Protein AF-A0A950UJ57-F1 (afdb_monomer_lite)

Structure (mmCIF, N/CA/C/O backbone):
data_AF-A0A950UJ57-F1
#
_entry.id   AF-A0A950UJ57-F1
#
loop_
_atom_site.group_PDB
_atom_site.id
_atom_site.type_symbol
_atom_site.label_atom_id
_atom_site.label_alt_id
_atom_site.label_comp_id
_atom_site.label_asym_id
_atom_site.label_entity_id
_atom_site.label_seq_id
_atom_site.pdbx_PDB_ins_code
_atom_site.Cartn_x
_atom_site.Cartn_y
_atom_site.Cartn_z
_atom_site.occupancy
_atom_site.B_iso_or_equiv
_atom_site.auth_seq_id
_atom_site.auth_comp_id
_atom_site.auth_asym_id
_atom_site.auth_atom_id
_atom_site.pdbx_PDB_model_num
ATOM 1 N N . MET A 1 1 ? -12.767 24.944 -2.379 1.00 66.25 1 MET A N 1
ATOM 2 C CA . MET A 1 1 ? -13.026 23.486 -2.324 1.00 66.25 1 MET A CA 1
ATOM 3 C C . MET A 1 1 ? -13.323 23.029 -3.736 1.00 66.25 1 MET A C 1
ATOM 5 O O . MET A 1 1 ? -14.105 23.704 -4.392 1.00 66.25 1 MET A O 1
ATOM 9 N N . ALA A 1 2 ? -12.697 21.948 -4.204 1.00 83.00 2 ALA A N 1
ATOM 10 C CA . ALA A 1 2 ? -12.912 21.483 -5.570 1.00 83.00 2 ALA A CA 1
ATOM 11 C C . ALA A 1 2 ? -14.338 20.927 -5.740 1.00 83.00 2 ALA A C 1
ATOM 13 O O . ALA A 1 2 ? -14.763 20.069 -4.964 1.00 83.00 2 ALA A O 1
ATOM 14 N N . GLN A 1 3 ? -15.073 21.404 -6.744 1.00 94.38 3 GLN A N 1
ATOM 15 C CA . GLN A 1 3 ? -16.446 20.978 -7.028 1.00 94.38 3 GLN A CA 1
ATOM 16 C C . GLN A 1 3 ? -16.467 20.046 -8.241 1.00 94.38 3 GLN A C 1
ATOM 18 O O . GLN A 1 3 ? -15.943 20.379 -9.298 1.00 94.38 3 GLN A O 1
ATOM 23 N N . THR A 1 4 ? -17.086 18.867 -8.124 1.00 96.81 4 THR A N 1
ATOM 24 C CA . THR A 1 4 ? -17.253 17.971 -9.284 1.00 96.81 4 THR A CA 1
ATOM 25 C C . THR A 1 4 ? -18.424 18.445 -10.146 1.00 96.81 4 THR A C 1
ATOM 27 O O . THR A 1 4 ? -19.555 18.520 -9.665 1.00 96.81 4 THR A O 1
ATOM 30 N N . ILE A 1 5 ? -18.158 18.734 -11.419 1.00 96.12 5 ILE A N 1
ATOM 31 C CA . ILE A 1 5 ? -19.147 19.171 -12.407 1.00 96.12 5 ILE A CA 1
ATOM 32 C C . ILE A 1 5 ? -19.789 17.934 -13.042 1.00 96.12 5 ILE A C 1
ATOM 34 O O . ILE A 1 5 ? -19.111 17.089 -13.633 1.00 96.12 5 ILE A O 1
ATOM 38 N N . ARG A 1 6 ? -21.111 17.795 -12.894 1.00 94.06 6 ARG A N 1
ATOM 39 C CA . ARG A 1 6 ? -21.853 16.650 -13.443 1.00 94.06 6 ARG A CA 1
ATOM 40 C C . ARG A 1 6 ? -22.041 16.801 -14.958 1.00 94.06 6 ARG A C 1
ATOM 42 O O . ARG A 1 6 ? -22.242 17.901 -15.457 1.00 94.06 6 ARG A O 1
ATOM 49 N N . ARG A 1 7 ? -22.057 15.680 -15.690 1.00 94.25 7 ARG A N 1
ATOM 50 C CA . ARG A 1 7 ? -22.242 15.654 -17.159 1.00 94.25 7 ARG A CA 1
ATOM 51 C C . ARG A 1 7 ? -23.549 16.279 -17.639 1.00 94.25 7 ARG A C 1
ATOM 53 O O . ARG A 1 7 ? -23.583 16.874 -18.706 1.00 94.25 7 ARG A O 1
ATOM 60 N N . ASN A 1 8 ? -24.609 16.155 -16.844 1.00 95.00 8 ASN A N 1
ATOM 61 C CA . ASN A 1 8 ? -25.922 16.717 -17.155 1.00 95.00 8 ASN A CA 1
ATOM 62 C C . ASN A 1 8 ? -26.029 18.224 -16.854 1.00 95.00 8 ASN A C 1
ATOM 64 O O . ASN A 1 8 ? -27.080 18.819 -17.068 1.00 95.00 8 ASN A O 1
ATOM 68 N N . TRP A 1 9 ? -24.965 18.872 -16.367 1.00 96.56 9 TRP A N 1
ATOM 69 C CA . TRP A 1 9 ? -24.933 20.322 -16.152 1.00 96.56 9 TRP A CA 1
ATOM 70 C C . TRP A 1 9 ? -24.543 21.050 -17.440 1.00 96.56 9 TRP A C 1
ATOM 72 O O . TRP A 1 9 ? -23.531 21.745 -17.495 1.00 96.56 9 TRP A O 1
ATOM 82 N N . HIS A 1 10 ? -25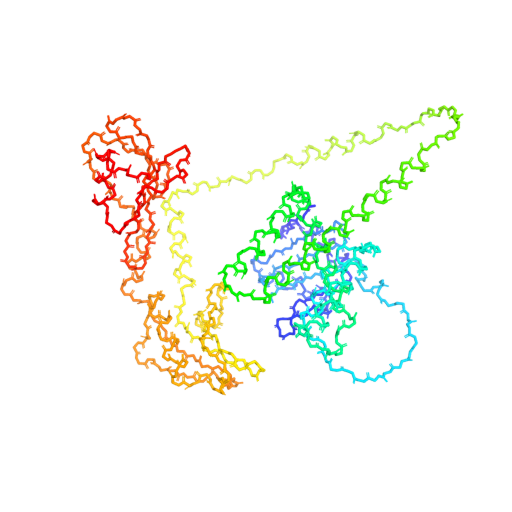.349 20.878 -18.489 1.00 95.56 10 HIS A N 1
ATOM 83 C CA . HIS A 1 10 ? -25.029 21.313 -19.852 1.00 95.56 10 HIS A CA 1
ATOM 84 C C . HIS A 1 10 ? -24.627 22.790 -19.945 1.00 95.56 10 HIS A C 1
ATOM 86 O O . HIS A 1 10 ? -23.627 23.105 -20.584 1.00 95.56 10 HIS A O 1
ATOM 92 N N . LYS A 1 11 ? -25.340 23.681 -19.240 1.00 96.69 11 LYS A N 1
ATOM 93 C CA . LYS A 1 11 ? -25.010 25.112 -19.188 1.00 96.69 11 LYS A CA 1
ATOM 94 C C . LYS A 1 11 ? -23.613 25.356 -18.607 1.00 96.69 11 LYS A C 1
ATOM 96 O O . LYS A 1 11 ? -22.804 26.034 -19.226 1.00 96.69 11 LYS A O 1
ATOM 101 N N . ARG A 1 12 ? -23.303 24.748 -17.458 1.00 96.75 12 ARG A N 1
ATOM 102 C CA . ARG A 1 12 ? -21.998 24.916 -16.803 1.00 96.75 12 ARG A CA 1
ATOM 103 C C . ARG A 1 12 ? -20.866 24.324 -17.637 1.00 96.75 12 ARG A C 1
ATOM 105 O O . ARG A 1 12 ? -19.800 24.912 -17.728 1.00 96.75 12 ARG A O 1
ATOM 112 N N . VAL A 1 13 ? -21.094 23.174 -18.265 1.00 97.44 13 VAL A N 1
ATOM 113 C CA . VAL A 1 13 ? -20.115 22.557 -19.172 1.00 97.44 13 VAL A CA 1
ATOM 114 C C . VAL A 1 13 ? -19.838 23.463 -20.375 1.00 97.44 13 VAL A C 1
ATOM 116 O O . VAL A 1 13 ? -18.679 23.608 -20.750 1.00 97.44 13 VAL A O 1
ATOM 119 N N . ALA A 1 14 ? -20.867 24.092 -20.951 1.00 97.50 14 ALA A N 1
ATOM 120 C CA . ALA A 1 14 ? -20.705 25.045 -22.048 1.00 97.50 14 ALA A CA 1
ATOM 121 C C . ALA A 1 14 ? -19.888 26.278 -21.623 1.00 97.50 14 ALA A C 1
ATOM 123 O O . ALA A 1 14 ? -18.937 26.630 -22.314 1.00 97.50 14 ALA A O 1
ATOM 124 N N . GLU A 1 15 ? -20.177 26.853 -20.450 1.00 96.75 15 GLU A N 1
ATOM 125 C CA . GLU A 1 15 ? -19.398 27.967 -19.881 1.00 96.75 15 GLU A CA 1
ATOM 126 C C . GLU A 1 15 ? -17.913 27.602 -19.713 1.00 96.75 15 GLU A C 1
ATOM 128 O O . GLU A 1 15 ? -17.036 28.393 -20.043 1.00 96.75 15 GLU A O 1
ATOM 133 N N . ILE A 1 16 ? -17.608 26.387 -19.241 1.00 97.31 16 ILE A N 1
ATOM 134 C CA . ILE A 1 16 ? -16.219 25.930 -19.080 1.00 97.31 16 ILE A CA 1
ATOM 135 C C . ILE A 1 16 ? -15.551 25.723 -20.447 1.00 97.31 16 ILE A C 1
ATOM 137 O O . ILE A 1 16 ? -14.392 26.097 -20.609 1.00 97.31 16 ILE A O 1
ATOM 141 N N . LYS A 1 17 ? -16.256 25.155 -21.437 1.00 97.75 17 LYS A N 1
ATOM 142 C CA . LYS A 1 17 ? -15.731 24.995 -22.807 1.00 97.75 17 LYS A CA 1
ATOM 143 C C . LYS A 1 17 ? -15.371 26.340 -23.439 1.00 97.75 17 LYS A C 1
ATOM 145 O O . LYS A 1 17 ? -14.371 26.424 -24.140 1.00 97.75 17 LYS A O 1
ATOM 150 N N . GLU A 1 18 ? -16.168 27.374 -23.186 1.00 97.50 18 GLU A N 1
ATOM 151 C CA . GLU A 1 18 ? -15.913 28.727 -23.684 1.00 97.50 18 GLU A CA 1
ATOM 152 C C . GLU A 1 18 ? -14.772 29.425 -22.926 1.00 97.50 18 GLU A C 1
ATOM 154 O O . GLU A 1 18 ? -13.949 30.116 -23.533 1.00 97.50 18 GLU A O 1
ATOM 159 N N . ALA A 1 19 ? -14.706 29.233 -21.606 1.00 96.75 19 ALA A N 1
ATOM 160 C CA . ALA A 1 19 ? -13.724 29.884 -20.746 1.00 96.75 19 ALA A CA 1
ATOM 161 C C . ALA A 1 19 ? -12.329 29.241 -20.808 1.00 96.75 19 ALA A C 1
ATOM 163 O O . ALA A 1 19 ? -11.335 29.942 -20.644 1.00 96.75 19 ALA A O 1
ATOM 164 N N . ALA A 1 20 ? -12.223 27.929 -21.033 1.00 96.88 20 ALA A N 1
ATOM 165 C CA . ALA A 1 20 ? -10.946 27.224 -21.061 1.00 96.88 20 ALA A CA 1
ATOM 166 C C . ALA A 1 20 ? -10.151 27.545 -22.338 1.00 96.88 20 ALA A C 1
ATOM 168 O O . ALA A 1 20 ? -10.412 26.995 -23.407 1.00 96.88 20 ALA A O 1
ATOM 169 N N . ARG A 1 21 ? -9.148 28.420 -22.216 1.00 97.44 21 ARG A N 1
ATOM 170 C CA . ARG A 1 21 ? -8.274 28.838 -23.324 1.00 97.44 21 ARG A CA 1
ATOM 171 C C . ARG A 1 21 ? -7.007 27.994 -23.446 1.00 97.44 21 ARG A C 1
ATOM 173 O O . ARG A 1 21 ? -6.486 27.853 -24.547 1.00 97.44 21 ARG A O 1
ATOM 180 N N . PHE A 1 22 ? -6.541 27.399 -22.348 1.00 97.38 22 PHE A N 1
ATOM 181 C CA . PHE A 1 22 ? -5.309 26.608 -22.311 1.00 97.38 22 PHE A CA 1
ATOM 182 C C . PHE A 1 22 ? -5.559 25.240 -21.688 1.00 97.38 22 PHE A C 1
ATOM 184 O O . PHE A 1 22 ? -6.379 25.098 -20.779 1.00 97.38 22 PHE A O 1
ATOM 191 N N . CYS A 1 23 ? -4.834 24.223 -22.150 1.00 97.62 23 CYS A N 1
ATOM 192 C CA . CYS A 1 23 ? -4.915 22.884 -21.589 1.00 97.62 23 CYS A CA 1
ATOM 193 C C . CYS A 1 23 ? -3.537 22.233 -21.498 1.00 97.62 23 CYS A C 1
ATOM 195 O O . CYS A 1 23 ? -2.722 22.329 -22.413 1.00 97.62 23 CYS A O 1
ATOM 197 N N . LYS A 1 24 ? -3.297 21.523 -20.397 1.00 97.38 24 LYS A N 1
ATOM 198 C CA . LYS A 1 24 ? -2.136 20.654 -20.215 1.00 97.38 24 LYS A CA 1
ATOM 199 C C . LYS A 1 24 ? -2.601 19.227 -19.962 1.00 97.38 24 LYS A C 1
ATOM 201 O O . LYS A 1 24 ? -3.449 19.015 -19.102 1.00 97.38 24 LYS A O 1
ATOM 206 N N . ALA A 1 25 ? -2.048 18.257 -20.678 1.00 96.81 25 ALA A N 1
ATOM 207 C CA . ALA A 1 25 ? -2.293 16.831 -20.477 1.00 96.81 25 ALA A CA 1
ATOM 208 C C . ALA A 1 25 ? -1.094 16.180 -19.791 1.00 96.81 25 ALA A C 1
ATOM 210 O O . ALA A 1 25 ? 0.044 16.502 -20.120 1.00 96.81 25 ALA A O 1
ATOM 211 N N . TYR A 1 26 ? -1.341 15.262 -18.861 1.00 93.94 26 TYR A N 1
ATOM 212 C CA . TYR A 1 26 ? -0.280 14.419 -18.326 1.00 93.94 26 TYR A CA 1
ATOM 213 C C . TYR A 1 26 ? 0.118 13.371 -19.363 1.00 93.94 26 TYR A C 1
ATOM 215 O O . TYR A 1 26 ? -0.727 12.597 -19.817 1.00 93.94 26 TYR A O 1
ATOM 223 N N . ASP A 1 27 ? 1.392 13.363 -19.736 1.00 90.25 27 ASP A N 1
ATOM 224 C CA . ASP A 1 27 ? 1.980 12.355 -20.605 1.00 90.25 27 ASP A CA 1
ATOM 225 C C . ASP A 1 27 ? 2.759 11.349 -19.754 1.00 90.25 27 ASP A C 1
ATOM 227 O O . ASP A 1 27 ? 3.795 11.662 -19.172 1.00 90.25 27 ASP A O 1
ATOM 231 N N . SER A 1 28 ? 2.253 10.119 -19.678 1.00 75.69 28 SER A N 1
ATOM 232 C CA . SER A 1 28 ? 2.867 9.052 -18.888 1.00 75.69 28 SER A CA 1
ATOM 233 C C . SER A 1 28 ? 4.223 8.592 -19.422 1.00 75.69 28 SER A C 1
ATOM 235 O O . SER A 1 28 ? 4.975 7.979 -18.671 1.00 75.69 28 SER A O 1
ATOM 237 N N . ALA A 1 29 ? 4.530 8.835 -20.701 1.00 73.19 29 ALA A N 1
ATOM 238 C CA . ALA A 1 29 ? 5.818 8.454 -21.274 1.00 73.19 29 ALA A CA 1
ATOM 239 C C . ALA A 1 29 ? 6.939 9.377 -20.782 1.00 73.19 29 ALA A C 1
ATOM 241 O O . ALA A 1 29 ? 8.044 8.919 -20.505 1.00 73.19 29 ALA A O 1
ATOM 242 N N . THR A 1 30 ? 6.634 10.667 -20.641 1.00 80.62 30 THR A N 1
ATOM 243 C CA . THR A 1 30 ? 7.593 11.690 -20.208 1.00 80.62 30 THR A CA 1
ATOM 244 C C . THR A 1 30 ? 7.467 12.031 -18.723 1.00 80.62 30 THR A C 1
ATOM 246 O O . THR A 1 30 ? 8.371 12.622 -18.147 1.00 80.62 30 THR A O 1
ATOM 249 N N . GLY A 1 31 ? 6.351 11.679 -18.079 1.00 82.94 31 GLY A N 1
ATOM 250 C CA . GLY A 1 31 ? 6.042 12.083 -16.706 1.00 82.94 31 GLY A CA 1
ATOM 251 C C . GLY A 1 31 ? 5.763 13.585 -16.559 1.00 82.94 31 GLY A C 1
ATOM 252 O O . GLY A 1 31 ? 5.686 14.094 -15.437 1.00 82.94 31 GLY A O 1
ATOM 253 N N . HIS A 1 32 ? 5.609 14.304 -17.674 1.00 88.38 32 HIS A N 1
ATOM 254 C CA . HIS A 1 32 ? 5.441 15.751 -17.716 1.00 88.38 32 HIS A CA 1
ATOM 255 C C . HIS A 1 32 ? 4.041 16.157 -18.191 1.00 88.38 32 HIS A C 1
ATOM 257 O O . HIS A 1 32 ? 3.291 15.391 -18.792 1.00 88.38 32 HIS A O 1
ATOM 263 N N . MET A 1 33 ? 3.680 17.406 -17.894 1.00 94.62 33 MET A N 1
ATOM 264 C CA . MET A 1 33 ? 2.459 18.029 -18.395 1.00 94.62 33 MET A CA 1
ATOM 265 C C . MET A 1 33 ? 2.764 18.699 -19.736 1.00 94.62 33 MET A C 1
ATOM 267 O O . MET A 1 33 ? 3.499 19.685 -19.768 1.00 94.62 33 MET A O 1
ATOM 271 N N . VAL A 1 34 ? 2.185 18.198 -20.821 1.00 94.25 34 VAL A N 1
ATOM 272 C CA . VAL A 1 34 ? 2.361 18.740 -22.174 1.00 94.25 34 VAL A CA 1
ATOM 273 C C . VAL A 1 34 ? 1.177 19.619 -22.562 1.00 94.25 34 VAL A C 1
ATOM 275 O O . VAL A 1 34 ? 0.028 19.291 -22.260 1.00 94.25 34 VAL A O 1
ATOM 278 N N . SER A 1 35 ? 1.436 20.748 -23.221 1.00 96.38 35 SER A N 1
ATOM 279 C CA . SER A 1 35 ? 0.370 21.622 -23.722 1.00 96.38 35 SER A CA 1
ATOM 280 C C . SER A 1 35 ? -0.392 20.936 -24.855 1.00 96.38 35 SER A C 1
ATOM 282 O O . SER A 1 35 ? 0.207 20.395 -25.783 1.00 96.38 35 SER A O 1
ATOM 284 N N . VAL A 1 36 ? -1.720 20.942 -24.773 1.00 97.12 36 VAL A N 1
ATOM 285 C CA . VAL A 1 36 ? -2.618 20.341 -25.767 1.00 97.12 36 VAL A CA 1
ATOM 286 C C . VAL A 1 36 ? -3.823 21.247 -26.005 1.00 97.12 36 VAL A C 1
ATOM 288 O O . VAL A 1 36 ? -4.095 22.149 -25.218 1.00 97.12 36 VAL A O 1
ATOM 291 N N . ASP A 1 37 ? -4.577 20.979 -27.067 1.00 97.25 37 ASP A N 1
ATOM 292 C CA . ASP A 1 37 ? -5.865 21.630 -27.318 1.00 97.25 37 ASP A CA 1
ATOM 293 C C . ASP A 1 37 ? -6.885 21.291 -26.199 1.00 97.25 37 ASP A C 1
ATOM 295 O O . ASP A 1 37 ? -7.096 20.100 -25.918 1.00 97.25 37 ASP A O 1
ATOM 299 N N . PRO A 1 38 ? -7.545 22.290 -25.568 1.00 98.06 38 PRO A N 1
ATOM 300 C CA . PRO A 1 38 ? -8.663 22.079 -24.645 1.00 98.06 38 PRO A CA 1
ATOM 301 C C . PRO A 1 38 ? -9.746 21.115 -25.150 1.00 98.06 38 PRO A C 1
ATOM 303 O O . PRO A 1 38 ? -10.277 20.329 -24.358 1.00 98.06 38 PRO A O 1
ATOM 306 N N . ALA A 1 39 ? -10.040 21.094 -26.455 1.00 97.62 39 ALA A N 1
ATOM 307 C CA . ALA A 1 39 ? -11.026 20.186 -27.044 1.00 97.62 39 ALA A CA 1
ATOM 308 C C . ALA A 1 39 ? -10.690 18.704 -26.791 1.00 97.62 39 ALA A C 1
ATOM 310 O O . ALA A 1 39 ? -11.588 17.870 -26.620 1.00 97.62 39 ALA A O 1
ATOM 311 N N . ARG A 1 40 ? -9.397 18.368 -26.677 1.00 97.44 40 ARG A N 1
ATOM 312 C CA . ARG A 1 40 ? -8.929 17.006 -26.389 1.00 97.44 40 ARG A CA 1
ATOM 313 C C . ARG A 1 40 ? -9.328 16.545 -24.987 1.00 97.44 40 ARG A C 1
ATOM 315 O O . ARG A 1 40 ? -9.689 15.382 -24.819 1.00 97.44 40 ARG A O 1
ATOM 322 N N . ALA A 1 41 ? -9.307 17.439 -23.997 1.00 97.56 41 ALA A N 1
ATOM 323 C CA . ALA A 1 41 ? -9.727 17.122 -22.632 1.00 97.56 41 ALA A CA 1
ATOM 324 C C . ALA A 1 41 ? -11.233 16.831 -22.561 1.00 97.56 41 ALA A C 1
ATOM 326 O O . ALA A 1 41 ? -11.645 15.864 -21.921 1.00 97.56 41 ALA A O 1
ATOM 327 N N . PHE A 1 42 ? -12.056 17.617 -23.265 1.00 97.75 42 PHE A N 1
ATOM 328 C CA . PHE A 1 42 ? -13.502 17.383 -23.325 1.00 97.75 42 PHE A CA 1
ATOM 329 C C . PHE A 1 42 ? -13.859 16.124 -24.107 1.00 97.75 42 PHE A C 1
ATOM 331 O O . PHE A 1 42 ? -14.715 15.374 -23.653 1.00 97.75 42 PHE A O 1
ATOM 338 N N . THR A 1 43 ? -13.159 15.839 -25.206 1.00 97.50 43 THR A N 1
ATOM 339 C CA . THR A 1 43 ? -13.323 14.578 -25.944 1.00 97.50 43 THR A CA 1
ATOM 340 C C . THR A 1 43 ? -12.995 13.386 -25.045 1.00 97.50 43 THR A C 1
ATOM 342 O O . THR A 1 43 ? -13.776 12.445 -24.939 1.00 97.50 43 THR A O 1
ATOM 345 N N . ALA A 1 44 ? -11.868 13.437 -24.325 1.00 96.00 44 ALA A N 1
ATOM 346 C CA . ALA A 1 44 ? -11.488 12.379 -23.393 1.00 96.00 44 ALA A CA 1
ATOM 347 C C . ALA A 1 44 ? -12.520 12.212 -22.269 1.00 96.00 44 ALA A C 1
ATOM 349 O O . ALA A 1 44 ? -12.871 11.083 -21.922 1.00 96.00 44 ALA A O 1
ATOM 350 N N . TRP A 1 45 ? -13.041 13.318 -21.736 1.00 97.69 45 TRP A N 1
ATOM 351 C CA . TRP A 1 45 ? -14.114 13.286 -20.754 1.00 97.69 45 TRP A CA 1
ATOM 352 C C . TRP A 1 45 ? -15.380 12.647 -21.330 1.00 97.69 45 TRP A C 1
ATOM 354 O O . TRP A 1 45 ? -15.896 11.705 -20.742 1.00 97.69 45 TRP A O 1
ATOM 364 N N . GLU A 1 46 ? -15.866 13.090 -22.486 1.00 96.56 46 GLU A N 1
ATOM 365 C CA . GLU A 1 46 ? -17.090 12.592 -23.125 1.00 96.56 46 GLU A CA 1
ATOM 366 C C . GLU A 1 46 ? -17.007 11.094 -23.446 1.00 96.56 46 GLU A C 1
ATOM 368 O O . GLU A 1 46 ? -17.903 10.351 -23.045 1.00 96.56 46 GLU A O 1
ATOM 373 N N . THR A 1 47 ? -15.898 10.636 -24.032 1.00 97.00 47 THR A N 1
ATOM 374 C CA . THR A 1 47 ? -15.680 9.228 -24.405 1.00 97.00 47 THR A CA 1
ATOM 375 C C . THR A 1 47 ? -15.576 8.290 -23.197 1.00 97.00 47 THR A C 1
ATOM 377 O O . THR A 1 47 ? -16.051 7.156 -23.244 1.00 97.00 47 THR A O 1
ATOM 380 N N . HIS A 1 48 ? -14.984 8.734 -22.084 1.00 95.88 48 HIS A N 1
ATOM 381 C CA . HIS A 1 48 ? -14.760 7.874 -20.919 1.00 95.88 48 HIS A CA 1
ATOM 382 C C . HIS A 1 48 ? -15.819 8.109 -19.845 1.00 95.88 48 HIS A C 1
ATOM 384 O O . HIS A 1 48 ? -15.707 9.039 -19.054 1.00 95.88 48 HIS A O 1
ATOM 390 N N . HIS A 1 49 ? -16.812 7.222 -19.742 1.00 94.56 49 HIS A N 1
ATOM 391 C CA . HIS A 1 49 ? -17.939 7.366 -18.805 1.00 94.56 49 HIS A CA 1
ATOM 392 C C . HIS A 1 49 ? -17.535 7.578 -17.329 1.00 94.56 49 HIS A C 1
ATOM 394 O O . HIS A 1 49 ? -18.250 8.258 -16.592 1.00 94.56 49 HIS A O 1
ATOM 400 N N . ARG A 1 50 ? -16.387 7.032 -16.894 1.00 93.88 50 ARG A N 1
ATOM 401 C CA . ARG A 1 50 ? -15.854 7.197 -15.525 1.00 93.88 50 ARG A CA 1
ATOM 402 C C . ARG A 1 50 ? -15.073 8.492 -15.307 1.00 93.88 50 ARG A C 1
ATOM 404 O O . ARG A 1 50 ? -14.755 8.803 -14.163 1.00 93.88 50 ARG A O 1
ATOM 411 N N . ALA A 1 51 ? -14.768 9.239 -16.366 1.00 95.56 51 ALA A N 1
ATOM 412 C CA . ALA A 1 51 ? -13.999 10.463 -16.242 1.00 95.56 51 ALA A CA 1
ATOM 413 C C . ALA A 1 51 ? -14.792 11.539 -15.487 1.00 95.56 51 ALA A C 1
ATOM 415 O O . ALA A 1 51 ? -15.994 11.734 -15.717 1.00 95.56 51 ALA A O 1
ATOM 416 N N . THR A 1 52 ? -14.100 12.266 -14.613 1.00 97.44 52 THR A N 1
ATOM 417 C CA . THR A 1 52 ? -14.669 13.333 -13.784 1.00 97.44 52 THR A CA 1
ATOM 418 C C . THR A 1 52 ? -14.089 14.683 -14.175 1.00 97.44 52 THR A C 1
ATOM 420 O O . THR A 1 52 ? -12.871 14.817 -14.264 1.00 97.44 52 THR A O 1
ATOM 423 N N . LEU A 1 53 ? -14.954 15.684 -14.341 1.00 97.94 53 LEU A N 1
ATOM 424 C CA . LEU A 1 53 ? -14.572 17.086 -14.489 1.00 97.94 53 LEU A CA 1
ATOM 425 C C . LEU A 1 53 ? -14.713 17.767 -13.124 1.00 97.94 53 LEU A C 1
ATOM 427 O O . LEU A 1 53 ? -15.778 17.708 -12.506 1.00 97.94 53 LEU A O 1
ATOM 431 N N . ARG A 1 54 ? -13.643 18.385 -12.633 1.00 97.38 54 ARG A N 1
ATOM 432 C CA . ARG A 1 54 ? -13.601 19.096 -11.353 1.00 97.38 54 ARG A CA 1
ATOM 433 C C . ARG A 1 54 ? -13.229 20.549 -11.581 1.00 97.38 54 ARG A C 1
ATOM 435 O O . ARG A 1 54 ? -12.307 20.842 -12.326 1.00 97.38 54 ARG A O 1
ATOM 442 N N . GLU A 1 55 ? -13.934 21.448 -10.923 1.00 97.06 55 GLU A N 1
ATOM 443 C CA . GLU A 1 55 ? -13.560 22.849 -10.808 1.00 97.06 55 GLU A CA 1
ATOM 444 C C . GLU A 1 55 ? -12.667 23.007 -9.581 1.00 97.06 55 GLU A C 1
ATOM 446 O O . GLU A 1 55 ? -13.112 22.752 -8.462 1.00 97.06 55 GLU A O 1
ATOM 451 N N . GLU A 1 56 ? -11.399 23.354 -9.798 1.00 94.38 56 GLU A N 1
ATOM 452 C CA . GLU A 1 56 ? -10.412 23.513 -8.725 1.00 94.38 56 GLU A CA 1
ATOM 453 C C . GLU A 1 56 ? -10.336 24.959 -8.240 1.00 94.38 56 GLU A C 1
ATOM 455 O O . GLU A 1 56 ? -10.332 25.193 -7.030 1.00 94.38 56 GLU A O 1
ATOM 460 N N . ASP A 1 57 ? -10.325 25.906 -9.181 1.00 93.19 57 ASP A N 1
ATOM 461 C CA . ASP A 1 57 ? -10.412 27.344 -8.929 1.00 93.19 57 ASP A CA 1
ATOM 462 C C . ASP A 1 57 ? -11.587 27.911 -9.742 1.00 93.19 57 ASP A C 1
ATOM 464 O O . ASP A 1 57 ? -11.557 27.814 -10.978 1.00 93.19 57 ASP A O 1
ATOM 468 N N . PRO A 1 58 ? -12.638 28.445 -9.087 1.00 92.19 58 PRO A N 1
ATOM 469 C CA . PRO A 1 58 ? -13.835 28.925 -9.760 1.00 92.19 58 PRO A CA 1
ATOM 470 C C . PRO A 1 58 ? -13.532 29.837 -10.949 1.00 92.19 58 PRO A C 1
ATOM 472 O O . PRO A 1 58 ? -12.875 30.866 -10.809 1.00 92.19 58 PRO A O 1
ATOM 475 N N . ALA A 1 59 ? -14.046 29.457 -12.121 1.00 90.12 59 ALA A N 1
ATOM 476 C CA . ALA A 1 59 ? -13.880 30.174 -13.388 1.00 90.12 59 ALA A CA 1
ATOM 477 C C . ALA A 1 59 ? -12.436 30.302 -13.926 1.00 90.12 59 ALA A C 1
ATOM 479 O O . ALA A 1 59 ? -12.238 30.940 -14.959 1.00 90.12 59 ALA A O 1
ATOM 480 N N . ARG A 1 60 ? -11.434 29.702 -13.269 1.00 94.00 60 ARG A N 1
ATOM 481 C CA . ARG A 1 60 ? -10.013 29.864 -13.624 1.00 94.00 60 ARG A CA 1
ATOM 482 C C . ARG A 1 60 ? -9.304 28.561 -13.947 1.00 94.00 60 ARG A C 1
ATOM 484 O O . ARG A 1 60 ? -8.472 28.543 -14.855 1.00 94.00 60 ARG A O 1
ATOM 491 N N . LYS A 1 61 ? -9.605 27.486 -13.210 1.00 96.94 61 LYS A N 1
ATOM 492 C CA . LYS A 1 61 ? -8.907 26.203 -13.333 1.00 96.94 61 LYS A CA 1
ATOM 493 C C . LYS A 1 61 ? -9.849 25.020 -13.157 1.00 96.94 61 LYS A C 1
ATOM 495 O O . LYS A 1 61 ? -10.529 24.889 -12.135 1.00 96.94 61 LYS A O 1
ATOM 500 N N . TRP A 1 62 ? -9.787 24.094 -14.108 1.00 98.19 62 TRP A N 1
ATOM 501 C CA . TRP A 1 62 ? -10.534 22.839 -14.075 1.00 98.19 62 TRP A CA 1
ATOM 502 C C . TRP A 1 62 ? -9.616 21.645 -14.328 1.00 98.19 62 TRP A C 1
ATOM 504 O O . TRP A 1 62 ? -8.589 21.764 -14.989 1.00 98.19 62 TRP A O 1
ATOM 514 N N . ALA A 1 63 ? -9.991 20.483 -13.808 1.00 97.62 63 ALA A N 1
ATOM 515 C CA . ALA A 1 63 ? -9.273 19.230 -13.974 1.00 97.62 63 ALA A CA 1
ATOM 516 C C . ALA A 1 63 ? -10.201 18.165 -14.565 1.00 97.62 63 ALA A C 1
ATOM 518 O O . ALA A 1 63 ? -11.272 17.890 -14.019 1.00 97.62 63 ALA A O 1
ATOM 519 N N . VAL A 1 64 ? -9.791 17.541 -15.666 1.00 97.94 64 VAL A N 1
ATOM 520 C CA . VAL A 1 64 ? -10.443 16.348 -16.215 1.00 97.94 64 VAL A CA 1
ATOM 521 C C . VAL A 1 64 ? -9.606 15.142 -15.823 1.00 97.94 64 VAL A C 1
ATOM 523 O O . VAL A 1 64 ? -8.515 14.950 -16.347 1.00 97.94 64 VAL A O 1
ATOM 526 N N . HIS A 1 65 ? -10.121 14.303 -14.931 1.00 96.75 65 HIS A N 1
ATOM 527 C CA . HIS A 1 65 ? -9.487 13.037 -14.568 1.00 96.75 65 HIS A CA 1
ATOM 528 C C . HIS A 1 65 ? -10.162 11.893 -15.309 1.00 96.75 65 HIS A C 1
ATOM 530 O O . HIS A 1 65 ? -11.344 11.639 -15.078 1.00 96.75 65 HIS A O 1
ATOM 536 N N . VAL A 1 66 ? -9.417 11.196 -16.166 1.00 94.19 66 VAL A N 1
ATOM 537 C CA . VAL A 1 66 ? -9.875 9.964 -16.820 1.00 94.19 66 VAL A CA 1
ATOM 538 C C . VAL A 1 66 ? -9.468 8.757 -15.970 1.00 94.19 66 VAL A C 1
ATOM 540 O O . VAL A 1 66 ? -10.323 7.950 -15.609 1.00 94.19 66 VAL A O 1
ATOM 543 N N . HIS A 1 67 ? -8.191 8.686 -15.578 1.00 88.19 67 HIS A N 1
ATOM 544 C CA . HIS A 1 67 ? -7.639 7.783 -14.556 1.00 88.19 67 HIS A CA 1
ATOM 545 C C . HIS A 1 67 ? -6.293 8.330 -14.027 1.00 88.19 67 HIS A C 1
ATOM 547 O O . HIS A 1 67 ? -5.883 9.431 -14.393 1.00 88.19 67 HIS A O 1
ATOM 553 N N . SER A 1 68 ? -5.593 7.581 -13.165 1.00 79.94 68 SER A N 1
ATOM 554 C CA . SER A 1 68 ? -4.385 8.023 -12.436 1.00 79.94 68 SER A CA 1
ATOM 555 C C . SER A 1 68 ? -3.259 8.562 -13.328 1.00 79.94 68 SER A C 1
ATOM 557 O O . SER A 1 68 ? -2.568 9.497 -12.945 1.00 79.94 68 SER A O 1
ATOM 559 N N . ASN A 1 69 ? -3.123 8.007 -14.535 1.00 85.38 69 ASN A N 1
ATOM 560 C CA . ASN A 1 69 ? -2.065 8.331 -15.499 1.00 85.38 69 ASN A CA 1
ATOM 561 C C . ASN A 1 69 ? -2.604 9.055 -16.739 1.00 85.38 69 ASN A C 1
ATOM 563 O O . ASN A 1 69 ? -1.908 9.158 -17.743 1.00 85.38 69 ASN A O 1
ATOM 567 N N . HIS A 1 70 ? -3.856 9.514 -16.702 1.00 91.94 70 HIS A N 1
ATOM 568 C CA . HIS A 1 70 ? -4.475 10.215 -17.821 1.00 91.94 70 HIS A CA 1
ATOM 569 C C . HIS A 1 70 ? -5.429 11.271 -17.285 1.00 91.94 70 HIS A C 1
ATOM 571 O O . HIS A 1 70 ? -6.587 11.011 -16.940 1.00 91.94 70 HIS A O 1
ATOM 577 N N . PHE A 1 71 ? -4.907 12.484 -17.168 1.00 95.81 71 PHE A N 1
ATOM 578 C CA . PHE A 1 71 ? -5.659 13.634 -16.700 1.00 95.81 71 PHE A CA 1
ATOM 579 C C . PHE A 1 71 ? -5.210 14.903 -17.421 1.00 95.81 71 PHE A C 1
ATOM 581 O O . PHE A 1 71 ? -4.121 14.974 -17.993 1.00 95.81 71 PHE A O 1
ATOM 588 N N . TYR A 1 72 ? -6.085 15.899 -17.394 1.00 98.12 72 TYR A N 1
ATOM 589 C CA . TYR A 1 72 ? -5.904 17.186 -18.041 1.00 98.12 72 TYR A CA 1
ATOM 590 C C . TYR A 1 72 ? -6.177 18.302 -17.041 1.00 98.12 72 TYR A C 1
ATOM 592 O O . TYR A 1 72 ? -7.088 18.183 -16.222 1.00 98.12 72 TYR A O 1
ATOM 600 N N . TYR A 1 73 ? -5.448 19.405 -17.162 1.00 97.75 73 TYR A N 1
ATOM 601 C CA . TYR A 1 73 ? -5.778 20.670 -16.518 1.00 97.75 73 TYR A CA 1
ATOM 602 C C . TYR A 1 73 ? -6.136 21.706 -17.575 1.00 97.75 73 TYR A C 1
ATOM 604 O O . TYR A 1 73 ? -5.367 21.932 -18.506 1.00 97.75 73 TYR A O 1
ATOM 612 N N . LEU A 1 74 ? -7.294 22.329 -17.405 1.00 98.12 74 LEU A N 1
ATOM 613 C CA . LEU A 1 74 ? -7.833 23.402 -18.228 1.00 98.12 74 LEU A CA 1
ATOM 614 C C . LEU A 1 74 ? -7.674 24.724 -17.473 1.00 98.12 74 LEU A C 1
ATOM 616 O O . LEU A 1 74 ? -7.951 24.778 -16.272 1.00 98.12 74 LEU A O 1
ATOM 620 N N . TYR A 1 75 ? -7.274 25.780 -18.175 1.00 97.31 75 TYR A N 1
ATOM 621 C CA . TYR A 1 75 ? -7.049 27.106 -17.604 1.00 97.31 75 TYR A CA 1
ATOM 622 C C . TYR A 1 75 ? -7.729 28.189 -18.442 1.00 97.31 75 TYR A C 1
ATOM 624 O O . TYR A 1 75 ? -7.752 28.110 -19.674 1.00 97.31 75 TYR A O 1
ATOM 632 N N . ALA A 1 76 ? -8.267 29.206 -17.767 1.00 96.56 76 ALA A N 1
ATOM 633 C CA . ALA A 1 76 ? -8.810 30.395 -18.423 1.00 96.56 76 ALA A CA 1
ATOM 634 C C . ALA A 1 76 ? -7.706 31.339 -18.935 1.00 96.56 76 ALA A C 1
ATOM 636 O O . ALA A 1 76 ? -7.845 31.945 -19.994 1.00 96.56 76 ALA A O 1
ATOM 637 N N . GLU A 1 77 ? -6.591 31.409 -18.209 1.00 94.19 77 GLU A N 1
ATOM 638 C CA . GLU A 1 77 ? -5.418 32.238 -18.507 1.00 94.19 77 GLU A CA 1
ATOM 639 C C . GLU A 1 77 ? -4.179 31.351 -18.683 1.00 94.19 77 GLU A C 1
ATOM 641 O O . GLU A 1 77 ? -4.156 30.216 -18.200 1.00 94.19 77 GLU A O 1
ATOM 646 N N . ASP A 1 78 ? -3.155 31.846 -19.383 1.00 91.81 78 ASP A N 1
ATOM 647 C CA . ASP A 1 78 ? -1.933 31.077 -19.627 1.00 91.81 78 ASP A CA 1
ATOM 648 C C . ASP A 1 78 ? -1.194 30.826 -18.297 1.00 91.81 78 ASP A C 1
ATOM 650 O O . ASP A 1 78 ? -0.710 31.777 -17.670 1.00 91.81 78 ASP A O 1
ATOM 654 N N . PRO A 1 79 ? -1.067 29.563 -17.845 1.00 85.69 79 PRO A N 1
ATOM 655 C CA . PRO A 1 79 ? -0.407 29.246 -16.582 1.00 85.69 79 PRO A CA 1
ATOM 656 C C . PRO A 1 79 ? 1.106 29.528 -16.586 1.00 85.69 79 PRO A C 1
ATOM 658 O O . PRO A 1 79 ? 1.738 29.440 -15.528 1.00 85.69 79 PRO A O 1
ATOM 661 N N . ASP A 1 80 ? 1.707 29.825 -17.741 1.00 85.38 80 ASP A N 1
ATOM 662 C CA . ASP A 1 80 ? 3.134 30.115 -17.883 1.00 85.38 80 ASP A CA 1
ATOM 663 C C . ASP A 1 80 ? 3.437 31.594 -18.187 1.00 85.38 80 ASP A C 1
ATOM 665 O O . ASP A 1 80 ? 4.609 31.976 -18.178 1.00 85.38 80 ASP A O 1
ATOM 669 N N . ALA A 1 81 ? 2.422 32.456 -18.331 1.00 80.31 81 ALA A N 1
ATOM 670 C CA . ALA A 1 81 ? 2.606 33.886 -18.617 1.00 80.31 81 ALA A CA 1
ATOM 671 C C . ALA A 1 81 ? 3.445 34.641 -17.561 1.00 80.31 81 ALA A C 1
ATOM 673 O O . ALA A 1 81 ? 4.035 35.672 -17.865 1.00 80.31 81 ALA A O 1
ATOM 674 N N . GLY A 1 82 ? 3.558 34.116 -16.334 1.00 62.56 82 GLY A N 1
ATOM 675 C CA . GLY A 1 82 ? 4.408 34.676 -15.273 1.00 62.56 82 GLY A CA 1
ATOM 676 C C . GLY A 1 82 ? 5.831 34.104 -15.186 1.00 62.56 82 GLY A C 1
ATOM 677 O O . GLY A 1 82 ? 6.579 34.504 -14.298 1.00 62.56 82 GLY A O 1
ATOM 678 N N . LYS A 1 83 ? 6.209 33.139 -16.040 1.00 63.06 83 LYS A N 1
ATOM 679 C CA . LYS A 1 83 ? 7.518 32.451 -15.975 1.00 63.06 83 LYS A CA 1
ATOM 680 C C . LYS A 1 83 ? 8.538 32.946 -16.997 1.00 63.06 83 LYS A C 1
ATOM 682 O O . LYS A 1 83 ? 9.718 32.651 -16.842 1.00 63.06 83 LYS A O 1
ATOM 687 N N . ASN A 1 84 ? 8.107 33.709 -17.998 1.00 45.72 84 ASN A N 1
ATOM 688 C CA . ASN A 1 84 ? 8.971 34.200 -19.068 1.00 45.72 84 ASN A CA 1
ATOM 689 C C . ASN A 1 84 ? 9.198 35.713 -18.945 1.00 45.72 84 ASN A C 1
ATOM 691 O O . ASN A 1 84 ? 8.673 36.497 -19.730 1.00 45.72 84 ASN A O 1
ATOM 695 N N . THR A 1 85 ? 10.022 36.122 -17.980 1.00 35.69 85 THR A N 1
ATOM 696 C CA . THR A 1 85 ? 10.776 37.381 -18.097 1.00 35.69 85 THR A CA 1
ATOM 697 C C . THR A 1 85 ? 12.052 37.061 -18.884 1.00 35.69 85 THR A C 1
ATOM 699 O O . THR A 1 85 ? 12.762 36.133 -18.490 1.00 35.69 85 THR A O 1
ATOM 702 N N . PRO A 1 86 ? 12.365 37.743 -20.000 1.00 46.09 86 PRO A N 1
ATOM 703 C CA . PRO A 1 86 ? 13.467 37.327 -20.858 1.00 46.09 86 PRO A CA 1
ATOM 704 C C . PRO A 1 86 ? 14.813 37.699 -20.225 1.00 46.09 86 PRO A C 1
ATOM 706 O O . PRO A 1 86 ? 15.151 38.875 -20.114 1.00 46.09 86 PRO A O 1
ATOM 709 N N . ALA A 1 87 ? 15.594 36.689 -19.839 1.00 40.53 87 ALA A N 1
ATOM 710 C CA . ALA A 1 87 ? 17.032 36.825 -19.661 1.00 40.53 87 ALA A CA 1
ATOM 711 C C . ALA A 1 87 ? 17.723 36.433 -20.974 1.00 40.53 87 ALA A C 1
ATOM 713 O O . ALA A 1 87 ? 17.571 35.325 -21.488 1.00 40.53 87 ALA A O 1
ATOM 714 N N . THR A 1 88 ? 18.436 37.402 -21.526 1.00 37.41 88 THR A N 1
ATOM 715 C CA . THR A 1 88 ? 19.232 37.356 -22.748 1.00 37.41 88 THR A CA 1
ATOM 716 C C . THR A 1 88 ? 20.339 36.291 -22.679 1.00 37.41 88 THR A C 1
ATOM 718 O O . THR A 1 88 ? 21.142 36.305 -21.757 1.00 37.41 88 THR A O 1
ATOM 721 N N . VAL A 1 89 ? 20.361 35.415 -23.693 1.00 43.53 89 VAL A N 1
ATOM 722 C CA . VAL A 1 89 ? 21.498 34.711 -24.334 1.00 43.53 89 VAL A CA 1
ATOM 723 C C . VAL A 1 89 ? 22.645 34.191 -23.444 1.00 43.53 89 VAL A C 1
ATOM 725 O O . VAL A 1 89 ? 23.519 34.954 -23.053 1.00 43.53 89 VAL A O 1
ATOM 728 N N . ALA A 1 90 ? 22.739 32.862 -23.303 1.00 37.19 90 ALA A N 1
ATOM 729 C CA . ALA A 1 90 ? 23.846 32.038 -23.827 1.00 37.19 90 ALA A CA 1
ATOM 730 C C . ALA A 1 90 ? 23.578 30.547 -23.538 1.00 37.19 90 ALA A C 1
ATOM 732 O O . ALA A 1 90 ? 23.373 30.150 -22.393 1.00 37.19 90 ALA A O 1
ATOM 733 N N . GLN A 1 91 ? 23.558 29.735 -24.598 1.00 42.28 91 GLN A N 1
ATOM 734 C CA . GLN A 1 91 ? 23.598 28.277 -24.524 1.00 42.28 91 GLN A CA 1
ATOM 735 C C . GLN A 1 91 ? 24.998 27.826 -24.097 1.00 42.28 91 GLN A C 1
ATOM 737 O O . GLN A 1 91 ? 25.973 28.253 -24.705 1.00 42.28 91 GLN A O 1
ATOM 742 N N . ASP A 1 92 ? 25.068 26.898 -23.145 1.00 30.09 92 ASP A N 1
ATOM 743 C CA . ASP A 1 92 ? 25.949 25.740 -23.273 1.00 30.09 92 ASP A CA 1
ATOM 744 C C . ASP A 1 92 ? 25.328 24.546 -22.536 1.00 30.09 92 ASP A C 1
ATOM 746 O O . ASP A 1 92 ? 24.779 24.661 -21.439 1.00 30.09 92 ASP A O 1
ATOM 750 N N . THR A 1 93 ? 25.317 23.407 -23.219 1.00 44.72 93 THR A N 1
ATOM 751 C CA . THR A 1 93 ? 24.610 22.172 -22.866 1.00 44.72 93 THR A CA 1
ATOM 752 C C . THR A 1 93 ? 25.172 21.520 -21.599 1.00 44.72 93 THR A C 1
ATOM 754 O O . THR A 1 93 ? 26.299 21.030 -21.607 1.00 44.72 93 THR A O 1
ATOM 757 N N . ALA A 1 94 ? 24.359 21.445 -20.540 1.00 33.31 94 ALA A N 1
ATOM 758 C CA . ALA A 1 94 ? 24.613 20.651 -19.335 1.00 33.31 94 ALA A CA 1
ATOM 759 C C . ALA A 1 94 ? 23.596 19.494 -19.238 1.00 33.31 94 ALA A C 1
ATOM 761 O O . ALA A 1 94 ? 22.457 19.656 -19.685 1.00 33.31 94 ALA A O 1
ATOM 762 N N . PRO A 1 95 ? 23.986 18.323 -18.698 1.00 41.53 95 PRO A N 1
ATOM 763 C CA . PRO A 1 95 ? 23.158 17.125 -18.723 1.00 41.53 95 PRO A CA 1
ATOM 764 C C . PRO A 1 95 ? 21.929 17.293 -17.828 1.00 41.53 95 PRO A C 1
ATOM 766 O O . PRO A 1 95 ? 21.981 17.955 -16.792 1.00 41.53 95 PRO A O 1
ATOM 769 N N . GLU A 1 96 ? 20.827 16.680 -18.258 1.00 43.22 96 GLU A N 1
ATOM 770 C CA . GLU A 1 96 ? 19.519 16.715 -17.610 1.00 43.22 96 GLU A CA 1
ATOM 771 C C . GLU A 1 96 ? 19.634 16.435 -16.106 1.00 43.22 96 GLU A C 1
ATOM 773 O O . GLU A 1 96 ? 20.029 15.352 -15.665 1.00 43.22 96 GLU A O 1
ATOM 778 N N . SER A 1 97 ? 19.306 17.445 -15.300 1.00 44.09 97 SER A N 1
ATOM 779 C CA . SER A 1 97 ? 19.266 17.321 -13.853 1.00 44.09 97 SER A CA 1
ATOM 780 C C . SER A 1 97 ? 18.182 16.314 -13.462 1.00 44.09 97 SER A C 1
ATOM 782 O O . SER A 1 97 ? 17.006 16.456 -13.795 1.00 44.09 97 SER A O 1
ATOM 784 N N . SER A 1 98 ? 18.617 15.268 -12.755 1.00 56.75 98 SER A N 1
ATOM 785 C CA . SER A 1 98 ? 17.798 14.203 -12.167 1.00 56.75 98 SER A CA 1
ATOM 786 C C . SER A 1 98 ? 16.461 14.729 -11.631 1.00 56.75 98 SER A C 1
ATOM 788 O O . SER A 1 98 ? 16.434 15.698 -10.869 1.00 56.75 98 SER A O 1
ATOM 790 N N . GLY A 1 99 ? 15.349 14.065 -11.973 1.00 61.25 99 GLY A N 1
ATOM 791 C CA . GLY A 1 99 ? 13.990 14.456 -11.569 1.00 61.25 99 GLY A CA 1
ATOM 792 C C . GLY A 1 99 ? 13.793 14.653 -10.057 1.00 61.25 99 GLY A C 1
ATOM 793 O O . GLY A 1 99 ? 12.896 15.390 -9.652 1.00 61.25 99 GLY A O 1
ATOM 794 N N . VAL A 1 100 ? 14.677 14.086 -9.229 1.00 54.28 100 VAL A N 1
ATOM 795 C CA . VAL A 1 100 ? 14.731 14.314 -7.776 1.00 54.28 100 VAL A CA 1
ATOM 796 C C . VAL A 1 100 ? 15.086 15.766 -7.439 1.00 54.28 100 VAL A C 1
ATOM 798 O O . VAL A 1 100 ? 14.504 16.342 -6.524 1.00 54.28 100 VAL A O 1
ATOM 801 N N . LEU A 1 101 ? 16.000 16.388 -8.189 1.00 67.19 101 LEU A N 1
ATOM 802 C CA . LEU A 1 101 ? 16.393 17.784 -7.989 1.00 67.19 101 LEU A CA 1
ATOM 803 C C . LEU A 1 101 ? 15.253 18.725 -8.400 1.00 67.19 101 LEU A C 1
ATOM 805 O O . LEU A 1 101 ? 14.909 19.639 -7.659 1.00 67.19 101 LEU A O 1
ATOM 809 N N . ALA A 1 102 ? 14.583 18.430 -9.518 1.00 72.69 102 ALA A N 1
ATOM 810 C CA . ALA A 1 102 ? 13.411 19.179 -9.970 1.00 72.69 102 ALA A CA 1
ATOM 811 C C . ALA A 1 102 ? 12.213 19.040 -9.007 1.00 72.69 102 ALA A C 1
ATOM 813 O O . ALA A 1 102 ? 11.418 19.966 -8.832 1.00 72.69 102 ALA A O 1
ATOM 814 N N . GLU A 1 103 ? 12.041 17.883 -8.365 1.00 70.12 103 GLU A N 1
ATOM 815 C CA . GLU A 1 103 ? 11.053 17.699 -7.300 1.00 70.12 103 GLU A CA 1
ATOM 816 C C . GLU A 1 103 ? 11.433 18.454 -6.022 1.00 70.12 103 GLU A C 1
ATOM 818 O O . GLU A 1 103 ? 10.599 19.189 -5.489 1.00 70.12 103 GLU A O 1
ATOM 823 N N . ALA A 1 104 ? 12.693 18.375 -5.591 1.00 67.94 104 ALA A N 1
ATOM 824 C CA . ALA A 1 104 ? 13.205 19.137 -4.457 1.00 67.94 104 ALA A CA 1
ATOM 825 C C . ALA A 1 104 ? 13.046 20.651 -4.670 1.00 67.94 104 ALA A C 1
ATOM 827 O O . ALA A 1 104 ? 12.562 21.354 -3.784 1.00 67.94 104 ALA A O 1
ATOM 828 N N . GLU A 1 105 ? 13.356 21.164 -5.860 1.00 77.25 105 GLU A N 1
ATOM 829 C CA . GLU A 1 105 ? 13.158 22.569 -6.220 1.00 77.25 105 GLU A CA 1
ATOM 830 C C . GLU A 1 105 ? 11.681 22.971 -6.211 1.00 77.25 105 GLU A C 1
ATOM 832 O O . GLU A 1 105 ? 11.338 24.053 -5.729 1.00 77.25 105 GLU A O 1
ATOM 837 N N . ARG A 1 106 ? 10.781 22.101 -6.692 1.00 78.19 106 ARG A N 1
ATOM 838 C CA . ARG A 1 106 ? 9.329 22.339 -6.623 1.00 78.19 106 ARG A CA 1
ATOM 839 C C . ARG A 1 106 ? 8.839 22.405 -5.180 1.00 78.19 106 ARG A C 1
ATOM 841 O O . ARG A 1 106 ? 8.108 23.337 -4.844 1.00 78.19 106 ARG A O 1
ATOM 848 N N . MET A 1 107 ? 9.267 21.475 -4.325 1.00 71.25 107 MET A N 1
ATOM 849 C CA . MET A 1 107 ? 8.948 21.495 -2.893 1.00 71.25 107 MET A CA 1
ATOM 850 C C . MET A 1 107 ? 9.488 22.760 -2.218 1.00 71.25 107 MET A C 1
ATOM 852 O O . MET A 1 107 ? 8.775 23.408 -1.454 1.00 71.25 107 MET A O 1
ATOM 856 N N . THR A 1 108 ? 10.715 23.159 -2.558 1.00 76.81 108 THR A N 1
ATOM 857 C CA . THR A 1 108 ? 11.370 24.357 -2.016 1.00 76.81 108 THR A CA 1
ATOM 858 C C . THR A 1 108 ? 10.641 25.634 -2.438 1.00 76.81 108 THR A C 1
ATOM 860 O O . THR A 1 108 ? 10.407 26.522 -1.621 1.00 76.81 108 THR A O 1
ATOM 863 N N . ARG A 1 109 ? 10.195 25.709 -3.698 1.00 80.88 109 ARG A N 1
ATOM 864 C CA . ARG A 1 109 ? 9.420 26.841 -4.227 1.00 80.88 109 ARG A CA 1
ATOM 865 C C . ARG A 1 109 ? 8.041 26.948 -3.578 1.00 80.88 109 ARG A C 1
ATOM 867 O O . ARG A 1 109 ? 7.597 28.053 -3.285 1.00 80.88 109 ARG A O 1
ATOM 874 N N . ALA A 1 110 ? 7.386 25.814 -3.330 1.00 73.12 110 ALA A N 1
ATOM 875 C CA . ALA A 1 110 ? 6.090 25.767 -2.654 1.00 73.12 110 ALA A CA 1
ATOM 876 C C . ALA A 1 110 ? 6.188 26.136 -1.168 1.00 73.12 110 ALA A C 1
ATOM 878 O O . ALA A 1 110 ? 5.225 26.645 -0.600 1.00 73.12 110 ALA A O 1
ATOM 879 N N . ALA A 1 111 ? 7.347 25.912 -0.541 1.00 72.44 111 ALA A N 1
ATOM 880 C CA . ALA A 1 111 ? 7.550 26.268 0.851 1.00 72.44 111 ALA A CA 1
ATOM 881 C C . ALA A 1 111 ? 7.434 27.785 1.062 1.00 72.44 111 ALA A C 1
ATOM 883 O O . ALA A 1 111 ? 6.906 28.197 2.090 1.00 72.44 111 ALA A O 1
ATOM 884 N N . GLY A 1 112 ? 7.916 28.606 0.123 1.00 83.38 112 GLY A N 1
ATOM 885 C CA . GLY A 1 112 ? 8.143 30.041 0.325 1.00 83.38 112 GLY A CA 1
ATOM 886 C C . GLY A 1 112 ? 9.548 30.335 0.875 1.00 83.38 112 GLY A C 1
ATOM 887 O O . GLY A 1 112 ? 10.279 29.399 1.214 1.00 83.38 112 GLY A O 1
ATOM 888 N N . PRO A 1 113 ? 9.948 31.618 0.974 1.00 88.38 113 PRO A N 1
ATOM 889 C CA . PRO A 1 113 ? 11.319 32.006 1.301 1.00 88.38 113 PRO A CA 1
ATOM 890 C C . PRO A 1 113 ? 11.787 31.410 2.634 1.00 88.38 113 PRO A C 1
ATOM 892 O O . PRO A 1 113 ? 11.015 31.281 3.590 1.00 88.38 113 PRO A O 1
ATOM 895 N N . VAL A 1 114 ? 13.057 31.015 2.675 1.00 90.75 114 VAL A N 1
ATOM 896 C CA . VAL A 1 114 ? 13.731 30.495 3.868 1.00 90.75 114 VAL A CA 1
ATOM 897 C C . VAL A 1 114 ? 14.477 31.648 4.539 1.00 90.75 114 VAL A C 1
ATOM 899 O O . VAL A 1 114 ? 15.070 32.477 3.850 1.00 90.75 114 VAL A O 1
ATOM 902 N N . GLY A 1 115 ? 14.417 31.725 5.869 1.00 91.12 115 GLY A N 1
ATOM 903 C CA . GLY A 1 115 ? 15.082 32.784 6.622 1.00 91.12 115 GLY A CA 1
ATOM 904 C C . GLY A 1 115 ? 16.611 32.707 6.550 1.00 91.12 115 GLY A C 1
ATOM 905 O O . GLY A 1 115 ? 17.205 31.697 6.140 1.00 91.12 115 GLY A O 1
ATOM 906 N N . GLN A 1 116 ? 17.259 33.814 6.911 1.00 92.25 116 GLN A N 1
ATOM 907 C CA . GLN A 1 116 ? 18.711 33.941 6.829 1.00 92.25 116 GLN A CA 1
ATOM 908 C C . GLN A 1 116 ? 19.399 32.968 7.793 1.00 92.25 116 GLN A C 1
ATOM 910 O O . GLN A 1 116 ? 20.292 32.231 7.368 1.00 92.25 116 GLN A O 1
ATOM 915 N N . GLN A 1 117 ? 18.936 32.889 9.044 1.00 91.00 117 GLN A N 1
ATOM 916 C CA . GLN A 1 117 ? 19.535 32.027 10.062 1.00 91.00 117 GLN A CA 1
ATOM 917 C C . GLN A 1 117 ? 19.391 30.549 9.694 1.00 91.00 117 GLN A C 1
ATOM 919 O O . GLN A 1 117 ? 20.316 29.755 9.879 1.00 91.00 117 GLN A O 1
ATOM 924 N N . THR A 1 118 ? 18.252 30.175 9.110 1.00 92.06 118 THR A N 1
ATOM 925 C CA . THR A 1 118 ? 18.010 28.831 8.578 1.00 92.06 118 THR A CA 1
ATOM 926 C C . THR A 1 118 ? 19.010 28.476 7.470 1.00 92.06 118 THR A C 1
ATOM 928 O O . THR A 1 118 ? 19.587 27.386 7.474 1.00 92.06 118 THR A O 1
ATOM 931 N N . THR A 1 119 ? 19.269 29.406 6.546 1.00 91.75 119 THR A N 1
ATOM 932 C CA . THR A 1 119 ? 20.213 29.209 5.431 1.00 91.75 119 THR A CA 1
ATOM 933 C C . THR A 1 119 ? 21.658 29.092 5.917 1.00 91.75 119 THR A C 1
ATOM 935 O O . THR A 1 119 ? 22.403 28.216 5.472 1.00 91.75 119 THR A O 1
ATOM 938 N N . GLU A 1 120 ? 22.064 29.951 6.852 1.00 92.62 120 GLU A N 1
ATOM 939 C CA . GLU A 1 120 ? 23.396 29.917 7.461 1.00 92.62 120 GLU A CA 1
ATOM 940 C C . GLU A 1 120 ? 23.612 28.633 8.265 1.00 92.62 120 GLU A C 1
ATOM 942 O O . GLU A 1 120 ? 24.660 27.995 8.146 1.00 92.62 120 GLU A O 1
ATOM 947 N N . THR A 1 121 ? 22.592 28.187 9.001 1.00 92.81 121 THR A N 1
ATOM 948 C CA . THR A 1 121 ? 22.651 26.932 9.757 1.00 92.81 121 THR A CA 1
ATOM 949 C C . THR A 1 121 ? 22.800 25.730 8.829 1.00 92.81 121 THR A C 1
ATOM 951 O O . THR A 1 121 ? 23.645 24.869 9.079 1.00 92.81 121 THR A O 1
ATOM 954 N N . ALA A 1 122 ? 22.048 25.689 7.723 1.00 91.94 122 ALA A N 1
ATOM 955 C CA . ALA A 1 122 ? 22.210 24.648 6.713 1.00 91.94 122 ALA A CA 1
ATOM 956 C C . ALA A 1 122 ? 23.645 24.639 6.161 1.00 91.94 122 ALA A C 1
ATOM 958 O O . ALA A 1 122 ? 24.308 23.603 6.190 1.00 91.94 122 ALA A O 1
ATOM 959 N N . ARG A 1 123 ? 24.179 25.796 5.746 1.00 93.31 123 ARG A N 1
ATOM 960 C CA . ARG A 1 123 ? 25.568 25.903 5.261 1.00 93.31 123 ARG A CA 1
ATOM 961 C C . ARG A 1 123 ? 26.588 25.425 6.294 1.00 93.31 123 ARG A C 1
ATOM 963 O O . ARG A 1 123 ? 27.497 24.682 5.936 1.00 93.31 123 ARG A O 1
ATOM 970 N N . ALA A 1 124 ? 26.429 25.797 7.564 1.00 93.62 124 ALA A N 1
ATOM 971 C CA . ALA A 1 124 ? 27.335 25.385 8.633 1.00 93.62 124 ALA A CA 1
ATOM 972 C C . ALA A 1 124 ? 27.319 23.863 8.858 1.00 93.62 124 ALA A C 1
ATOM 974 O O . ALA A 1 124 ? 28.374 23.247 9.013 1.00 93.62 124 ALA A O 1
ATOM 975 N N . VAL A 1 125 ? 26.136 23.239 8.844 1.00 93.00 125 VAL A N 1
ATOM 976 C CA . VAL A 1 125 ? 25.989 21.782 8.997 1.00 93.00 125 VAL A CA 1
ATOM 977 C C . VAL A 1 125 ? 26.644 21.039 7.835 1.00 93.00 125 VAL A C 1
ATOM 979 O O . VAL A 1 125 ? 27.457 20.144 8.068 1.00 93.00 125 VAL A O 1
ATOM 982 N N . PHE A 1 126 ? 26.351 21.441 6.597 1.00 91.25 126 PHE A N 1
ATOM 983 C CA . PHE A 1 126 ? 26.957 20.832 5.413 1.00 91.25 126 PHE A CA 1
ATOM 984 C C . PHE A 1 126 ? 28.470 21.067 5.356 1.00 91.25 126 PHE A C 1
ATOM 986 O O . PHE A 1 126 ? 29.210 20.151 5.008 1.00 91.25 126 PHE A O 1
ATOM 993 N N . GLY A 1 127 ? 28.952 22.237 5.784 1.00 90.56 127 GLY A N 1
ATOM 994 C CA . GLY A 1 127 ? 30.382 22.516 5.922 1.00 90.56 127 GLY A CA 1
ATOM 995 C C . GLY A 1 127 ? 31.081 21.555 6.890 1.00 90.56 127 GLY A C 1
ATOM 996 O O . GLY A 1 127 ? 32.139 21.019 6.563 1.00 90.56 127 GLY A O 1
ATOM 997 N N . ARG A 1 128 ? 30.466 21.257 8.046 1.00 92.62 128 ARG A N 1
ATOM 998 C CA . ARG A 1 128 ? 30.982 20.242 8.985 1.00 92.62 128 ARG A CA 1
ATOM 999 C C . ARG A 1 128 ? 30.964 18.837 8.382 1.00 92.62 128 ARG A C 1
ATOM 1001 O O . ARG A 1 128 ? 31.937 18.103 8.526 1.00 92.62 128 ARG A O 1
ATOM 1008 N N . GLN A 1 129 ? 29.889 18.471 7.683 1.00 90.81 129 GLN A N 1
ATOM 1009 C CA . GLN A 1 129 ? 29.763 17.157 7.043 1.00 90.81 129 GLN A CA 1
ATOM 1010 C C . GLN A 1 129 ? 30.803 16.962 5.933 1.00 90.81 129 GLN A C 1
ATOM 1012 O O . GLN A 1 129 ? 31.422 15.900 5.863 1.00 90.81 129 GLN A O 1
ATOM 1017 N N . LEU A 1 130 ? 31.071 18.002 5.142 1.00 90.19 130 LEU A N 1
ATOM 1018 C CA . LEU A 1 130 ? 32.133 18.018 4.137 1.00 90.19 130 LEU A CA 1
ATOM 1019 C C . LEU A 1 130 ? 33.520 17.872 4.784 1.00 90.19 130 LEU A C 1
ATOM 1021 O O . LEU A 1 130 ? 34.312 17.039 4.355 1.00 90.19 130 LEU A O 1
ATOM 1025 N N . ALA A 1 131 ? 33.797 18.630 5.853 1.00 90.06 131 ALA A N 1
ATOM 1026 C CA . ALA A 1 131 ? 35.074 18.571 6.570 1.00 90.06 131 ALA A CA 1
ATOM 1027 C C . ALA A 1 131 ? 35.327 17.205 7.234 1.00 90.06 131 ALA A C 1
ATOM 1029 O O . ALA A 1 131 ? 36.462 16.744 7.291 1.00 90.06 131 ALA A O 1
ATOM 1030 N N . SER A 1 132 ? 34.268 16.540 7.705 1.00 87.25 132 SER A N 1
ATOM 1031 C CA . SER A 1 132 ? 34.341 15.193 8.291 1.00 87.25 132 SER A CA 1
ATOM 1032 C C . SER A 1 132 ? 34.428 14.058 7.260 1.00 87.25 132 SER A C 1
ATOM 1034 O O . SER A 1 132 ? 34.572 12.900 7.641 1.00 87.25 132 SER A O 1
ATOM 1036 N N . GLY A 1 133 ? 34.310 14.362 5.962 1.00 88.25 133 GLY A N 1
ATOM 1037 C CA . GLY A 1 133 ? 34.313 13.366 4.887 1.00 88.25 133 GLY A CA 1
ATOM 1038 C C . GLY A 1 133 ? 33.017 12.558 4.754 1.00 88.25 133 GLY A C 1
ATOM 1039 O O . GLY A 1 133 ? 32.966 11.622 3.958 1.00 88.25 133 GLY A O 1
ATOM 1040 N N . VAL A 1 134 ? 31.962 12.917 5.496 1.00 85.25 134 VAL A N 1
ATOM 1041 C CA . VAL A 1 134 ? 30.639 12.274 5.406 1.00 85.25 134 VAL A CA 1
ATOM 1042 C C . VAL A 1 134 ? 29.969 12.581 4.065 1.00 85.25 134 VAL A C 1
ATOM 1044 O O . VAL A 1 134 ? 29.300 11.721 3.496 1.00 85.25 134 VAL A O 1
ATOM 1047 N N . ILE A 1 135 ? 30.184 13.787 3.533 1.00 84.06 135 ILE A N 1
ATOM 1048 C CA . ILE A 1 135 ? 29.768 14.181 2.184 1.00 84.06 135 ILE A CA 1
ATOM 1049 C C . ILE A 1 135 ? 31.022 14.377 1.336 1.00 84.06 135 ILE A C 1
ATOM 1051 O O . ILE A 1 135 ? 31.968 15.041 1.760 1.00 84.06 135 ILE A O 1
ATOM 1055 N N . LYS A 1 136 ? 31.034 13.805 0.128 1.00 86.12 136 LYS A N 1
ATOM 1056 C CA . LYS A 1 136 ? 32.092 14.051 -0.859 1.00 86.12 136 LYS A CA 1
ATOM 1057 C C . LYS A 1 136 ? 31.782 15.331 -1.626 1.00 86.12 136 LYS A C 1
ATOM 1059 O O . LYS A 1 136 ? 30.633 15.566 -1.982 1.00 86.12 136 LYS A O 1
ATOM 1064 N N . ARG A 1 137 ? 32.813 16.133 -1.900 1.00 86.12 137 ARG A N 1
ATOM 1065 C CA . ARG A 1 137 ? 32.674 17.341 -2.716 1.00 86.12 137 ARG A CA 1
ATOM 1066 C C . ARG A 1 137 ? 32.341 16.958 -4.157 1.00 86.12 137 ARG A C 1
ATOM 1068 O O . ARG A 1 137 ? 33.071 16.188 -4.775 1.00 86.12 137 ARG A O 1
ATOM 1075 N N . ASP A 1 138 ? 31.268 17.527 -4.675 1.00 84.56 138 ASP A N 1
ATOM 1076 C CA . ASP A 1 138 ? 30.792 17.395 -6.046 1.00 84.56 138 ASP A CA 1
ATOM 1077 C C . ASP A 1 138 ? 30.288 18.752 -6.575 1.00 84.56 138 ASP A C 1
ATOM 1079 O O . ASP A 1 138 ? 30.358 19.777 -5.892 1.00 84.56 138 ASP A O 1
ATOM 1083 N N . HIS A 1 139 ? 29.778 18.763 -7.806 1.00 76.12 139 HIS A N 1
ATOM 1084 C CA . HIS A 1 139 ? 29.245 19.967 -8.448 1.00 76.12 139 HIS A CA 1
ATOM 1085 C C . HIS A 1 139 ? 27.929 20.471 -7.822 1.00 76.12 139 HIS A C 1
ATOM 1087 O O . HIS A 1 139 ? 27.519 21.592 -8.105 1.00 76.12 139 HIS A O 1
ATOM 1093 N N . LEU A 1 140 ? 27.271 19.681 -6.964 1.00 77.69 140 LEU A N 1
ATOM 1094 C CA . LEU A 1 140 ? 26.020 20.045 -6.289 1.00 77.69 140 LEU A CA 1
ATOM 1095 C C . LEU A 1 140 ? 26.244 20.554 -4.864 1.00 77.69 140 LEU A C 1
ATOM 1097 O O . LEU A 1 140 ? 25.329 21.112 -4.259 1.00 77.69 140 LEU A O 1
ATOM 1101 N N . THR A 1 141 ? 27.454 20.408 -4.327 1.00 79.94 141 THR A N 1
ATOM 1102 C CA . THR A 1 141 ? 27.785 20.696 -2.925 1.00 79.94 141 THR A CA 1
ATOM 1103 C C . THR A 1 141 ? 27.425 22.125 -2.500 1.00 79.94 141 THR A C 1
ATOM 1105 O O . THR A 1 141 ? 27.099 22.353 -1.336 1.00 79.94 141 THR A O 1
ATOM 1108 N N . GLU A 1 142 ? 27.414 23.086 -3.427 1.00 80.75 142 GLU A N 1
ATOM 1109 C CA . GLU A 1 142 ? 27.017 24.473 -3.147 1.00 80.75 142 GLU A CA 1
ATOM 1110 C C . GLU A 1 142 ? 25.492 24.687 -3.122 1.00 80.75 142 GLU A C 1
ATOM 1112 O O . GLU A 1 142 ? 25.003 25.526 -2.362 1.00 80.75 142 GLU A O 1
ATOM 1117 N N . ALA A 1 143 ? 24.729 23.902 -3.890 1.00 84.06 143 ALA A N 1
ATOM 1118 C CA . ALA A 1 143 ? 23.266 23.987 -3.975 1.00 84.06 143 ALA A CA 1
ATOM 1119 C C . ALA A 1 143 ? 22.554 23.166 -2.884 1.00 84.06 143 ALA A C 1
ATOM 1121 O O . ALA A 1 143 ? 21.456 23.511 -2.435 1.00 84.06 143 ALA A O 1
ATOM 1122 N N . VAL A 1 144 ? 23.191 22.089 -2.419 1.00 87.00 144 VAL A N 1
ATOM 1123 C CA . VAL A 1 144 ? 22.625 21.147 -1.444 1.00 87.00 144 VAL A CA 1
ATOM 1124 C C . VAL A 1 144 ? 22.172 21.815 -0.129 1.00 87.00 144 VAL A C 1
ATOM 1126 O O . VAL A 1 144 ? 21.065 21.503 0.316 1.00 87.00 144 VAL A O 1
ATOM 1129 N N . PRO A 1 145 ? 22.914 22.759 0.491 1.00 90.25 145 PRO A N 1
ATOM 1130 C CA . PRO A 1 145 ? 22.459 23.410 1.721 1.00 90.25 145 PRO A CA 1
ATOM 1131 C C . PRO A 1 145 ? 21.145 24.181 1.551 1.00 90.25 145 PRO A C 1
ATOM 1133 O O . PRO A 1 145 ? 20.287 24.135 2.431 1.00 90.25 145 PRO A O 1
ATOM 1136 N N . GLN A 1 146 ? 20.961 24.863 0.415 1.00 88.50 146 GLN A N 1
ATOM 1137 C CA . GLN A 1 146 ? 19.733 25.611 0.127 1.00 88.50 146 GLN A CA 1
ATOM 1138 C C . GLN A 1 146 ? 18.551 24.675 -0.124 1.00 88.50 146 GLN A C 1
ATOM 1140 O O . GLN A 1 146 ? 17.468 24.906 0.414 1.00 88.50 146 GLN A O 1
ATOM 1145 N N . LEU A 1 147 ? 18.764 23.592 -0.876 1.00 88.19 147 LEU A N 1
ATOM 1146 C CA . LEU A 1 147 ? 17.738 22.571 -1.103 1.00 88.19 147 LEU A CA 1
ATOM 1147 C C . LEU A 1 147 ? 17.319 21.895 0.207 1.00 88.19 147 LEU A C 1
ATOM 1149 O O . LEU A 1 147 ? 16.127 21.762 0.480 1.00 88.19 147 LEU A O 1
ATOM 1153 N N . ALA A 1 148 ? 18.278 21.527 1.059 1.00 89.62 148 ALA A N 1
ATOM 1154 C CA . ALA A 1 148 ? 17.992 20.941 2.364 1.00 89.62 148 ALA A CA 1
ATOM 1155 C C . ALA A 1 148 ? 17.193 21.902 3.256 1.00 89.62 148 ALA A C 1
ATOM 1157 O O . ALA A 1 148 ? 16.198 21.496 3.858 1.00 89.62 148 ALA A O 1
ATOM 1158 N N . ALA A 1 149 ? 17.575 23.182 3.294 1.00 92.38 149 ALA A N 1
ATOM 1159 C CA . ALA A 1 149 ? 16.837 24.205 4.028 1.00 92.38 149 ALA A CA 1
ATOM 1160 C C . ALA A 1 149 ? 15.395 24.349 3.514 1.00 92.38 149 ALA A C 1
ATOM 1162 O O . ALA A 1 149 ? 14.452 24.398 4.304 1.00 92.38 149 ALA A O 1
ATOM 1163 N N . GLY A 1 150 ? 15.219 24.320 2.192 1.00 91.94 150 GLY A N 1
ATOM 1164 C CA . GLY A 1 150 ? 13.924 24.318 1.519 1.00 91.94 150 GLY A CA 1
ATOM 1165 C C . GLY A 1 150 ? 13.019 23.150 1.896 1.00 91.94 150 GLY A C 1
ATOM 1166 O O . GLY A 1 150 ? 11.863 23.347 2.278 1.00 91.94 150 GLY A O 1
ATOM 1167 N N . ILE A 1 151 ? 13.551 21.931 1.822 1.00 91.62 151 ILE A N 1
ATOM 1168 C CA . ILE A 1 151 ? 12.819 20.694 2.125 1.00 91.62 151 ILE A CA 1
ATOM 1169 C C . ILE A 1 151 ? 12.398 20.651 3.598 1.00 91.62 151 ILE A C 1
ATOM 1171 O O . ILE A 1 151 ? 11.248 20.317 3.908 1.00 91.62 151 ILE A O 1
ATOM 1175 N N . VAL A 1 152 ? 13.301 21.006 4.516 1.00 94.25 152 VAL A N 1
ATOM 1176 C CA . VAL A 1 152 ? 12.984 21.038 5.950 1.00 94.25 152 VAL A CA 1
ATOM 1177 C C . VAL A 1 152 ? 11.928 22.104 6.228 1.00 94.25 152 VAL A C 1
ATOM 1179 O O . VAL A 1 152 ? 10.932 21.799 6.882 1.00 94.25 152 VAL A O 1
ATOM 1182 N N . ALA A 1 153 ? 12.063 23.306 5.660 1.00 92.88 153 ALA A N 1
ATOM 1183 C CA . ALA A 1 153 ? 11.070 24.364 5.819 1.00 92.88 153 ALA A CA 1
ATOM 1184 C C . ALA A 1 153 ? 9.683 23.951 5.298 1.00 92.88 153 ALA A C 1
ATOM 1186 O O . ALA A 1 153 ? 8.681 24.175 5.980 1.00 92.88 153 ALA A O 1
ATOM 1187 N N . ALA A 1 154 ? 9.612 23.289 4.136 1.00 91.38 154 ALA A N 1
ATOM 1188 C CA . ALA A 1 154 ? 8.366 22.737 3.599 1.00 91.38 154 ALA A CA 1
ATOM 1189 C C . ALA A 1 154 ? 7.736 21.719 4.563 1.00 91.38 154 ALA A C 1
ATOM 1191 O O . ALA A 1 154 ? 6.540 21.776 4.852 1.00 91.38 154 ALA A O 1
ATOM 1192 N N . THR A 1 155 ? 8.559 20.814 5.097 1.00 93.19 155 THR A N 1
ATOM 1193 C CA . THR A 1 155 ? 8.124 19.758 6.019 1.00 93.19 155 THR A CA 1
ATOM 1194 C C . THR A 1 155 ? 7.586 20.340 7.327 1.00 93.19 155 THR A C 1
ATOM 1196 O O . THR A 1 155 ? 6.514 19.943 7.783 1.00 93.19 155 THR A O 1
ATOM 1199 N N . VAL A 1 156 ? 8.298 21.301 7.920 1.00 94.69 156 VAL A N 1
ATOM 1200 C CA . VAL A 1 156 ? 7.905 21.973 9.169 1.00 94.69 156 VAL A CA 1
ATOM 1201 C C . VAL A 1 156 ? 6.605 22.753 8.971 1.00 94.69 156 VAL A C 1
ATOM 1203 O O . VAL A 1 156 ? 5.671 22.593 9.754 1.00 94.69 156 VAL A O 1
ATOM 1206 N N . ARG A 1 157 ? 6.490 23.525 7.881 1.00 92.56 157 ARG A N 1
ATOM 1207 C CA . ARG A 1 157 ? 5.262 24.266 7.534 1.00 92.56 157 ARG A CA 1
ATOM 1208 C C . ARG A 1 157 ? 4.067 23.335 7.361 1.00 92.56 157 ARG A C 1
ATOM 1210 O O . ARG A 1 157 ? 3.004 23.604 7.916 1.00 92.56 157 ARG A O 1
ATOM 1217 N N . HIS A 1 158 ? 4.244 22.226 6.642 1.00 92.25 158 HIS A N 1
ATOM 1218 C CA . HIS A 1 158 ? 3.194 21.224 6.479 1.00 92.25 158 HIS A CA 1
ATOM 1219 C C . HIS A 1 158 ? 2.750 20.647 7.832 1.00 92.25 158 HIS A C 1
ATOM 1221 O O . HIS A 1 158 ? 1.557 20.595 8.114 1.00 92.25 158 HIS A O 1
ATOM 1227 N N . LYS A 1 159 ? 3.696 20.284 8.708 1.00 93.38 159 LYS A N 1
ATOM 1228 C CA . LYS A 1 159 ? 3.381 19.746 10.040 1.00 93.38 159 LYS A CA 1
ATOM 1229 C C . LYS A 1 159 ? 2.645 20.746 10.926 1.00 93.38 159 LYS A C 1
ATOM 1231 O O . LYS A 1 159 ? 1.630 20.388 11.524 1.00 93.38 159 LYS A O 1
ATOM 1236 N N . ARG A 1 160 ? 3.076 22.007 10.942 1.00 95.56 160 ARG A N 1
ATOM 1237 C CA . ARG A 1 160 ? 2.364 23.081 11.650 1.00 95.56 160 ARG A CA 1
ATOM 1238 C C . ARG A 1 160 ? 0.949 23.283 11.114 1.00 95.56 160 ARG A C 1
ATOM 1240 O O . ARG A 1 160 ? 0.018 23.410 11.899 1.00 95.56 160 ARG A O 1
ATOM 1247 N N . ALA A 1 161 ? 0.759 23.227 9.793 1.00 91.94 161 ALA A N 1
ATOM 1248 C CA . ALA A 1 161 ? -0.571 23.300 9.181 1.00 91.94 161 ALA A CA 1
ATOM 1249 C C . ALA A 1 161 ? -1.487 22.132 9.599 1.00 91.94 161 ALA A C 1
ATOM 1251 O O . ALA A 1 161 ? -2.706 22.278 9.606 1.00 91.94 161 ALA A O 1
ATOM 1252 N N . THR A 1 162 ? -0.910 20.991 9.988 1.00 93.31 162 THR A N 1
ATOM 1253 C CA . THR A 1 162 ? -1.635 19.845 10.563 1.00 93.31 162 THR A CA 1
ATOM 1254 C C . THR A 1 162 ? -1.773 19.888 12.092 1.00 93.31 162 THR A C 1
ATOM 1256 O O . THR A 1 162 ? -2.213 18.907 12.682 1.00 93.31 162 THR A O 1
ATOM 1259 N N . GLY A 1 163 ? -1.409 21.000 12.740 1.00 96.12 163 GLY A N 1
ATOM 1260 C CA . GLY A 1 163 ? -1.589 21.214 14.180 1.00 96.12 163 GLY A CA 1
ATOM 1261 C C . GLY A 1 163 ? -0.426 20.772 15.071 1.00 96.12 163 GLY A C 1
ATOM 1262 O O . GLY A 1 163 ? -0.580 20.781 16.286 1.00 96.12 163 GLY A O 1
ATOM 1263 N N . TRP A 1 164 ? 0.724 20.399 14.502 1.00 97.25 164 TRP A N 1
ATOM 1264 C CA . TRP A 1 164 ? 1.901 20.027 15.293 1.00 97.25 164 TRP A CA 1
ATOM 1265 C C . TRP A 1 164 ? 2.605 21.270 15.842 1.00 97.25 164 TRP A C 1
ATOM 1267 O O . TRP A 1 164 ? 2.847 22.229 15.104 1.00 97.25 164 TRP A O 1
ATOM 1277 N N . SER A 1 165 ? 2.989 21.218 17.113 1.00 97.31 165 SER A N 1
ATOM 1278 C CA . SER A 1 165 ? 3.856 22.208 17.755 1.00 97.31 165 SER A CA 1
ATOM 1279 C C . SER A 1 165 ? 5.328 22.021 17.367 1.00 97.31 165 SER A C 1
ATOM 1281 O O . SER A 1 165 ? 5.759 20.935 16.973 1.00 97.31 165 SER A O 1
ATOM 1283 N N . ASP A 1 166 ? 6.134 23.073 17.525 1.00 96.25 166 ASP A N 1
ATOM 1284 C CA . ASP A 1 166 ? 7.580 23.016 17.259 1.00 96.25 166 ASP A CA 1
ATOM 1285 C C . ASP A 1 166 ? 8.305 22.000 18.149 1.00 96.25 166 ASP A C 1
ATOM 1287 O O . ASP A 1 166 ? 9.267 21.361 17.721 1.00 96.25 166 ASP A O 1
ATOM 1291 N N . GLU A 1 167 ? 7.805 21.795 19.368 1.00 97.06 167 GLU A N 1
ATOM 1292 C CA . GLU A 1 167 ? 8.333 20.800 20.298 1.00 97.06 167 GLU A CA 1
ATOM 1293 C C . GLU A 1 167 ? 8.073 19.370 19.803 1.00 97.06 167 GLU A C 1
ATOM 1295 O O . GLU A 1 167 ? 8.976 18.535 19.785 1.00 97.06 167 GLU A O 1
ATOM 1300 N N . GLU A 1 168 ? 6.866 19.088 19.306 1.00 96.25 168 GLU A N 1
ATOM 1301 C CA . GLU A 1 168 ? 6.529 17.781 18.728 1.00 96.25 168 GLU A CA 1
ATOM 1302 C C . GLU A 1 168 ? 7.306 17.504 17.436 1.00 96.25 168 GLU A C 1
ATOM 1304 O O . GLU A 1 168 ? 7.741 16.372 17.195 1.00 96.25 168 GLU A O 1
ATOM 1309 N N . ILE A 1 169 ? 7.514 18.530 16.605 1.00 96.31 169 ILE A N 1
ATOM 1310 C CA . ILE A 1 169 ? 8.335 18.434 15.392 1.00 96.31 169 ILE A CA 1
ATOM 1311 C C . ILE A 1 169 ? 9.795 18.139 15.765 1.00 96.31 169 ILE A C 1
ATOM 1313 O O . ILE A 1 169 ? 10.404 17.239 15.178 1.00 96.31 169 ILE A O 1
ATOM 1317 N N . ARG A 1 170 ? 10.342 18.824 16.779 1.00 97.56 170 ARG A N 1
ATOM 1318 C CA . ARG A 1 170 ? 11.684 18.551 17.312 1.00 97.56 170 ARG A CA 1
ATOM 1319 C C . ARG A 1 170 ? 11.801 17.114 17.819 1.00 97.56 170 ARG A C 1
ATOM 1321 O O . ARG A 1 170 ? 12.687 16.389 17.366 1.00 97.56 170 ARG A O 1
ATOM 1328 N N . HIS A 1 171 ? 10.880 16.668 18.672 1.00 97.00 171 HIS A N 1
ATOM 1329 C CA . HIS A 1 171 ? 10.872 15.302 19.199 1.00 97.00 171 HIS A CA 1
ATOM 1330 C C . HIS A 1 171 ? 10.748 14.232 18.111 1.00 97.00 171 HIS A C 1
ATOM 1332 O O . HIS A 1 171 ? 11.323 13.146 18.231 1.00 97.00 171 HIS A O 1
ATOM 1338 N N . LEU A 1 172 ? 10.017 14.507 17.028 1.00 96.69 172 LEU A N 1
ATOM 1339 C CA . LEU A 1 172 ? 9.964 13.610 15.878 1.00 96.69 172 LEU A CA 1
ATOM 1340 C C . LEU A 1 172 ? 11.347 13.448 15.234 1.00 96.69 172 LEU A C 1
ATOM 1342 O O . LEU A 1 172 ? 11.767 12.317 14.983 1.00 96.69 172 LEU A O 1
ATOM 1346 N N . PHE A 1 173 ? 12.057 14.549 14.980 1.00 97.19 173 PHE A N 1
ATOM 1347 C CA . PHE A 1 173 ? 13.393 14.495 14.385 1.00 97.19 173 PHE A CA 1
ATOM 1348 C C . PHE A 1 173 ? 14.423 13.857 15.333 1.00 97.19 173 PHE A C 1
ATOM 1350 O O . PHE A 1 173 ? 15.248 13.057 14.890 1.00 97.19 173 PHE A O 1
ATOM 1357 N N . GLU A 1 174 ? 14.330 14.100 16.644 1.00 97.62 174 GLU A N 1
ATOM 1358 C CA . GLU A 1 174 ? 15.153 13.421 17.658 1.00 97.62 174 GLU A CA 1
ATOM 1359 C C . GLU A 1 174 ? 14.929 11.907 17.659 1.00 97.62 174 GLU A C 1
ATOM 1361 O O . GLU A 1 174 ? 15.889 11.133 17.663 1.00 97.62 174 GLU A O 1
ATOM 1366 N N . ARG A 1 175 ? 13.666 11.472 17.589 1.00 97.00 175 ARG A N 1
ATOM 1367 C CA . ARG A 1 175 ? 13.301 10.054 17.512 1.00 97.00 175 ARG A CA 1
ATOM 1368 C C . ARG A 1 175 ? 13.837 9.404 16.242 1.00 97.00 175 ARG A C 1
ATOM 1370 O O . ARG A 1 175 ? 14.373 8.302 16.308 1.00 97.00 175 ARG A O 1
ATOM 1377 N N . GLN A 1 176 ? 13.734 10.084 15.099 1.00 95.25 176 GLN A N 1
ATOM 1378 C CA . GLN A 1 176 ? 14.293 9.602 13.832 1.00 95.25 176 GLN A CA 1
ATOM 1379 C C . GLN A 1 176 ? 15.818 9.468 13.897 1.00 95.25 176 GLN A C 1
ATOM 1381 O O . GLN A 1 176 ? 16.358 8.466 13.422 1.00 95.25 176 GLN A O 1
ATOM 1386 N N . ARG A 1 177 ? 16.509 10.426 14.530 1.00 97.50 177 ARG A N 1
ATOM 1387 C CA . ARG A 1 177 ? 17.955 10.351 14.771 1.00 97.50 177 ARG A CA 1
ATOM 1388 C C . ARG A 1 177 ? 18.310 9.150 15.647 1.00 97.50 177 ARG A C 1
ATOM 1390 O O . ARG A 1 177 ? 19.164 8.359 15.257 1.00 97.50 177 ARG A O 1
ATOM 1397 N N . ALA A 1 178 ? 17.629 8.978 16.781 1.00 94.50 178 ALA A N 1
ATOM 1398 C CA . ALA A 1 178 ? 17.871 7.867 17.703 1.00 94.50 178 ALA A CA 1
ATOM 1399 C C . ALA A 1 178 ? 17.618 6.500 17.043 1.00 94.50 178 ALA A C 1
ATOM 1401 O O . ALA A 1 178 ? 18.429 5.587 17.179 1.00 94.50 178 ALA A O 1
ATOM 1402 N N . GLN A 1 179 ? 16.540 6.368 16.261 1.00 91.00 179 GLN A N 1
ATOM 1403 C CA . GLN A 1 179 ? 16.245 5.153 15.493 1.00 91.00 179 GLN A CA 1
ATOM 1404 C C . GLN A 1 179 ? 17.323 4.854 14.445 1.00 91.00 179 GLN A C 1
ATOM 1406 O O . GLN A 1 179 ? 17.731 3.704 14.294 1.00 91.00 179 GLN A O 1
ATOM 1411 N N . ALA A 1 180 ? 17.804 5.873 13.728 1.00 92.06 180 ALA A N 1
ATOM 1412 C CA . ALA A 1 180 ? 18.871 5.701 12.747 1.00 92.06 180 ALA A CA 1
ATOM 1413 C C . ALA A 1 180 ? 20.201 5.292 13.400 1.00 92.06 180 ALA A C 1
ATOM 1415 O O . ALA A 1 180 ? 20.889 4.419 12.872 1.00 92.06 180 ALA A O 1
ATOM 1416 N N . GLN A 1 181 ? 20.528 5.866 14.563 1.00 95.75 181 GLN A N 1
ATOM 1417 C CA . GLN A 1 181 ? 21.705 5.496 15.356 1.00 95.75 181 GLN A CA 1
ATOM 1418 C C . GLN A 1 181 ? 21.613 4.058 15.874 1.00 95.75 181 GLN A C 1
ATOM 1420 O O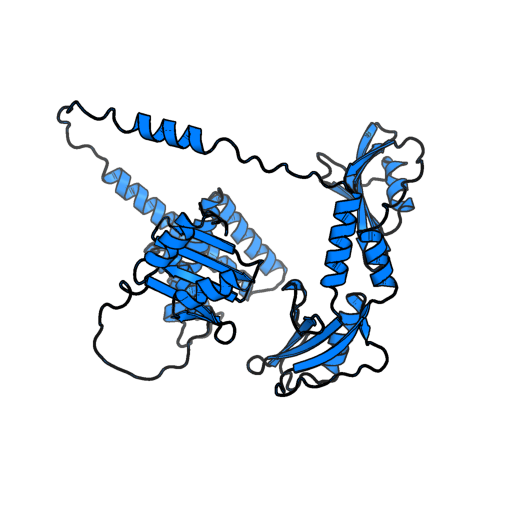 . GLN A 1 181 ? 22.556 3.292 15.695 1.00 95.75 181 GLN A O 1
ATOM 1425 N N . ALA A 1 182 ? 20.469 3.664 16.441 1.00 88.88 182 ALA A N 1
ATOM 1426 C CA . ALA A 1 182 ? 20.238 2.297 16.910 1.00 88.88 182 ALA A CA 1
ATOM 1427 C C . ALA A 1 182 ? 20.340 1.262 15.774 1.00 88.88 182 ALA A C 1
ATOM 1429 O O . ALA A 1 182 ? 20.793 0.144 15.992 1.00 88.88 182 ALA A O 1
ATOM 1430 N N . ALA A 1 183 ? 19.965 1.648 14.551 1.00 89.19 183 ALA A N 1
ATOM 1431 C CA . ALA A 1 183 ? 20.088 0.816 13.357 1.00 89.19 183 ALA A CA 1
ATOM 1432 C C . ALA A 1 183 ? 21.494 0.825 12.719 1.00 89.19 183 ALA A C 1
ATOM 1434 O O . ALA A 1 183 ? 21.675 0.224 11.662 1.00 89.19 183 ALA A O 1
ATOM 1435 N N . GLY A 1 184 ? 22.471 1.547 13.284 1.00 91.56 184 GLY A N 1
ATOM 1436 C CA . GLY A 1 184 ? 23.807 1.704 12.692 1.00 91.56 184 GLY A CA 1
ATOM 1437 C C . GLY A 1 184 ? 23.818 2.453 11.352 1.00 91.56 184 GLY A C 1
ATOM 1438 O O . GLY A 1 184 ? 24.802 2.402 10.616 1.00 91.56 184 GLY A O 1
ATOM 1439 N N . ASN A 1 185 ? 22.733 3.153 11.002 1.00 93.06 185 ASN A N 1
ATOM 1440 C CA . ASN A 1 185 ? 22.604 3.860 9.732 1.00 93.06 185 ASN A CA 1
ATOM 1441 C C . ASN A 1 185 ? 23.101 5.305 9.872 1.00 93.06 185 ASN A C 1
ATOM 1443 O O . ASN A 1 185 ? 22.322 6.234 10.107 1.00 93.06 185 ASN A O 1
ATOM 1447 N N . LEU A 1 186 ? 24.414 5.481 9.707 1.00 89.62 186 LEU A N 1
ATOM 1448 C CA . LEU A 1 186 ? 25.088 6.774 9.851 1.00 89.62 186 LEU A CA 1
ATOM 1449 C C . LEU A 1 186 ? 24.510 7.845 8.914 1.00 89.62 186 LEU A C 1
ATOM 1451 O O . LEU A 1 186 ? 24.232 8.950 9.365 1.00 89.62 186 LEU A O 1
ATOM 1455 N N . GLY A 1 187 ? 24.228 7.509 7.650 1.00 86.50 187 GLY A N 1
ATOM 1456 C CA . GLY A 1 187 ? 23.672 8.466 6.685 1.00 86.50 187 GLY A CA 1
ATOM 1457 C C . GLY A 1 187 ? 22.308 9.022 7.109 1.00 86.50 187 GLY A C 1
ATOM 1458 O O . GLY A 1 187 ? 22.075 10.229 7.049 1.00 86.50 187 GLY A O 1
ATOM 1459 N N . ARG A 1 188 ? 21.412 8.163 7.616 1.00 89.12 188 ARG A N 1
ATOM 1460 C CA . ARG A 1 188 ? 20.109 8.605 8.143 1.00 89.12 188 ARG A CA 1
ATOM 1461 C C . ARG A 1 188 ? 20.239 9.392 9.444 1.00 89.12 188 ARG A C 1
ATOM 1463 O O . ARG A 1 188 ? 19.471 10.330 9.646 1.00 89.12 188 ARG A O 1
ATOM 1470 N N . ALA A 1 189 ? 21.188 9.035 10.308 1.00 91.81 189 ALA A N 1
ATOM 1471 C CA . ALA A 1 189 ? 21.439 9.769 11.545 1.00 91.81 189 ALA A CA 1
ATOM 1472 C C . ALA A 1 189 ? 21.933 11.194 11.248 1.00 91.81 189 ALA A C 1
ATOM 1474 O O . ALA A 1 189 ? 21.397 12.154 11.800 1.00 91.81 189 ALA A O 1
ATOM 1475 N N . THR A 1 190 ? 22.870 11.332 10.307 1.00 90.94 190 THR A N 1
ATOM 1476 C CA . THR A 1 190 ? 23.372 12.619 9.815 1.00 90.94 190 THR A CA 1
ATOM 1477 C C . THR A 1 190 ? 22.266 13.452 9.162 1.00 90.94 190 THR A C 1
ATOM 1479 O O . THR A 1 190 ? 22.152 14.642 9.441 1.00 90.94 190 THR A O 1
ATOM 1482 N N . ALA A 1 191 ? 21.399 12.844 8.345 1.00 90.81 191 ALA A N 1
ATOM 1483 C CA . ALA A 1 191 ? 20.262 13.551 7.757 1.00 90.81 191 ALA A CA 1
ATOM 1484 C C . ALA A 1 191 ? 19.294 14.083 8.832 1.00 90.81 191 ALA A C 1
ATOM 1486 O O . ALA A 1 191 ? 18.898 15.245 8.780 1.00 90.81 191 ALA A O 1
ATOM 1487 N N . ALA A 1 192 ? 18.953 13.275 9.841 1.00 93.25 192 ALA A N 1
ATOM 1488 C CA . ALA A 1 192 ? 18.089 13.711 10.941 1.00 93.25 192 ALA A CA 1
ATOM 1489 C C . ALA A 1 192 ? 18.729 14.832 11.785 1.00 93.25 192 ALA A C 1
ATOM 1491 O O . ALA A 1 192 ? 18.038 15.747 12.231 1.00 93.25 192 ALA A O 1
ATOM 1492 N N . GLU A 1 193 ? 20.052 14.810 11.963 1.00 95.31 193 GLU A N 1
ATOM 1493 C CA . GLU A 1 193 ? 20.795 15.901 12.600 1.00 95.31 193 GLU A CA 1
ATOM 1494 C C . GLU A 1 193 ? 20.718 17.205 11.789 1.00 95.31 193 GLU A C 1
ATOM 1496 O O . GLU A 1 193 ? 20.481 18.271 12.362 1.00 95.31 193 GLU A O 1
ATOM 1501 N N . THR A 1 194 ? 20.823 17.127 10.458 1.00 93.81 194 THR A N 1
ATOM 1502 C CA . THR A 1 194 ? 20.605 18.277 9.570 1.00 93.81 194 THR A CA 1
ATOM 1503 C C . THR A 1 194 ? 19.199 18.855 9.737 1.00 93.81 194 THR A C 1
ATOM 1505 O O . THR A 1 194 ? 19.049 20.071 9.838 1.00 93.81 194 THR A O 1
ATOM 1508 N N . PHE A 1 195 ? 18.171 18.006 9.836 1.00 95.56 195 PHE A N 1
ATOM 1509 C CA . PHE A 1 195 ? 16.788 18.449 10.054 1.00 95.56 195 PHE A CA 1
ATOM 1510 C C . PHE A 1 195 ? 16.626 19.172 11.398 1.00 95.56 195 PHE A C 1
ATOM 1512 O O . PHE A 1 195 ? 16.005 20.233 11.444 1.00 95.56 195 PHE A O 1
ATOM 1519 N N . LEU A 1 196 ? 17.228 18.649 12.472 1.00 97.19 196 LEU A N 1
ATOM 1520 C CA . LEU A 1 196 ? 17.214 19.283 13.796 1.00 97.19 196 LEU A CA 1
ATOM 1521 C C . LEU A 1 196 ? 17.883 20.659 13.790 1.00 97.19 196 LEU A C 1
ATOM 1523 O O . LEU A 1 196 ? 17.324 21.619 14.319 1.00 97.19 196 LEU A O 1
ATOM 1527 N N . ALA A 1 197 ? 19.063 20.764 13.180 1.00 96.19 197 ALA A N 1
ATOM 1528 C CA . ALA A 1 197 ? 19.803 22.017 13.120 1.00 96.19 197 ALA A CA 1
ATOM 1529 C C . ALA A 1 197 ? 19.056 23.076 12.294 1.00 96.19 197 ALA A C 1
ATOM 1531 O O . ALA A 1 197 ? 18.882 24.203 12.749 1.00 96.19 197 ALA A O 1
ATOM 1532 N N . ILE A 1 198 ? 18.554 22.711 11.111 1.00 96.00 198 ILE A N 1
ATOM 1533 C CA . ILE A 1 198 ? 17.799 23.633 10.253 1.00 96.00 198 ILE A CA 1
ATOM 1534 C C . ILE A 1 198 ? 16.499 24.076 10.940 1.00 96.00 198 ILE A C 1
ATOM 1536 O O . ILE A 1 198 ? 16.186 25.264 10.924 1.00 96.00 198 ILE A O 1
ATOM 1540 N N . HIS A 1 199 ? 15.786 23.167 11.614 1.00 96.88 199 HIS A N 1
ATOM 1541 C CA . HIS A 1 199 ? 14.607 23.513 12.412 1.00 96.88 199 HIS A CA 1
ATOM 1542 C C . HIS A 1 199 ? 14.935 24.519 13.529 1.00 96.88 199 HIS A C 1
ATOM 1544 O O . HIS A 1 199 ? 14.204 25.489 13.712 1.00 96.88 199 HIS A O 1
ATOM 1550 N N . ALA A 1 200 ? 16.062 24.356 14.231 1.00 96.56 200 ALA A N 1
ATOM 1551 C CA . ALA A 1 200 ? 16.512 25.338 15.221 1.00 96.56 200 ALA A CA 1
ATOM 1552 C C . ALA A 1 200 ? 16.803 26.716 14.590 1.00 96.56 200 ALA A C 1
ATOM 1554 O O . ALA A 1 200 ? 16.456 27.743 15.173 1.00 96.56 200 ALA A O 1
ATOM 1555 N N . GLY A 1 201 ? 17.373 26.743 13.379 1.00 94.75 201 GLY A N 1
ATOM 1556 C CA . GLY A 1 201 ? 17.553 27.970 12.596 1.00 94.75 201 GLY A CA 1
ATOM 1557 C C . GLY A 1 201 ? 16.228 28.668 12.267 1.00 94.75 201 GLY A C 1
ATOM 1558 O O . GLY A 1 201 ? 16.126 29.882 12.429 1.00 94.75 201 GLY A O 1
ATOM 1559 N N . MET A 1 202 ? 15.190 27.905 11.908 1.00 96.38 202 MET A N 1
ATOM 1560 C CA . MET A 1 202 ? 13.848 28.449 11.647 1.00 96.38 202 MET A CA 1
ATOM 1561 C C . MET A 1 202 ? 13.229 29.083 12.895 1.00 96.38 202 MET A C 1
ATOM 1563 O O . MET A 1 202 ? 12.669 30.175 12.822 1.00 96.38 202 MET A O 1
ATOM 1567 N N . MET A 1 203 ? 13.378 28.437 14.054 1.00 96.25 203 MET A N 1
ATOM 1568 C CA . MET A 1 203 ? 12.898 28.986 15.326 1.00 96.25 203 MET A CA 1
ATOM 1569 C C . MET A 1 203 ? 13.599 30.303 15.682 1.00 96.25 203 MET A C 1
ATOM 1571 O O . MET A 1 203 ? 12.964 31.226 16.193 1.00 96.25 203 MET A O 1
ATOM 1575 N N . ALA A 1 204 ? 14.896 30.418 15.385 1.00 95.38 204 ALA A N 1
ATOM 1576 C CA . ALA A 1 204 ? 15.657 31.646 15.594 1.00 95.38 204 ALA A CA 1
ATOM 1577 C C . ALA A 1 204 ? 15.246 32.774 14.626 1.00 95.38 204 ALA A C 1
ATOM 1579 O O . ALA A 1 204 ? 15.133 33.928 15.051 1.00 95.38 204 ALA A O 1
ATOM 1580 N N . ASP A 1 205 ? 14.969 32.454 13.357 1.00 94.88 205 ASP A N 1
ATOM 1581 C CA . ASP A 1 205 ? 14.412 33.408 12.387 1.00 94.88 205 ASP A CA 1
ATOM 1582 C C . ASP A 1 205 ? 13.050 33.949 12.863 1.00 94.88 205 ASP A C 1
ATOM 1584 O O . ASP A 1 205 ? 12.802 35.155 12.825 1.00 94.88 205 ASP A O 1
ATOM 1588 N N . GLU A 1 206 ? 12.180 33.081 13.385 1.00 93.31 206 GLU A N 1
ATOM 1589 C CA . GLU A 1 206 ? 10.861 33.471 13.897 1.00 93.31 206 GLU A CA 1
ATOM 1590 C C . GLU A 1 206 ? 10.932 34.301 15.174 1.00 93.31 206 GLU A C 1
ATOM 1592 O O . GLU A 1 206 ? 10.220 35.299 15.300 1.00 93.31 206 GLU A O 1
ATOM 1597 N N . ALA A 1 207 ? 11.811 33.933 16.106 1.00 93.69 207 ALA A N 1
ATOM 1598 C CA . ALA A 1 207 ? 12.063 34.729 17.301 1.00 93.69 207 ALA A CA 1
ATOM 1599 C C . ALA A 1 207 ? 12.571 36.133 16.931 1.00 93.69 207 ALA A C 1
ATOM 1601 O O . ALA A 1 207 ? 12.105 37.129 17.485 1.00 93.69 207 ALA A O 1
ATOM 1602 N N . SER A 1 208 ? 13.460 36.219 15.937 1.00 92.88 208 SER A N 1
ATOM 1603 C CA . SER A 1 208 ? 13.990 37.487 15.428 1.00 92.88 208 SER A CA 1
ATOM 1604 C C . SER A 1 208 ? 12.911 38.329 14.741 1.00 92.88 208 SER A C 1
ATOM 1606 O O . SER A 1 208 ? 12.877 39.547 14.920 1.00 92.88 208 SER A O 1
ATOM 1608 N N . ALA A 1 209 ? 12.009 37.705 13.977 1.00 91.19 209 ALA A N 1
ATOM 1609 C CA . ALA A 1 209 ? 10.878 38.388 13.352 1.00 91.19 209 ALA A CA 1
ATOM 1610 C C . ALA A 1 209 ? 9.911 38.956 14.403 1.00 91.19 209 ALA A C 1
ATOM 1612 O O . ALA A 1 209 ? 9.569 40.136 14.337 1.00 91.19 209 ALA A O 1
ATOM 1613 N N . ARG A 1 210 ? 9.559 38.162 15.424 1.00 91.56 210 ARG A N 1
ATOM 1614 C CA . ARG A 1 210 ? 8.711 38.614 16.541 1.00 91.56 210 ARG A CA 1
ATOM 1615 C C . ARG A 1 210 ? 9.352 39.754 17.331 1.00 91.56 210 ARG A C 1
ATOM 1617 O O . ARG A 1 210 ? 8.661 40.694 17.702 1.00 91.56 210 ARG A O 1
ATOM 1624 N N . ALA A 1 211 ? 10.666 39.705 17.558 1.00 90.00 211 ALA A N 1
ATOM 1625 C CA . ALA A 1 211 ? 11.387 40.783 18.233 1.00 90.00 211 ALA A CA 1
ATOM 1626 C C . ALA A 1 211 ? 11.359 42.095 17.425 1.00 90.00 211 ALA A C 1
ATOM 1628 O O . ALA A 1 211 ? 11.158 43.165 17.997 1.00 90.00 211 ALA A O 1
ATOM 1629 N N . LYS A 1 212 ? 11.505 42.020 16.094 1.00 89.56 212 LYS A N 1
ATOM 1630 C CA . LYS A 1 212 ? 11.389 43.188 15.202 1.00 89.56 212 LYS A CA 1
ATOM 1631 C C . LYS A 1 212 ? 9.972 43.763 15.182 1.00 89.56 212 LYS A C 1
ATOM 1633 O O . LYS A 1 212 ? 9.816 44.977 15.214 1.00 89.56 212 LYS A O 1
ATOM 1638 N N . GLU A 1 213 ? 8.953 42.909 15.152 1.00 86.50 213 GLU A N 1
ATOM 1639 C CA . GLU A 1 213 ? 7.547 43.327 15.177 1.00 86.50 213 GLU A CA 1
ATOM 1640 C C . GLU A 1 213 ? 7.163 43.971 16.518 1.00 86.50 213 GLU A C 1
ATOM 1642 O O . GLU A 1 213 ? 6.493 45.004 16.542 1.00 86.50 213 GLU A O 1
ATOM 1647 N N . ALA A 1 214 ? 7.668 43.430 17.632 1.00 84.38 214 ALA A N 1
ATOM 1648 C CA . ALA A 1 214 ? 7.506 44.024 18.956 1.00 84.38 214 ALA A CA 1
ATOM 1649 C C . ALA A 1 214 ? 8.177 45.406 19.059 1.00 84.38 214 ALA A C 1
ATOM 1651 O O . ALA A 1 214 ? 7.589 46.322 19.626 1.00 84.38 214 ALA A O 1
ATOM 1652 N N . ALA A 1 215 ? 9.361 45.583 18.461 1.00 79.81 215 ALA A N 1
ATOM 1653 C CA . ALA A 1 215 ? 10.049 46.876 18.406 1.00 79.81 215 ALA A CA 1
ATOM 1654 C C . ALA A 1 215 ? 9.358 47.897 17.478 1.00 79.81 215 ALA A C 1
ATOM 1656 O O . ALA A 1 215 ? 9.459 49.097 17.703 1.00 79.81 215 ALA A O 1
ATOM 1657 N N . ALA A 1 216 ? 8.647 47.437 16.443 1.00 79.06 216 ALA A N 1
ATOM 1658 C CA . ALA A 1 216 ? 7.903 48.295 15.517 1.00 79.06 216 ALA A CA 1
ATOM 1659 C C . ALA A 1 216 ? 6.501 48.689 16.026 1.00 79.06 216 ALA A C 1
ATOM 1661 O O . ALA A 1 216 ? 5.891 49.604 15.478 1.00 79.06 216 ALA A O 1
ATOM 1662 N N . SER A 1 217 ? 5.989 48.011 17.057 1.00 70.69 217 SER A N 1
ATOM 1663 C CA . SER A 1 217 ? 4.645 48.230 17.616 1.00 70.69 217 SER A CA 1
ATOM 1664 C C . SER A 1 217 ? 4.607 49.257 18.759 1.00 70.69 217 SER A C 1
ATOM 1666 O O . SER A 1 217 ? 3.615 49.339 19.483 1.00 70.69 217 SER A O 1
ATOM 1668 N N . GLU A 1 218 ? 5.661 50.058 18.931 1.00 51.06 218 GLU A N 1
ATOM 1669 C CA . GLU A 1 218 ? 5.640 51.214 19.831 1.00 51.06 218 GLU A CA 1
ATOM 1670 C C . GLU A 1 218 ? 4.776 52.333 19.19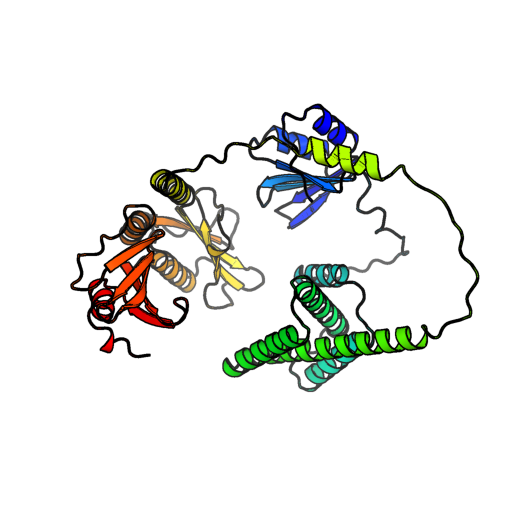4 1.00 51.06 218 GLU A C 1
ATOM 1672 O O . GLU A 1 218 ? 5.042 52.747 18.063 1.00 51.06 218 GLU A O 1
ATOM 1677 N N . PRO A 1 219 ? 3.679 52.781 19.836 1.00 55.34 219 PRO A N 1
ATOM 1678 C CA . PRO A 1 219 ? 2.594 53.463 19.130 1.00 55.34 219 PRO A CA 1
ATOM 1679 C C . PRO A 1 219 ? 2.887 54.948 18.849 1.00 55.34 219 PRO A C 1
ATOM 1681 O O . PRO A 1 219 ? 3.147 55.702 19.790 1.00 55.34 219 PRO A O 1
ATOM 1684 N N . PRO A 1 220 ? 2.721 55.443 17.606 1.00 49.88 220 PRO A N 1
ATOM 1685 C CA . PRO A 1 220 ? 2.453 56.855 17.377 1.00 49.88 220 PRO A CA 1
ATOM 1686 C C . PRO A 1 220 ? 0.982 57.187 17.689 1.00 49.88 220 PRO A C 1
ATOM 1688 O O . PRO A 1 220 ? 0.072 56.378 17.510 1.00 49.88 220 PRO A O 1
ATOM 1691 N N . ALA A 1 221 ? 0.775 58.407 18.184 1.00 44.34 221 ALA A N 1
ATOM 1692 C CA . ALA A 1 221 ? -0.485 58.931 18.695 1.00 44.34 221 ALA A CA 1
ATOM 1693 C C . ALA A 1 221 ? -1.676 58.855 17.712 1.00 44.34 221 ALA A C 1
ATOM 1695 O O . ALA A 1 221 ? -1.554 59.075 16.508 1.00 44.34 221 ALA A O 1
ATOM 1696 N N . ILE A 1 222 ? -2.847 58.599 18.300 1.00 46.88 222 ILE A N 1
ATOM 1697 C CA . ILE A 1 222 ? -4.187 58.494 17.704 1.00 46.88 222 ILE A CA 1
ATOM 1698 C C . ILE A 1 222 ? -4.566 59.754 16.899 1.00 46.88 222 ILE A C 1
ATOM 1700 O O . ILE A 1 222 ? -4.386 60.868 17.396 1.00 46.88 222 ILE A O 1
ATOM 1704 N N . PRO A 1 223 ? -5.262 59.594 15.753 1.00 40.91 223 PRO A N 1
ATOM 1705 C CA . PRO A 1 223 ? -6.442 60.428 15.530 1.00 40.91 223 PRO A CA 1
ATOM 1706 C C . PRO A 1 223 ? -7.729 59.649 15.182 1.00 40.91 223 PRO A C 1
ATOM 1708 O O . PRO A 1 223 ? -7.724 58.504 14.744 1.00 40.91 223 PRO A O 1
ATOM 1711 N N . ALA A 1 224 ? -8.821 60.366 15.450 1.00 40.94 224 ALA A N 1
ATOM 1712 C CA . ALA A 1 224 ? -10.257 60.082 15.537 1.00 40.94 224 ALA A CA 1
ATOM 1713 C C . ALA A 1 224 ? -10.957 59.170 14.487 1.00 40.94 224 ALA A C 1
ATOM 1715 O O . ALA A 1 224 ? -10.476 59.000 13.366 1.00 40.94 224 ALA A O 1
ATOM 1716 N N . PRO A 1 225 ? -12.160 58.640 14.827 1.00 45.84 225 PRO A N 1
ATOM 1717 C CA . PRO A 1 225 ? -12.862 57.610 14.062 1.00 45.84 225 PRO A CA 1
ATOM 1718 C C . PRO A 1 225 ? -13.685 58.181 12.897 1.00 45.84 225 PRO A C 1
ATOM 1720 O O . PRO A 1 225 ? -14.301 59.242 13.011 1.00 45.84 225 PRO A O 1
ATOM 1723 N N . ARG A 1 226 ? -13.776 57.427 11.793 1.00 33.88 226 ARG A N 1
ATOM 1724 C CA . ARG A 1 226 ? -14.776 57.646 10.737 1.00 33.88 226 ARG A CA 1
ATOM 1725 C C . ARG A 1 226 ? -15.832 56.542 10.752 1.00 33.88 226 ARG A C 1
ATOM 1727 O O . ARG A 1 226 ? -15.523 55.360 10.654 1.00 33.88 226 ARG A O 1
ATOM 1734 N N . LEU A 1 227 ? -17.075 56.993 10.883 1.00 42.84 227 LEU A N 1
ATOM 1735 C CA . LEU A 1 227 ? -18.325 56.254 10.748 1.00 42.84 227 LEU A CA 1
ATOM 1736 C C . LEU A 1 227 ? -18.693 56.015 9.270 1.00 42.84 227 LEU A C 1
ATOM 1738 O O . LEU A 1 227 ? -18.392 56.848 8.419 1.00 42.84 227 LEU A O 1
ATOM 1742 N N . ALA A 1 228 ? -19.486 54.953 9.078 1.00 44.91 228 ALA A N 1
ATOM 1743 C CA . ALA A 1 228 ? -20.407 54.643 7.973 1.00 44.91 228 ALA A CA 1
ATOM 1744 C C . ALA A 1 228 ? -19.858 53.939 6.711 1.00 44.91 228 ALA A C 1
ATOM 1746 O O . ALA A 1 228 ? -19.227 54.559 5.864 1.00 44.91 228 ALA A O 1
ATOM 1747 N N . ALA A 1 229 ? -20.225 52.657 6.547 1.00 41.62 229 ALA A N 1
ATOM 1748 C CA . ALA A 1 229 ? -21.208 52.152 5.563 1.00 41.62 229 ALA A CA 1
ATOM 1749 C C . ALA A 1 229 ? -20.923 50.677 5.192 1.00 41.62 229 ALA A C 1
ATOM 1751 O O . ALA A 1 229 ? -19.798 50.363 4.839 1.00 41.62 229 ALA A O 1
ATOM 1752 N N . GLU A 1 230 ? -21.935 49.794 5.266 1.00 43.22 230 GLU A N 1
ATOM 1753 C CA . GLU A 1 230 ? -22.306 48.810 4.214 1.00 43.22 230 GLU A CA 1
ATOM 1754 C C . GLU A 1 230 ? -23.295 47.731 4.735 1.00 43.22 230 GLU A C 1
ATOM 1756 O O . GLU A 1 230 ? -22.886 46.744 5.344 1.00 43.22 230 GLU A O 1
ATOM 1761 N N . PRO A 1 231 ? -24.611 47.856 4.460 1.00 50.50 231 PRO A N 1
ATOM 1762 C CA . PRO A 1 231 ? -25.605 46.805 4.724 1.00 50.50 231 PRO A CA 1
ATOM 1763 C C . PRO A 1 231 ? -25.801 45.788 3.572 1.00 50.50 231 PRO A C 1
ATOM 1765 O O . PRO A 1 231 ? -26.723 44.979 3.627 1.00 50.50 231 PRO A O 1
ATOM 1768 N N . ALA A 1 232 ? -24.956 45.773 2.533 1.00 52.22 232 ALA A N 1
ATOM 1769 C CA . ALA A 1 232 ? -25.186 44.961 1.325 1.00 52.22 232 ALA A CA 1
ATOM 1770 C C . ALA A 1 232 ? -24.642 43.513 1.382 1.00 52.22 232 ALA A C 1
ATOM 1772 O O . ALA A 1 232 ? -25.052 42.665 0.591 1.00 52.22 232 ALA A O 1
ATOM 1773 N N . GLN A 1 233 ? -23.742 43.189 2.317 1.00 51.62 233 GLN A N 1
ATOM 1774 C CA . GLN A 1 233 ? -23.043 41.889 2.330 1.00 51.62 233 GLN A CA 1
ATOM 1775 C C . GLN A 1 233 ? -23.784 40.774 3.098 1.00 51.62 233 GLN A C 1
ATOM 1777 O O . GLN A 1 233 ? -23.436 39.595 2.985 1.00 51.62 233 GLN A O 1
ATOM 1782 N N . LEU A 1 234 ? -24.823 41.115 3.867 1.00 54.91 234 LEU A N 1
ATOM 1783 C CA . LEU A 1 234 ? -25.596 40.146 4.658 1.00 54.91 234 LEU A CA 1
ATOM 1784 C C . LEU A 1 234 ? -26.624 39.372 3.816 1.00 54.91 234 LEU A C 1
ATOM 1786 O O . LEU A 1 234 ? -26.812 38.175 4.040 1.00 54.91 234 LEU A O 1
ATOM 1790 N N . THR A 1 235 ? -27.209 39.996 2.793 1.00 55.59 235 THR A N 1
ATOM 1791 C CA . THR A 1 235 ? -28.249 39.382 1.947 1.00 55.59 235 THR A CA 1
ATOM 1792 C C . THR A 1 235 ? -27.676 38.287 1.040 1.00 55.59 235 THR A C 1
ATOM 1794 O O . THR A 1 235 ? -28.232 37.196 0.934 1.00 55.59 235 THR A O 1
ATOM 1797 N N . GLN A 1 236 ? -26.478 38.502 0.488 1.00 56.03 236 GLN A N 1
ATOM 1798 C CA . GLN A 1 236 ? -25.818 37.539 -0.404 1.00 56.03 236 GLN A CA 1
ATOM 1799 C C . GLN A 1 236 ? -25.295 36.287 0.334 1.00 56.03 236 GLN A C 1
ATOM 1801 O O . GLN A 1 236 ? -25.161 35.209 -0.254 1.00 56.03 236 GLN A O 1
ATOM 1806 N N . ARG A 1 237 ? -25.028 36.397 1.646 1.00 56.75 237 ARG A N 1
ATOM 1807 C CA . ARG A 1 237 ? -24.696 35.247 2.509 1.00 56.75 237 ARG A CA 1
ATOM 1808 C C . ARG A 1 237 ? -25.923 34.397 2.848 1.00 56.75 237 ARG A C 1
ATOM 1810 O O . ARG A 1 237 ? -25.782 33.180 2.957 1.00 56.75 237 ARG A O 1
ATOM 1817 N N . GLN A 1 238 ? -27.107 34.998 2.971 1.00 56.69 238 GLN A N 1
ATOM 1818 C CA . GLN A 1 238 ? -28.349 34.272 3.267 1.00 56.69 238 GLN A CA 1
ATOM 1819 C C . GLN A 1 238 ? -28.903 33.507 2.049 1.00 56.69 238 GLN A C 1
ATOM 1821 O O . GLN A 1 238 ? -29.407 32.394 2.213 1.00 56.69 238 GLN A O 1
ATOM 1826 N N . GLU A 1 239 ? -28.717 34.014 0.827 1.00 56.12 239 GLU A N 1
ATOM 1827 C CA . GLU A 1 239 ? -29.130 33.320 -0.410 1.00 56.12 239 GLU A CA 1
ATOM 1828 C C . GLU A 1 239 ? -28.233 32.113 -0.752 1.00 56.12 239 GLU A C 1
ATOM 1830 O O . GLU A 1 239 ? -28.708 31.069 -1.204 1.00 56.12 239 GLU A O 1
ATOM 1835 N N . ARG A 1 240 ? -26.926 32.181 -0.452 1.00 56.16 240 ARG A N 1
ATOM 1836 C CA . ARG A 1 240 ? -26.021 31.022 -0.610 1.00 56.16 240 ARG A CA 1
ATOM 1837 C C . ARG A 1 240 ? -26.305 29.896 0.385 1.00 56.16 240 ARG A C 1
ATOM 1839 O O . ARG A 1 240 ? -26.066 28.734 0.062 1.00 56.16 240 ARG A O 1
ATOM 1846 N N . ALA A 1 241 ? -26.830 30.219 1.567 1.00 54.62 241 ALA A N 1
ATOM 1847 C CA . ALA A 1 241 ? -27.192 29.226 2.576 1.00 54.62 241 ALA A CA 1
ATOM 1848 C C . ALA A 1 241 ? -28.469 28.443 2.213 1.00 54.62 241 ALA A C 1
ATOM 1850 O O . ALA A 1 241 ? -28.627 27.299 2.632 1.00 54.62 241 ALA A O 1
ATOM 1851 N N . THR A 1 242 ? -29.363 29.020 1.404 1.00 55.34 242 THR A N 1
ATOM 1852 C CA . THR A 1 242 ? -30.635 28.388 1.011 1.00 55.34 242 THR A CA 1
ATOM 1853 C C . THR A 1 242 ? -30.514 27.484 -0.220 1.00 55.34 242 THR A C 1
ATOM 1855 O O . THR A 1 242 ? -31.235 26.496 -0.301 1.00 55.34 242 THR A O 1
ATOM 1858 N N . HIS A 1 243 ? -29.558 27.717 -1.129 1.00 53.88 243 HIS A N 1
ATOM 1859 C CA . HIS A 1 243 ? -29.318 26.844 -2.296 1.00 53.88 243 HIS A CA 1
ATOM 1860 C C . HIS A 1 243 ? -28.389 25.640 -2.053 1.00 53.88 243 HIS A C 1
ATOM 1862 O O . HIS A 1 243 ? -28.273 24.776 -2.919 1.00 53.88 243 HIS A O 1
ATOM 1868 N N . GLN A 1 244 ? -27.745 25.534 -0.885 1.00 51.16 244 GLN A N 1
ATOM 1869 C CA . GLN A 1 244 ? -27.005 24.321 -0.490 1.00 51.16 244 GLN A CA 1
ATOM 1870 C C . GLN A 1 244 ? -27.878 23.269 0.209 1.00 51.16 244 GLN A C 1
ATOM 1872 O O . GLN A 1 244 ? -27.394 22.182 0.533 1.00 51.16 244 GLN A O 1
ATOM 1877 N N . ARG A 1 245 ? -29.166 23.558 0.424 1.00 49.91 245 ARG A N 1
ATOM 1878 C CA . ARG A 1 245 ? -30.120 22.575 0.931 1.00 49.91 245 ARG A CA 1
ATOM 1879 C C . ARG A 1 245 ? -30.643 21.724 -0.233 1.00 49.91 245 ARG A C 1
ATOM 1881 O O . ARG A 1 245 ? -31.319 22.222 -1.120 1.00 49.91 245 ARG A O 1
ATOM 1888 N N . GLU A 1 246 ? -30.318 20.434 -0.157 1.00 52.09 246 GLU A N 1
ATOM 1889 C CA . GLU A 1 246 ? -31.061 19.303 -0.737 1.00 52.09 246 GLU A CA 1
ATOM 1890 C C . GLU A 1 246 ? -30.849 18.940 -2.219 1.00 52.09 246 GLU A C 1
ATOM 1892 O O . GLU A 1 246 ? -31.737 19.017 -3.054 1.00 52.09 246 GLU A O 1
ATOM 1897 N N . GLU A 1 247 ? -29.722 18.277 -2.486 1.00 49.59 247 GLU A N 1
ATOM 1898 C CA . GLU A 1 247 ? -29.795 16.941 -3.100 1.00 49.59 247 GLU A CA 1
ATOM 1899 C C . GLU A 1 247 ? -29.081 15.954 -2.170 1.00 49.59 247 GLU A C 1
ATOM 1901 O O . GLU A 1 247 ? -27.929 15.563 -2.385 1.00 49.59 247 GLU A O 1
ATOM 1906 N N . VAL A 1 248 ? -29.756 15.565 -1.086 1.00 52.34 248 VAL A N 1
ATOM 1907 C CA . VAL A 1 248 ? -29.324 14.425 -0.274 1.00 52.34 248 VAL A CA 1
ATOM 1908 C C . VAL A 1 248 ? -29.546 13.187 -1.133 1.00 52.34 248 VAL A C 1
ATOM 1910 O O . VAL A 1 248 ? -30.625 12.599 -1.137 1.00 52.34 248 VAL A O 1
ATOM 1913 N N . ARG A 1 249 ? -28.536 12.802 -1.924 1.00 53.62 249 ARG A N 1
ATOM 1914 C CA . ARG A 1 249 ? -28.541 11.478 -2.547 1.00 53.62 249 ARG A CA 1
ATOM 1915 C C . ARG A 1 249 ? -28.703 10.471 -1.411 1.00 53.62 249 ARG A C 1
ATOM 1917 O O . ARG A 1 249 ? -27.897 10.523 -0.478 1.00 53.62 249 ARG A O 1
ATOM 1924 N N . PRO A 1 250 ? -29.711 9.587 -1.456 1.00 51.47 250 PRO A N 1
ATOM 1925 C CA . PRO A 1 250 ? -29.863 8.578 -0.429 1.00 51.47 250 PRO A CA 1
ATOM 1926 C C . PRO A 1 250 ? -28.563 7.780 -0.388 1.00 51.47 250 PRO A C 1
ATOM 1928 O O . PRO A 1 250 ? -28.147 7.183 -1.383 1.00 51.47 250 PRO A O 1
ATOM 1931 N N . VAL A 1 251 ? -27.874 7.838 0.752 1.00 63.59 251 VAL A N 1
ATOM 1932 C CA . VAL A 1 251 ? -26.738 6.964 1.020 1.00 63.59 251 VAL A CA 1
ATOM 1933 C C . VAL A 1 251 ? -27.334 5.570 1.105 1.00 63.59 251 VAL A C 1
ATOM 1935 O O . VAL A 1 251 ? -27.887 5.193 2.137 1.00 63.59 251 VAL A O 1
ATOM 1938 N N . VAL A 1 252 ? -27.296 4.837 -0.009 1.00 77.62 252 VAL A N 1
ATOM 1939 C CA . VAL A 1 252 ? -27.685 3.429 -0.049 1.00 77.62 252 VAL A CA 1
ATOM 1940 C C . VAL A 1 252 ? -26.775 2.712 0.943 1.00 77.62 252 VAL A C 1
ATOM 1942 O O . VAL A 1 252 ? -25.579 2.541 0.700 1.00 77.62 252 VAL A O 1
ATOM 1945 N N . ARG A 1 253 ? -27.322 2.372 2.112 1.00 83.38 253 ARG A N 1
ATOM 1946 C CA . ARG A 1 253 ? -26.614 1.597 3.127 1.00 83.38 253 ARG A CA 1
ATOM 1947 C C . ARG A 1 253 ? -26.586 0.157 2.642 1.00 83.38 253 ARG A C 1
ATOM 1949 O O . ARG A 1 253 ? -27.545 -0.576 2.846 1.00 83.38 253 ARG A O 1
ATOM 1956 N N . LEU A 1 254 ? -25.503 -0.209 1.965 1.00 87.75 254 LEU A N 1
ATOM 1957 C CA . LEU A 1 254 ? -25.247 -1.596 1.599 1.00 87.75 254 LEU A CA 1
ATOM 1958 C C . LEU A 1 254 ? -25.162 -2.444 2.869 1.00 87.75 254 LEU A C 1
ATOM 1960 O O . LEU A 1 254 ? -24.513 -2.058 3.850 1.00 87.75 254 LEU A O 1
ATOM 1964 N N . THR A 1 255 ? -25.792 -3.609 2.828 1.00 91.62 255 THR A N 1
ATOM 1965 C CA . THR A 1 255 ? -25.632 -4.646 3.844 1.00 91.62 255 THR A CA 1
ATOM 1966 C C . THR A 1 255 ? -24.173 -5.109 3.904 1.00 91.62 255 THR A C 1
ATOM 1968 O O . THR A 1 255 ? -23.362 -4.858 3.009 1.00 91.62 255 THR A O 1
ATOM 1971 N N . GLU A 1 256 ? -23.786 -5.775 4.989 1.00 88.62 256 GLU A N 1
ATOM 1972 C CA . GLU A 1 256 ? -22.445 -6.354 5.095 1.00 88.62 256 GLU A CA 1
ATOM 1973 C C . GLU A 1 256 ? -22.164 -7.380 3.992 1.00 88.62 256 GLU A C 1
ATOM 1975 O O . GLU A 1 256 ? -21.113 -7.298 3.361 1.00 88.62 256 GLU A O 1
ATOM 1980 N N . ALA A 1 257 ? -23.123 -8.261 3.699 1.00 90.44 257 ALA A N 1
ATOM 1981 C CA . ALA A 1 257 ? -23.002 -9.251 2.633 1.00 90.44 257 ALA A CA 1
ATOM 1982 C C . ALA A 1 257 ? -22.749 -8.594 1.264 1.00 90.44 257 ALA A C 1
ATOM 1984 O O . ALA A 1 257 ? -21.827 -8.986 0.556 1.00 90.44 25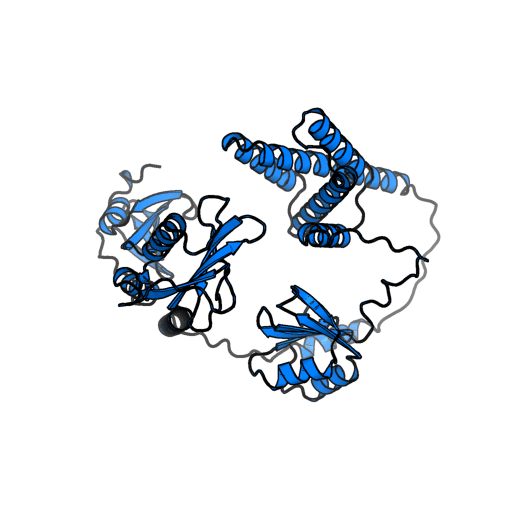7 ALA A O 1
ATOM 1985 N N . GLU A 1 258 ? -23.484 -7.531 0.920 1.00 92.88 258 GLU A N 1
ATOM 1986 C CA . GLU A 1 258 ? -23.273 -6.795 -0.336 1.00 92.88 258 GLU A CA 1
ATOM 1987 C C . GLU A 1 258 ? -21.915 -6.084 -0.382 1.00 92.88 258 GLU A C 1
ATOM 1989 O O . GLU A 1 258 ? -21.273 -6.029 -1.433 1.00 92.88 258 GLU A O 1
ATOM 1994 N N . ARG A 1 259 ? -21.450 -5.530 0.749 1.00 90.94 259 ARG A N 1
ATOM 1995 C CA . ARG A 1 259 ? -20.116 -4.914 0.831 1.00 90.94 259 ARG A CA 1
ATOM 1996 C C . ARG A 1 259 ? -19.013 -5.947 0.619 1.00 90.94 259 ARG A C 1
ATOM 1998 O O . ARG A 1 259 ? -18.056 -5.652 -0.095 1.00 90.94 259 ARG A O 1
ATOM 2005 N N . LEU A 1 260 ? -19.151 -7.128 1.219 1.00 92.81 260 LEU A N 1
ATOM 2006 C CA . LEU A 1 260 ? -18.199 -8.225 1.073 1.00 92.81 260 LEU A CA 1
ATOM 2007 C C . LEU A 1 260 ? -18.196 -8.778 -0.352 1.00 92.81 260 LEU A C 1
ATOM 2009 O O . LEU A 1 260 ? -17.124 -8.913 -0.931 1.00 92.81 260 LEU A O 1
ATOM 2013 N N . GLU A 1 261 ? -19.365 -8.988 -0.955 1.00 93.38 261 GLU A N 1
ATOM 2014 C CA . GLU A 1 261 ? -19.469 -9.489 -2.328 1.00 93.38 261 GLU A CA 1
ATOM 2015 C C . GLU A 1 261 ? -18.898 -8.493 -3.343 1.00 93.38 261 GLU A C 1
ATOM 2017 O O . GLU A 1 261 ? -18.132 -8.856 -4.236 1.00 93.38 261 GLU A O 1
ATOM 2022 N N . ARG A 1 262 ? -19.167 -7.195 -3.161 1.00 92.81 262 ARG A N 1
ATOM 2023 C CA . ARG A 1 262 ? -18.551 -6.151 -3.988 1.00 92.81 262 ARG A CA 1
ATOM 2024 C C . ARG A 1 262 ? -17.031 -6.119 -3.827 1.00 92.81 262 ARG A C 1
ATOM 2026 O O . ARG A 1 262 ? -16.324 -5.902 -4.810 1.00 92.81 262 ARG A O 1
ATOM 2033 N N . ALA A 1 263 ? -16.527 -6.305 -2.608 1.00 92.00 263 ALA A N 1
ATOM 2034 C CA . ALA A 1 263 ? -15.094 -6.362 -2.351 1.00 92.00 263 ALA A CA 1
ATOM 2035 C C . ALA A 1 263 ? -14.454 -7.628 -2.946 1.00 92.00 263 ALA A C 1
ATOM 2037 O O . ALA A 1 263 ? -13.363 -7.528 -3.500 1.00 92.00 263 ALA A O 1
ATOM 2038 N N . ARG A 1 264 ? -15.150 -8.772 -2.919 1.00 94.19 264 ARG A N 1
ATOM 2039 C CA . ARG A 1 264 ? -14.744 -10.023 -3.575 1.00 94.19 264 ARG A CA 1
ATOM 2040 C C . ARG A 1 264 ? -14.671 -9.867 -5.092 1.00 94.19 264 ARG A C 1
ATOM 2042 O O . ARG A 1 264 ? -13.656 -10.207 -5.684 1.00 94.19 264 ARG A O 1
ATOM 2049 N N . CYS A 1 265 ? -15.698 -9.285 -5.713 1.00 93.69 265 CYS A N 1
ATOM 2050 C CA . CYS A 1 265 ? -15.678 -8.939 -7.138 1.00 93.69 265 CYS A CA 1
ATOM 2051 C C . CYS A 1 265 ? -14.507 -8.004 -7.476 1.00 93.69 265 CYS A C 1
ATOM 2053 O O . CYS A 1 265 ? -13.860 -8.161 -8.508 1.00 93.69 265 CYS A O 1
ATOM 2055 N N . GLY A 1 266 ? -14.234 -7.034 -6.597 1.00 91.06 266 GLY A N 1
ATOM 2056 C CA . GLY A 1 266 ? -13.088 -6.139 -6.719 1.00 91.06 266 GLY A CA 1
ATOM 2057 C C . GLY A 1 266 ? -11.758 -6.886 -6.661 1.00 91.06 266 GLY A C 1
ATOM 2058 O O . GLY A 1 266 ? -10.921 -6.676 -7.529 1.00 91.06 266 GLY A O 1
ATOM 2059 N N . GLU A 1 267 ? -11.587 -7.787 -5.688 1.00 93.25 267 GLU A N 1
ATOM 2060 C CA . GLU A 1 267 ? -10.398 -8.635 -5.577 1.00 93.25 267 GLU A CA 1
ATOM 2061 C C . GLU A 1 267 ? -10.209 -9.474 -6.840 1.00 93.25 267 GLU A C 1
ATOM 2063 O O . GLU A 1 267 ? -9.156 -9.362 -7.456 1.00 93.25 267 GLU A O 1
ATOM 2068 N N . LEU A 1 268 ? -11.240 -10.197 -7.288 1.00 92.00 268 LEU A N 1
ATOM 2069 C CA . LEU A 1 268 ? -11.206 -11.014 -8.505 1.00 92.00 268 LEU A CA 1
ATOM 2070 C C . LEU A 1 268 ? -10.791 -10.210 -9.744 1.00 92.00 268 LEU A C 1
ATOM 2072 O O . LEU A 1 268 ? -9.940 -10.659 -10.503 1.00 92.00 268 LEU A O 1
ATOM 2076 N N . ALA A 1 269 ? -11.357 -9.014 -9.929 1.00 89.75 269 ALA A N 1
ATOM 2077 C CA . ALA A 1 269 ? -11.034 -8.139 -11.059 1.00 89.75 269 ALA A CA 1
ATOM 2078 C C . ALA A 1 269 ? -9.645 -7.482 -10.953 1.00 89.75 269 ALA A C 1
ATOM 2080 O O . ALA A 1 269 ? -9.124 -6.978 -11.945 1.00 89.75 269 ALA A O 1
ATOM 2081 N N . SER A 1 270 ? -9.072 -7.437 -9.749 1.00 89.38 270 SER A N 1
ATOM 2082 C CA . SER A 1 270 ? -7.754 -6.850 -9.469 1.00 89.38 270 SER A CA 1
ATOM 2083 C C . SER A 1 270 ? -6.641 -7.873 -9.288 1.00 89.38 270 SER A C 1
ATOM 2085 O O . SER A 1 270 ? -5.487 -7.497 -9.069 1.00 89.38 270 SER A O 1
ATOM 2087 N N . ARG A 1 271 ? -6.983 -9.163 -9.330 1.00 93.06 271 ARG A N 1
ATOM 2088 C CA . ARG A 1 271 ? -6.057 -10.240 -9.020 1.00 93.06 271 ARG A CA 1
ATOM 2089 C C . ARG A 1 271 ? -4.944 -10.277 -10.070 1.00 93.06 271 ARG A C 1
ATOM 2091 O O . ARG A 1 271 ? -5.247 -10.352 -11.259 1.00 93.06 271 ARG A O 1
ATOM 2098 N N . PRO A 1 272 ? -3.668 -10.280 -9.651 1.00 95.38 272 PRO A N 1
ATOM 2099 C CA . PRO A 1 272 ? -2.568 -10.445 -10.584 1.00 95.38 272 PRO A CA 1
ATOM 2100 C C . PRO A 1 272 ? -2.634 -11.785 -11.313 1.00 95.38 272 PRO A C 1
ATOM 2102 O O . PRO A 1 272 ? -2.858 -12.826 -10.691 1.00 95.38 272 PRO A O 1
ATOM 2105 N N . SER A 1 273 ? -2.380 -11.747 -12.614 1.00 96.44 273 SER A N 1
ATOM 2106 C CA . SER A 1 273 ? -2.234 -12.919 -13.486 1.00 96.44 273 SER A CA 1
ATOM 2107 C C . SER A 1 273 ? -0.823 -13.029 -14.066 1.00 96.44 273 SER A C 1
ATOM 2109 O O . SER A 1 273 ? -0.441 -14.074 -14.588 1.00 96.44 273 SER A O 1
ATOM 2111 N N . MET A 1 274 ? -0.021 -11.969 -13.941 1.00 96.81 274 MET A N 1
ATOM 2112 C CA . MET A 1 274 ? 1.331 -11.883 -14.476 1.00 96.81 274 MET A CA 1
ATOM 2113 C C . MET A 1 274 ? 2.289 -11.291 -13.443 1.00 96.81 274 MET A C 1
ATOM 2115 O O . MET A 1 274 ? 1.909 -10.507 -12.566 1.00 96.81 274 MET A O 1
ATOM 2119 N N . VAL A 1 275 ? 3.563 -11.648 -13.576 1.00 97.44 275 VAL A N 1
ATOM 2120 C CA . VAL A 1 275 ? 4.663 -11.048 -12.821 1.00 97.44 275 VAL A CA 1
ATOM 2121 C C . VAL A 1 275 ? 5.748 -10.610 -13.781 1.00 97.44 275 VAL A C 1
ATOM 2123 O O . VAL A 1 275 ? 6.123 -11.369 -14.667 1.00 97.44 275 VAL A O 1
ATOM 2126 N N . GLU A 1 276 ? 6.255 -9.395 -13.596 1.00 97.00 276 GLU A N 1
ATOM 2127 C CA . GLU A 1 276 ? 7.344 -8.808 -14.371 1.00 97.00 276 GLU A CA 1
ATOM 2128 C C . GLU A 1 276 ? 8.547 -8.536 -13.458 1.00 97.00 276 GLU A C 1
ATOM 2130 O O . GLU A 1 276 ? 8.414 -7.890 -12.418 1.00 97.00 276 GLU A O 1
ATOM 2135 N N . VAL A 1 277 ? 9.727 -9.005 -13.854 1.00 97.31 277 VAL A N 1
ATOM 2136 C CA . VAL A 1 277 ? 11.019 -8.589 -13.305 1.00 97.31 277 VAL A CA 1
ATOM 2137 C C . VAL A 1 277 ? 11.554 -7.475 -14.192 1.00 97.31 277 VAL A C 1
ATOM 2139 O O . VAL A 1 277 ? 11.691 -7.652 -15.399 1.00 97.31 277 VAL A O 1
ATOM 2142 N N . TYR A 1 278 ? 11.874 -6.336 -13.588 1.00 96.19 278 TYR A N 1
ATOM 2143 C CA . TYR A 1 278 ? 12.514 -5.197 -14.237 1.00 96.19 278 TYR A CA 1
ATOM 2144 C C . TYR A 1 278 ? 13.898 -4.976 -13.640 1.00 96.19 278 TYR A C 1
ATOM 2146 O O . TYR A 1 278 ? 14.037 -4.922 -12.417 1.00 96.19 278 TYR A O 1
ATOM 2154 N N . VAL A 1 279 ? 14.897 -4.790 -14.498 1.00 97.00 279 VAL A N 1
ATOM 2155 C CA . VAL A 1 279 ? 16.251 -4.387 -14.114 1.00 97.00 279 VAL A CA 1
ATOM 2156 C C . VAL A 1 279 ? 16.506 -2.976 -14.617 1.00 97.00 279 VAL A C 1
ATOM 2158 O O . VAL A 1 279 ? 16.454 -2.709 -15.812 1.00 97.00 279 VAL A O 1
ATOM 2161 N N . SER A 1 280 ? 16.806 -2.058 -13.702 1.00 94.38 280 SER A N 1
ATOM 2162 C CA . SER A 1 280 ? 17.137 -0.682 -14.053 1.00 94.38 280 SER A CA 1
ATOM 2163 C C . SER A 1 280 ? 18.413 -0.637 -14.897 1.00 94.38 280 SER A C 1
ATOM 2165 O O . SER A 1 280 ? 19.461 -1.048 -14.399 1.00 94.38 280 SER A O 1
ATOM 2167 N N . PRO A 1 281 ? 18.382 -0.080 -16.121 1.00 89.38 281 PRO A N 1
ATOM 2168 C CA . PRO A 1 281 ? 19.573 0.007 -16.963 1.00 89.38 281 PRO A CA 1
ATOM 2169 C C . PRO A 1 281 ? 20.611 0.999 -16.419 1.00 89.38 281 PRO A C 1
ATOM 2171 O O . PRO A 1 281 ? 21.769 0.941 -16.810 1.00 89.38 281 PRO A O 1
ATOM 2174 N N . ILE A 1 282 ? 20.200 1.909 -15.529 1.00 90.50 282 ILE A N 1
ATOM 2175 C CA . ILE A 1 282 ? 21.069 2.939 -14.941 1.00 90.50 282 ILE A CA 1
ATOM 2176 C C . ILE A 1 282 ? 21.629 2.464 -13.601 1.00 90.50 282 ILE A C 1
ATOM 2178 O O . ILE A 1 282 ? 22.817 2.591 -13.326 1.00 90.50 282 ILE A O 1
ATOM 2182 N N . MET A 1 283 ? 20.754 1.941 -12.740 1.00 91.12 283 MET A N 1
ATOM 2183 C CA . MET A 1 283 ? 21.117 1.600 -11.362 1.00 91.12 283 MET A CA 1
ATOM 2184 C C . MET A 1 283 ? 21.532 0.137 -11.208 1.00 91.12 283 MET A C 1
ATOM 2186 O O . MET A 1 283 ? 22.040 -0.237 -10.153 1.00 91.12 283 MET A O 1
ATOM 2190 N N . HIS A 1 284 ? 21.266 -0.700 -12.216 1.00 90.75 284 HIS A N 1
ATOM 2191 C CA . HIS A 1 284 ? 21.456 -2.151 -12.169 1.00 90.75 284 HIS A CA 1
ATOM 2192 C C . HIS A 1 284 ? 20.801 -2.808 -10.943 1.00 90.75 284 HIS A C 1
ATOM 2194 O O . HIS A 1 284 ? 21.276 -3.816 -10.417 1.00 90.75 284 HIS A O 1
ATOM 2200 N N . THR A 1 285 ? 19.719 -2.201 -10.454 1.00 94.62 285 THR A N 1
ATOM 2201 C CA . THR A 1 285 ? 18.855 -2.717 -9.392 1.00 94.62 285 THR A CA 1
ATOM 2202 C C . THR A 1 285 ? 17.647 -3.390 -10.016 1.00 94.62 285 THR A C 1
ATOM 2204 O O . THR A 1 285 ? 17.173 -2.964 -11.069 1.00 94.62 285 THR A O 1
ATOM 2207 N N . ALA A 1 286 ? 17.131 -4.425 -9.360 1.00 96.06 286 ALA A N 1
ATOM 2208 C CA . ALA A 1 286 ? 16.007 -5.192 -9.869 1.00 96.06 286 ALA A CA 1
ATOM 2209 C C . ALA A 1 286 ? 14.757 -5.017 -8.998 1.00 96.06 286 ALA A C 1
ATOM 2211 O O . ALA A 1 286 ? 14.844 -4.783 -7.789 1.00 96.06 286 ALA A O 1
ATOM 2212 N N . ALA A 1 287 ? 13.584 -5.135 -9.609 1.00 96.50 287 ALA A N 1
ATOM 2213 C CA . ALA A 1 287 ? 12.305 -5.138 -8.916 1.00 96.50 287 ALA A CA 1
ATOM 2214 C C . ALA A 1 287 ? 11.326 -6.109 -9.577 1.00 96.50 287 ALA A C 1
ATOM 2216 O O . ALA A 1 287 ? 11.319 -6.268 -10.794 1.00 96.50 287 ALA A O 1
ATOM 2217 N N . VAL A 1 288 ? 10.468 -6.713 -8.761 1.00 96.50 288 VAL A N 1
ATOM 2218 C CA . VAL A 1 288 ? 9.322 -7.517 -9.183 1.00 96.50 288 VAL A CA 1
ATOM 2219 C C . VAL A 1 288 ? 8.071 -6.665 -9.139 1.00 96.50 288 VAL A C 1
ATOM 2221 O O . VAL A 1 288 ? 7.855 -5.919 -8.182 1.00 96.50 288 VAL A O 1
ATOM 2224 N N . ARG A 1 289 ? 7.226 -6.817 -10.148 1.00 95.69 289 ARG A N 1
ATOM 2225 C CA . ARG A 1 289 ? 5.928 -6.173 -10.272 1.00 95.69 289 ARG A CA 1
ATOM 2226 C C . ARG A 1 289 ? 4.861 -7.223 -10.546 1.00 95.69 289 ARG A C 1
ATOM 2228 O O . ARG A 1 289 ? 5.008 -8.008 -11.473 1.00 95.69 289 ARG A O 1
ATOM 2235 N N . PHE A 1 290 ? 3.773 -7.195 -9.788 1.00 95.56 290 PHE A N 1
ATOM 2236 C CA . PHE A 1 290 ? 2.577 -7.986 -10.085 1.00 95.56 290 PHE A CA 1
ATOM 2237 C C . PHE A 1 290 ? 1.639 -7.162 -10.977 1.00 95.56 290 PHE A C 1
ATOM 2239 O O . PHE A 1 290 ? 1.391 -5.987 -10.690 1.00 95.56 290 PHE A O 1
ATOM 2246 N N . THR A 1 291 ? 1.153 -7.750 -12.068 1.00 93.94 291 THR A N 1
ATOM 2247 C CA . THR A 1 291 ? 0.282 -7.074 -13.040 1.00 93.94 291 THR A CA 1
ATOM 2248 C C . THR A 1 291 ? -0.908 -7.940 -13.442 1.00 93.94 291 THR A C 1
ATOM 2250 O O . THR A 1 291 ? -0.911 -9.156 -13.234 1.00 93.94 291 THR A O 1
ATOM 2253 N N . ASP A 1 292 ? -1.917 -7.303 -14.031 1.00 90.44 292 ASP A N 1
ATOM 2254 C CA . ASP A 1 292 ? -2.959 -7.994 -14.797 1.00 90.44 292 ASP A CA 1
ATOM 2255 C C . ASP A 1 292 ? -2.436 -8.476 -16.169 1.00 90.44 292 ASP A C 1
ATOM 2257 O O . ASP A 1 292 ? -1.245 -8.338 -16.488 1.00 90.44 292 ASP A O 1
ATOM 2261 N N . GLU A 1 293 ? -3.325 -9.071 -16.971 1.00 83.88 293 GLU A N 1
ATOM 2262 C CA . GLU A 1 293 ? -3.007 -9.595 -18.307 1.00 83.88 293 GLU A CA 1
ATOM 2263 C C . GLU A 1 293 ? -2.585 -8.474 -19.266 1.00 83.88 293 GLU A C 1
ATOM 2265 O O . GLU A 1 293 ? -1.734 -8.673 -20.136 1.00 83.88 293 GLU A O 1
ATOM 2270 N N . GLU A 1 294 ? -3.116 -7.265 -19.071 1.00 83.44 294 GLU A N 1
ATOM 2271 C CA . GLU A 1 294 ? -2.759 -6.068 -19.826 1.00 83.44 294 GLU A CA 1
ATOM 2272 C C . GLU A 1 294 ? -1.442 -5.417 -19.364 1.00 83.44 294 GLU A C 1
ATOM 2274 O O . GLU A 1 294 ? -1.031 -4.391 -19.920 1.00 83.44 294 GLU A O 1
ATOM 2279 N N . GLY A 1 295 ? -0.758 -5.986 -18.365 1.00 82.81 295 GLY A N 1
ATOM 2280 C CA . GLY A 1 295 ? 0.509 -5.474 -17.841 1.00 82.81 295 GLY A CA 1
ATOM 2281 C C . GLY A 1 295 ? 0.358 -4.229 -16.961 1.00 82.81 295 GLY A C 1
ATOM 2282 O O . GLY A 1 295 ? 1.331 -3.500 -16.735 1.00 82.81 295 GLY A O 1
ATOM 2283 N N . ARG A 1 296 ? -0.848 -3.946 -16.462 1.00 84.81 296 ARG A N 1
ATOM 2284 C CA . ARG A 1 296 ? -1.111 -2.819 -15.566 1.00 84.81 296 ARG A CA 1
ATOM 2285 C C . ARG A 1 296 ? -0.879 -3.238 -14.122 1.00 84.81 296 ARG A C 1
ATOM 2287 O O . ARG A 1 296 ? -1.320 -4.288 -13.663 1.00 84.81 296 ARG A O 1
ATOM 2294 N N . THR A 1 297 ? -0.200 -2.370 -13.382 1.00 82.56 297 THR A N 1
ATOM 2295 C CA . THR A 1 297 ? -0.099 -2.474 -11.926 1.00 82.56 297 THR A CA 1
ATOM 2296 C C . THR A 1 297 ? -1.320 -1.810 -11.307 1.00 82.56 297 THR A C 1
ATOM 2298 O O . THR A 1 297 ? -1.604 -0.653 -11.624 1.00 82.56 297 THR A O 1
ATOM 2301 N N . GLN A 1 298 ? -2.029 -2.503 -10.418 1.00 73.31 298 GLN A N 1
ATOM 2302 C CA . GLN A 1 298 ? -3.193 -1.912 -9.754 1.00 73.31 298 GLN A CA 1
ATOM 2303 C C . GLN A 1 298 ? -2.811 -1.060 -8.536 1.00 73.31 298 GLN A C 1
ATOM 2305 O O . GLN A 1 298 ? -3.470 -0.052 -8.278 1.00 73.31 298 GLN A O 1
ATOM 2310 N N . VAL A 1 299 ? -1.746 -1.420 -7.805 1.00 75.44 299 VAL A N 1
ATOM 2311 C CA . VAL A 1 299 ? -1.309 -0.702 -6.595 1.00 75.44 299 VAL A CA 1
ATOM 2312 C C . VAL A 1 299 ? 0.220 -0.643 -6.501 1.00 75.44 299 VAL A C 1
ATOM 2314 O O . VAL A 1 299 ? 0.895 -1.633 -6.754 1.00 75.44 299 VAL A O 1
ATOM 2317 N N . ASP A 1 300 ? 0.794 0.472 -6.039 1.00 70.56 300 ASP A N 1
ATOM 2318 C CA . ASP A 1 300 ? 2.254 0.617 -5.858 1.00 70.56 300 ASP A CA 1
ATOM 2319 C C . ASP A 1 300 ? 2.869 -0.438 -4.916 1.00 70.56 300 ASP A C 1
ATOM 2321 O O . ASP A 1 300 ? 4.035 -0.805 -5.053 1.00 70.56 300 ASP A O 1
ATOM 2325 N N . SER A 1 301 ? 2.079 -0.997 -3.988 1.00 74.56 301 SER A N 1
ATOM 2326 C CA . SER A 1 301 ? 2.489 -2.111 -3.116 1.00 74.56 301 SER A CA 1
ATOM 2327 C C . SER A 1 301 ? 2.813 -3.411 -3.862 1.00 74.56 301 SER A C 1
ATOM 2329 O O . SER A 1 301 ? 3.307 -4.369 -3.254 1.00 74.56 301 SER A O 1
ATOM 2331 N N . ASP A 1 302 ? 2.503 -3.464 -5.154 1.00 82.75 302 ASP A N 1
ATOM 2332 C CA . ASP A 1 302 ? 2.759 -4.594 -6.040 1.00 82.75 302 ASP A CA 1
ATOM 2333 C C . ASP A 1 302 ? 4.145 -4.529 -6.673 1.00 82.75 302 ASP A C 1
ATOM 2335 O O . ASP A 1 302 ? 4.525 -5.463 -7.372 1.00 82.75 302 ASP A O 1
ATOM 2339 N N . VAL A 1 303 ? 4.917 -3.475 -6.386 1.00 89.31 303 VAL A N 1
ATOM 2340 C CA . VAL A 1 303 ? 6.331 -3.372 -6.739 1.00 89.31 303 VAL A CA 1
ATOM 2341 C C . VAL A 1 303 ? 7.194 -3.691 -5.516 1.00 89.31 303 VAL A C 1
ATOM 2343 O O . VAL A 1 303 ? 7.033 -3.112 -4.436 1.00 89.31 303 VAL A O 1
ATOM 2346 N N . ARG A 1 304 ? 8.124 -4.634 -5.667 1.00 92.19 304 ARG A N 1
ATOM 2347 C CA . ARG A 1 304 ? 9.061 -5.060 -4.621 1.00 92.19 304 ARG A CA 1
ATOM 2348 C C . ARG A 1 304 ? 10.475 -5.090 -5.171 1.00 92.19 304 ARG A C 1
ATOM 2350 O O . ARG A 1 304 ? 10.722 -5.750 -6.171 1.00 92.19 304 ARG A O 1
ATOM 2357 N N . SER A 1 305 ? 11.401 -4.408 -4.508 1.00 93.19 305 SER A N 1
ATOM 2358 C CA . SER A 1 305 ? 12.819 -4.503 -4.854 1.00 93.19 305 SER A CA 1
ATOM 2359 C C . SER A 1 305 ? 13.332 -5.920 -4.617 1.00 93.19 305 SER A C 1
ATOM 2361 O O . SER A 1 305 ? 13.014 -6.535 -3.596 1.00 93.19 305 SER A O 1
ATOM 2363 N N . LEU A 1 306 ? 14.137 -6.409 -5.551 1.00 93.31 306 LEU A N 1
ATOM 2364 C CA . LEU A 1 306 ? 14.908 -7.634 -5.399 1.00 93.31 306 LEU A CA 1
ATOM 2365 C C . LEU A 1 306 ? 16.273 -7.313 -4.772 1.00 93.31 306 LEU A C 1
ATOM 2367 O O . LEU A 1 306 ? 16.763 -6.187 -4.910 1.00 93.31 306 LEU A O 1
ATOM 2371 N N . PRO A 1 307 ? 16.875 -8.267 -4.044 1.00 89.69 307 PRO A N 1
ATOM 2372 C CA . PRO A 1 307 ? 18.186 -8.071 -3.445 1.00 89.69 307 PRO A CA 1
ATOM 2373 C C . PRO A 1 307 ? 19.285 -7.909 -4.508 1.00 89.69 307 PRO A C 1
ATOM 2375 O O . PRO A 1 307 ? 19.172 -8.368 -5.645 1.00 89.69 307 PRO A O 1
ATOM 2378 N N . GLY A 1 308 ? 20.383 -7.271 -4.104 1.00 85.44 308 GLY A N 1
ATOM 2379 C CA . GLY A 1 308 ? 21.574 -7.101 -4.936 1.00 85.44 308 GLY A CA 1
ATOM 2380 C C . GLY A 1 308 ? 21.548 -5.890 -5.873 1.00 85.44 308 GLY A C 1
ATOM 2381 O O . GLY A 1 308 ? 20.573 -5.146 -5.982 1.00 85.44 308 GLY A O 1
ATOM 2382 N N . THR A 1 309 ? 22.690 -5.684 -6.521 1.00 86.44 309 THR A N 1
ATOM 2383 C CA . THR A 1 309 ? 22.994 -4.593 -7.458 1.00 86.44 309 THR A CA 1
ATOM 2384 C C . THR A 1 309 ? 23.950 -5.130 -8.518 1.00 86.44 309 THR A C 1
ATOM 2386 O O . THR A 1 309 ? 24.677 -6.079 -8.236 1.00 86.44 309 THR A O 1
ATOM 2389 N N . GLY A 1 310 ? 24.030 -4.491 -9.685 1.00 88.19 310 GLY A N 1
ATOM 2390 C CA . GLY A 1 310 ? 24.921 -4.941 -10.766 1.00 88.19 310 GLY A CA 1
ATOM 2391 C C . GLY A 1 310 ? 24.283 -5.991 -11.675 1.00 88.19 310 GLY A C 1
ATOM 2392 O O . GLY A 1 310 ? 24.972 -6.664 -12.435 1.00 88.19 310 GLY A O 1
ATOM 2393 N N . HIS A 1 311 ? 22.960 -6.114 -11.606 1.00 90.44 311 HIS A N 1
ATOM 2394 C CA . HIS A 1 311 ? 22.186 -6.990 -12.466 1.00 90.44 311 HIS A CA 1
ATOM 2395 C C . HIS A 1 311 ? 22.283 -6.516 -13.919 1.00 90.44 311 HIS A C 1
ATOM 2397 O O . HIS A 1 311 ? 21.950 -5.372 -14.239 1.00 90.44 311 HIS A O 1
ATOM 2403 N N . ALA A 1 312 ? 22.768 -7.395 -14.796 1.00 88.38 312 ALA A N 1
ATOM 2404 C CA . ALA A 1 312 ? 22.928 -7.111 -16.223 1.00 88.38 312 ALA A CA 1
ATOM 2405 C C . ALA A 1 312 ? 21.703 -7.525 -17.053 1.00 88.38 312 ALA A C 1
ATOM 2407 O O . ALA A 1 312 ? 21.499 -7.013 -18.149 1.00 88.38 312 ALA A O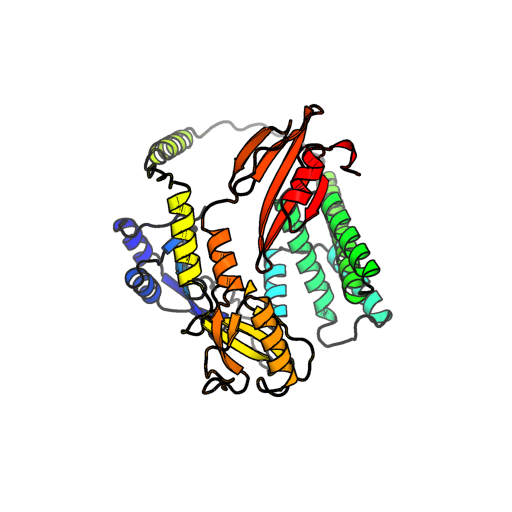 1
ATOM 2408 N N . SER A 1 313 ? 20.897 -8.459 -16.542 1.00 93.94 313 SER A N 1
ATOM 2409 C CA . SER A 1 313 ? 19.761 -9.038 -17.255 1.00 93.94 313 SER A CA 1
ATOM 2410 C C . SER A 1 313 ? 18.633 -9.386 -16.284 1.00 93.94 313 SER A C 1
ATOM 2412 O O . SER A 1 313 ? 18.918 -9.909 -15.207 1.00 93.94 313 SER A O 1
ATOM 2414 N N . PRO A 1 314 ? 17.359 -9.163 -16.654 1.00 94.19 314 PRO A N 1
ATOM 2415 C CA . PRO A 1 314 ? 16.209 -9.630 -15.876 1.00 94.19 314 PRO A CA 1
ATOM 2416 C C . PRO A 1 314 ? 16.070 -11.160 -15.872 1.00 94.19 314 PRO A C 1
ATOM 2418 O O . PRO A 1 314 ? 15.316 -11.688 -15.065 1.00 94.19 314 PRO A O 1
ATOM 2421 N N . MET A 1 315 ? 16.787 -11.861 -16.758 1.00 95.88 315 MET A N 1
ATOM 2422 C CA . MET A 1 315 ? 16.803 -13.325 -16.869 1.00 95.88 315 MET A CA 1
ATOM 2423 C C . MET A 1 315 ? 17.917 -13.976 -16.033 1.00 95.88 315 MET A C 1
ATOM 2425 O O . MET A 1 315 ? 18.228 -15.142 -16.249 1.00 95.88 315 MET A O 1
ATOM 2429 N N . ALA A 1 316 ? 18.572 -13.235 -15.135 1.00 92.62 316 ALA A N 1
ATOM 2430 C CA . ALA A 1 316 ? 19.596 -13.804 -14.263 1.00 92.62 316 ALA A CA 1
ATOM 2431 C C . ALA A 1 316 ? 18.973 -14.798 -13.264 1.00 92.62 316 ALA A C 1
ATOM 2433 O O . ALA A 1 316 ? 17.959 -14.491 -12.636 1.00 92.62 316 ALA A O 1
ATOM 2434 N N . ASP A 1 317 ? 19.574 -15.982 -13.115 1.00 90.38 317 ASP A N 1
ATOM 2435 C CA . ASP A 1 317 ? 19.002 -17.083 -12.325 1.00 90.38 317 ASP A CA 1
ATOM 2436 C C . ASP A 1 317 ? 18.724 -16.696 -10.865 1.00 90.38 317 ASP A C 1
ATOM 2438 O O . ASP A 1 317 ? 17.692 -17.070 -10.306 1.00 90.38 317 ASP A O 1
ATOM 2442 N N . ASP A 1 318 ? 19.608 -15.911 -10.246 1.00 92.00 318 ASP A N 1
ATOM 2443 C CA . ASP A 1 318 ? 19.458 -15.424 -8.873 1.00 92.00 318 ASP A CA 1
ATOM 2444 C C . ASP A 1 318 ? 18.249 -14.486 -8.721 1.00 92.00 318 ASP A C 1
ATOM 2446 O O . ASP A 1 318 ? 17.485 -14.604 -7.757 1.00 92.00 318 ASP A O 1
ATOM 2450 N N . LEU A 1 319 ? 18.018 -13.608 -9.703 1.00 94.25 319 LEU A N 1
ATOM 2451 C CA . LEU A 1 319 ? 16.836 -12.751 -9.758 1.00 94.25 319 LEU A CA 1
ATOM 2452 C C . LEU A 1 319 ? 15.553 -13.549 -9.950 1.00 94.25 319 LEU A C 1
ATOM 2454 O O . LEU A 1 319 ? 14.567 -13.281 -9.261 1.00 94.25 319 LEU A O 1
ATOM 2458 N N . LEU A 1 320 ? 15.551 -14.518 -10.868 1.00 94.88 320 LEU A N 1
ATOM 2459 C CA . LEU A 1 320 ? 14.373 -15.342 -11.133 1.00 94.88 320 LEU A CA 1
ATOM 2460 C C . LEU A 1 320 ? 14.022 -16.217 -9.921 1.00 94.88 320 LEU A C 1
ATOM 2462 O O . LEU A 1 320 ? 12.841 -16.345 -9.589 1.00 94.88 320 LEU A O 1
ATOM 2466 N N . CYS A 1 321 ? 15.025 -16.736 -9.201 1.00 94.19 321 CYS A N 1
ATOM 2467 C CA . CYS A 1 321 ? 14.830 -17.439 -7.929 1.00 94.19 321 CYS A CA 1
ATOM 2468 C C . CYS A 1 321 ? 14.219 -16.519 -6.863 1.00 94.19 321 CYS A C 1
ATOM 2470 O O . CYS A 1 321 ? 13.185 -16.851 -6.281 1.00 94.19 321 CYS A O 1
ATOM 2472 N N . ALA A 1 322 ? 14.800 -15.333 -6.649 1.00 95.00 322 ALA A N 1
ATOM 2473 C CA . ALA A 1 322 ? 14.292 -14.369 -5.672 1.00 95.00 322 ALA A CA 1
ATOM 2474 C C . ALA A 1 322 ? 12.873 -13.876 -6.022 1.00 95.00 322 ALA A C 1
ATOM 2476 O O . ALA A 1 322 ? 12.032 -13.676 -5.141 1.00 95.00 322 ALA A O 1
ATOM 2477 N N . ALA A 1 323 ? 12.571 -13.719 -7.314 1.00 96.50 323 ALA A N 1
ATOM 2478 C CA . ALA A 1 323 ? 11.225 -13.425 -7.784 1.00 96.50 323 ALA A CA 1
ATOM 2479 C C . ALA A 1 323 ? 10.263 -14.585 -7.491 1.00 96.50 323 ALA A C 1
ATOM 2481 O O . ALA A 1 323 ? 9.174 -14.341 -6.972 1.00 96.50 323 ALA A O 1
ATOM 2482 N N . GLY A 1 324 ? 10.668 -15.832 -7.747 1.00 96.50 324 GLY A N 1
ATOM 2483 C CA . GLY A 1 324 ? 9.900 -17.033 -7.409 1.00 96.50 324 GLY A CA 1
ATOM 2484 C C . GLY A 1 324 ? 9.539 -17.116 -5.923 1.00 96.50 324 GLY A C 1
ATOM 2485 O O . GLY A 1 324 ? 8.380 -17.355 -5.580 1.00 96.50 324 GLY A O 1
ATOM 2486 N N . GLU A 1 325 ? 10.482 -16.818 -5.028 1.00 95.44 325 GLU A N 1
ATOM 2487 C CA . GLU A 1 325 ? 10.217 -16.760 -3.583 1.00 95.44 325 GLU A CA 1
ATOM 2488 C C . GLU A 1 325 ? 9.164 -15.701 -3.223 1.00 95.44 325 GLU A C 1
ATOM 2490 O O . GLU A 1 325 ? 8.270 -15.954 -2.411 1.00 95.44 325 GLU A O 1
ATOM 2495 N N . LEU A 1 326 ? 9.226 -14.517 -3.843 1.00 95.88 326 LEU A N 1
ATOM 2496 C CA . LEU A 1 326 ? 8.233 -13.460 -3.633 1.00 95.88 326 LEU A CA 1
ATOM 2497 C C . LEU A 1 326 ? 6.851 -13.836 -4.176 1.00 95.88 326 LEU A C 1
ATOM 2499 O O . LEU A 1 326 ? 5.847 -13.506 -3.538 1.00 95.88 326 LEU A O 1
ATOM 2503 N N . ILE A 1 327 ? 6.794 -14.522 -5.320 1.00 96.69 327 ILE A N 1
ATOM 2504 C CA . ILE A 1 327 ? 5.558 -15.049 -5.917 1.00 96.69 327 ILE A CA 1
ATOM 2505 C C . ILE A 1 327 ? 4.889 -16.021 -4.939 1.00 96.69 327 ILE A C 1
ATOM 2507 O O . ILE A 1 327 ? 3.739 -15.801 -4.545 1.00 96.69 327 ILE A O 1
ATOM 2511 N N . MET A 1 328 ? 5.644 -17.008 -4.450 1.00 95.50 328 MET A N 1
ATOM 2512 C CA . MET A 1 328 ? 5.159 -18.006 -3.492 1.00 95.50 328 MET A CA 1
ATOM 2513 C C . MET A 1 328 ? 4.728 -17.375 -2.169 1.00 95.50 328 MET A C 1
ATOM 2515 O O . MET A 1 328 ? 3.634 -17.645 -1.673 1.00 95.50 328 MET A O 1
ATOM 2519 N N . LYS A 1 329 ? 5.532 -16.458 -1.616 1.00 94.31 329 LYS A N 1
ATOM 2520 C CA . LYS A 1 329 ? 5.204 -15.735 -0.376 1.00 94.31 329 LYS A CA 1
ATOM 2521 C C . LYS A 1 329 ? 3.915 -14.918 -0.492 1.00 94.31 329 LYS A C 1
ATOM 2523 O O . LYS A 1 329 ? 3.264 -14.648 0.517 1.00 94.31 329 LYS A O 1
ATOM 2528 N N . ARG A 1 330 ? 3.547 -14.507 -1.708 1.00 94.69 330 ARG A N 1
ATOM 2529 C CA . ARG A 1 330 ? 2.313 -13.768 -1.987 1.00 94.69 330 ARG A CA 1
ATOM 2530 C C . ARG A 1 330 ? 1.108 -14.681 -2.254 1.00 94.69 330 ARG A C 1
ATOM 2532 O O . ARG A 1 330 ? 0.008 -14.163 -2.426 1.00 94.69 330 ARG A O 1
ATOM 2539 N N . GLY A 1 331 ? 1.289 -16.003 -2.228 1.00 96.81 331 GLY A N 1
ATOM 2540 C CA . GLY A 1 331 ? 0.227 -16.986 -2.451 1.00 96.81 331 GLY A CA 1
ATOM 2541 C C . GLY A 1 331 ? -0.050 -17.257 -3.930 1.00 96.81 331 GLY A C 1
ATOM 2542 O O . GLY A 1 331 ? -1.169 -17.593 -4.305 1.00 96.81 331 GLY A O 1
ATOM 2543 N N . PHE A 1 332 ? 0.951 -17.086 -4.789 1.00 97.75 332 PHE A N 1
ATOM 2544 C CA . PHE A 1 332 ? 0.852 -17.409 -6.209 1.00 97.75 332 PHE A CA 1
ATOM 2545 C C . PHE A 1 332 ? 1.867 -18.489 -6.572 1.00 97.75 332 PHE A C 1
ATOM 2547 O O . PHE A 1 332 ? 2.865 -18.667 -5.883 1.00 97.75 332 PHE A O 1
ATOM 2554 N N . ASN A 1 333 ? 1.608 -19.199 -7.662 1.00 97.88 333 ASN A N 1
ATOM 2555 C CA . ASN A 1 333 ? 2.549 -20.112 -8.297 1.00 97.88 333 ASN A CA 1
ATOM 2556 C C . ASN A 1 333 ? 2.637 -19.775 -9.789 1.00 97.88 333 ASN A C 1
ATOM 2558 O O . ASN A 1 333 ? 1.785 -19.053 -10.310 1.00 97.88 333 ASN A O 1
ATOM 2562 N N . TYR A 1 334 ? 3.639 -20.296 -10.488 1.00 97.38 334 TYR A N 1
ATOM 2563 C CA . TYR A 1 334 ? 3.674 -20.217 -11.944 1.00 97.38 334 TYR A CA 1
ATOM 2564 C C . TYR A 1 334 ? 2.452 -20.915 -12.540 1.00 97.38 334 TYR A C 1
ATOM 2566 O O . TYR A 1 334 ? 2.026 -21.974 -12.068 1.00 97.38 334 TYR A O 1
ATOM 2574 N N . ALA A 1 335 ? 1.877 -20.315 -13.581 1.00 96.81 335 ALA A N 1
ATOM 2575 C CA . ALA A 1 335 ? 0.826 -20.973 -14.337 1.00 96.81 335 ALA A CA 1
ATOM 2576 C C . ALA A 1 335 ? 1.380 -22.268 -14.973 1.00 96.81 335 ALA A C 1
ATOM 2578 O O . ALA A 1 335 ? 2.559 -22.314 -15.336 1.00 96.81 335 ALA A O 1
ATOM 2579 N N . PRO A 1 336 ? 0.571 -23.332 -15.122 1.00 94.25 336 PRO A N 1
ATOM 2580 C CA . PRO A 1 336 ? 1.033 -24.574 -15.734 1.00 94.25 336 PRO A CA 1
ATOM 2581 C C . PRO A 1 336 ? 1.652 -24.339 -17.119 1.00 94.25 336 PRO A C 1
ATOM 2583 O O . PRO A 1 336 ? 1.005 -23.792 -18.009 1.00 94.25 336 PRO A O 1
ATOM 2586 N N . GLY A 1 337 ? 2.911 -24.749 -17.292 1.00 94.31 337 GLY A N 1
ATOM 2587 C CA . GLY A 1 337 ? 3.658 -24.570 -18.542 1.00 94.31 337 GLY A CA 1
ATOM 2588 C C . GLY A 1 337 ? 4.200 -23.157 -18.784 1.00 94.31 337 GLY A C 1
ATOM 2589 O O . GLY A 1 337 ? 4.792 -22.926 -19.834 1.00 94.31 337 GLY A O 1
ATOM 2590 N N . ALA A 1 338 ? 4.030 -22.221 -17.845 1.00 95.38 338 ALA A N 1
ATOM 2591 C CA . ALA A 1 338 ? 4.609 -20.890 -17.955 1.00 95.38 338 ALA A CA 1
ATOM 2592 C C . ALA A 1 338 ? 6.118 -20.911 -17.688 1.00 95.38 338 ALA A C 1
ATOM 2594 O O . ALA A 1 338 ? 6.605 -21.590 -16.783 1.00 95.38 338 ALA A O 1
ATOM 2595 N N . PHE A 1 339 ? 6.843 -20.116 -18.465 1.00 95.69 339 PHE A N 1
ATOM 2596 C CA . PHE A 1 339 ? 8.266 -19.852 -18.312 1.00 95.69 339 PHE A CA 1
ATOM 2597 C C . PHE A 1 339 ? 8.505 -18.343 -18.337 1.00 95.69 339 PHE A C 1
ATOM 2599 O O . PHE A 1 339 ? 7.631 -17.563 -18.721 1.00 95.69 339 PHE A O 1
ATOM 2606 N N . TRP A 1 340 ? 9.675 -17.931 -17.858 1.00 97.12 340 TRP A N 1
ATOM 2607 C CA . TRP A 1 340 ? 10.086 -16.538 -17.938 1.00 97.12 340 TRP A CA 1
ATOM 2608 C C . TRP A 1 340 ? 10.418 -16.175 -19.380 1.00 97.12 340 TRP A C 1
ATOM 2610 O O . TRP A 1 340 ? 11.239 -16.834 -20.014 1.00 97.12 340 TRP A O 1
ATOM 2620 N N . ASP A 1 341 ? 9.811 -15.095 -19.855 1.00 96.00 341 ASP A N 1
ATOM 2621 C CA . ASP A 1 341 ? 9.988 -14.570 -21.201 1.00 96.00 341 ASP A CA 1
ATOM 2622 C C . ASP A 1 341 ? 10.399 -13.109 -21.171 1.00 96.00 341 ASP A C 1
ATOM 2624 O O . ASP A 1 341 ? 9.815 -12.301 -20.446 1.00 96.00 341 ASP A O 1
ATOM 2628 N N . LEU A 1 342 ? 11.349 -12.732 -22.025 1.00 96.25 342 LEU A N 1
ATOM 2629 C CA . LEU A 1 342 ? 11.658 -11.324 -22.244 1.00 96.25 342 LEU A CA 1
ATOM 2630 C C . LEU A 1 342 ? 10.447 -10.598 -22.832 1.00 96.25 342 LEU A C 1
ATOM 2632 O O . LEU A 1 342 ? 9.760 -11.093 -23.730 1.00 96.25 342 LEU A O 1
ATOM 2636 N N . VAL A 1 343 ? 10.199 -9.385 -22.346 1.00 92.75 343 VAL A N 1
ATOM 2637 C CA . VAL A 1 343 ? 9.123 -8.555 -22.885 1.00 92.75 343 VAL A CA 1
ATOM 2638 C C . VAL A 1 343 ? 9.546 -8.046 -24.272 1.00 92.75 343 VAL A C 1
ATOM 2640 O O . VAL A 1 343 ? 10.610 -7.435 -24.396 1.00 92.75 343 VAL A O 1
ATOM 2643 N N . PRO A 1 344 ? 8.742 -8.252 -25.336 1.00 90.69 344 PRO A N 1
ATOM 2644 C CA . PRO A 1 344 ? 9.110 -7.815 -26.680 1.00 90.69 344 PRO A CA 1
ATOM 2645 C C . PRO A 1 344 ? 9.457 -6.322 -26.733 1.00 90.69 344 PRO A C 1
ATOM 2647 O O . PRO A 1 344 ? 8.694 -5.475 -26.267 1.00 90.69 344 PRO A O 1
ATOM 2650 N N . GLY A 1 345 ? 10.626 -6.006 -27.296 1.00 91.75 345 GLY A N 1
ATOM 2651 C CA . GLY A 1 345 ? 11.140 -4.636 -27.389 1.00 91.75 345 GLY A CA 1
ATOM 2652 C C . GLY A 1 345 ? 11.701 -4.057 -26.083 1.00 91.75 345 GLY A C 1
ATOM 2653 O O . GLY A 1 345 ? 12.042 -2.878 -26.061 1.00 91.75 345 GLY A O 1
ATOM 2654 N N . LYS A 1 346 ? 11.803 -4.851 -25.007 1.00 92.12 346 LYS A N 1
ATOM 2655 C CA . LYS A 1 346 ? 12.299 -4.423 -23.691 1.00 92.12 346 LYS A CA 1
ATOM 2656 C C . LYS A 1 346 ? 13.260 -5.459 -23.104 1.00 92.12 346 LYS A C 1
ATOM 2658 O O . LYS A 1 346 ? 12.847 -6.421 -22.464 1.00 92.12 346 LYS A O 1
ATOM 2663 N N . SER A 1 347 ? 14.559 -5.266 -23.327 1.00 92.75 347 SER A N 1
ATOM 2664 C CA . SER A 1 347 ? 15.613 -6.169 -22.831 1.00 92.75 347 SER A CA 1
ATOM 2665 C C . SER A 1 347 ? 15.836 -6.089 -21.316 1.00 92.75 347 SER A C 1
ATOM 2667 O O . SER A 1 347 ? 16.483 -6.951 -20.735 1.00 92.75 347 SER A O 1
ATOM 2669 N N . ASP A 1 348 ? 15.315 -5.045 -20.681 1.00 95.25 348 ASP A N 1
ATOM 2670 C CA . ASP A 1 348 ? 15.357 -4.763 -19.247 1.00 95.25 348 ASP A CA 1
ATOM 2671 C C . ASP A 1 348 ? 14.251 -5.483 -18.459 1.00 95.25 348 ASP A C 1
ATOM 2673 O O . ASP A 1 348 ? 14.178 -5.332 -17.238 1.00 95.25 348 ASP A O 1
ATOM 2677 N N . ARG A 1 349 ? 13.368 -6.237 -19.135 1.00 95.81 349 ARG A N 1
ATOM 2678 C CA . ARG A 1 349 ? 12.204 -6.877 -18.511 1.00 95.81 349 ARG A CA 1
ATOM 2679 C C . ARG A 1 349 ? 12.004 -8.325 -18.923 1.00 95.81 349 ARG A C 1
ATOM 2681 O O . ARG A 1 349 ? 12.052 -8.658 -20.104 1.00 95.81 349 ARG A O 1
ATOM 2688 N N . ALA A 1 350 ? 11.664 -9.147 -17.940 1.00 96.62 350 ALA A N 1
ATOM 2689 C CA . ALA A 1 350 ? 11.173 -10.505 -18.128 1.00 96.62 350 ALA A CA 1
ATOM 2690 C C . ALA A 1 350 ? 9.817 -10.661 -17.438 1.00 96.62 350 ALA A C 1
ATOM 2692 O O . ALA A 1 350 ? 9.567 -10.016 -16.423 1.00 96.62 350 ALA A O 1
ATOM 2693 N N . ARG A 1 351 ? 8.936 -11.506 -17.965 1.00 96.56 351 ARG A N 1
ATOM 2694 C CA . ARG A 1 351 ? 7.606 -11.753 -17.406 1.00 96.56 351 ARG A CA 1
ATOM 2695 C C . ARG A 1 351 ? 7.263 -13.234 -17.373 1.00 96.56 351 ARG A C 1
ATOM 2697 O O . ARG A 1 351 ? 7.773 -14.000 -18.179 1.00 96.56 351 ARG A O 1
ATOM 2704 N N . VAL A 1 352 ? 6.356 -13.609 -16.481 1.00 97.56 352 VAL A N 1
ATOM 2705 C CA . VAL A 1 352 ? 5.823 -14.970 -16.364 1.00 97.56 352 VAL A CA 1
ATOM 2706 C C . VAL A 1 352 ? 4.359 -14.924 -15.936 1.00 97.56 352 VAL A C 1
ATOM 2708 O O . VAL A 1 352 ? 3.953 -14.034 -15.183 1.00 97.56 352 VAL A O 1
ATOM 2711 N N . ALA A 1 353 ? 3.565 -15.875 -16.421 1.00 97.69 353 ALA A N 1
ATOM 2712 C CA . ALA A 1 353 ? 2.183 -16.044 -15.988 1.00 97.69 353 ALA A CA 1
ATOM 2713 C C . ALA A 1 353 ? 2.120 -16.744 -14.627 1.00 97.69 353 ALA A C 1
ATOM 2715 O O . ALA A 1 353 ? 2.863 -17.694 -14.362 1.00 97.69 353 ALA A O 1
ATOM 2716 N N . ILE A 1 354 ? 1.210 -16.288 -13.772 1.00 98.25 354 ILE A N 1
ATOM 2717 C CA . ILE A 1 354 ? 1.002 -16.819 -12.426 1.00 98.25 354 ILE A CA 1
ATOM 2718 C C . ILE A 1 354 ? -0.467 -17.154 -12.188 1.00 98.25 354 ILE A C 1
ATOM 2720 O O . ILE A 1 354 ? -1.372 -16.581 -12.789 1.00 98.25 354 ILE A O 1
ATOM 2724 N N . VAL A 1 355 ? -0.704 -18.080 -11.268 1.00 97.69 355 VAL A N 1
ATOM 2725 C CA . VAL A 1 355 ? -2.034 -18.470 -10.800 1.00 97.69 355 VAL A CA 1
ATOM 2726 C C . VAL A 1 355 ? -2.068 -18.452 -9.273 1.00 97.69 355 VAL A C 1
ATOM 2728 O O . VAL A 1 355 ? -1.045 -18.718 -8.636 1.00 97.69 355 VAL A O 1
ATOM 2731 N N . PRO A 1 356 ? -3.211 -18.117 -8.650 1.00 97.81 356 PRO A N 1
ATOM 2732 C CA . PRO A 1 356 ? -3.335 -18.172 -7.198 1.00 97.81 356 PRO A CA 1
ATOM 2733 C C . PRO A 1 356 ? -3.187 -19.614 -6.701 1.00 97.81 356 PRO A C 1
ATOM 2735 O O . PRO A 1 356 ? -3.676 -20.551 -7.334 1.00 97.81 356 PRO A O 1
ATOM 2738 N N . THR A 1 357 ? -2.545 -19.796 -5.548 1.00 97.81 357 THR A N 1
ATOM 2739 C CA . THR A 1 357 ? -2.488 -21.104 -4.885 1.00 97.81 357 THR A CA 1
ATOM 2740 C C . THR A 1 357 ? -3.790 -21.411 -4.144 1.00 97.81 357 THR A C 1
ATOM 2742 O O . THR A 1 357 ? -4.638 -20.537 -3.932 1.00 97.81 357 THR A O 1
ATOM 2745 N N . ALA A 1 358 ? -3.949 -22.660 -3.699 1.00 97.12 358 ALA A N 1
ATOM 2746 C CA . ALA A 1 358 ? -5.080 -23.054 -2.863 1.00 97.12 358 ALA A CA 1
ATOM 2747 C C . ALA A 1 358 ? -5.126 -22.253 -1.548 1.00 97.12 358 ALA A C 1
ATOM 2749 O O . ALA A 1 358 ? -6.201 -21.852 -1.106 1.00 97.12 358 ALA A O 1
ATOM 2750 N N . GLU A 1 359 ? -3.968 -21.956 -0.954 1.00 96.44 359 GLU A N 1
ATOM 2751 C CA . GLU A 1 359 ? -3.843 -21.163 0.273 1.00 96.44 359 GLU A CA 1
ATOM 2752 C C . GLU A 1 359 ? -4.310 -19.722 0.061 1.00 96.44 359 GLU A C 1
ATOM 2754 O O . GLU A 1 359 ? -5.018 -19.171 0.907 1.00 96.44 359 GLU A O 1
ATOM 2759 N N . TYR A 1 360 ? -3.973 -19.122 -1.085 1.00 96.75 360 TYR A N 1
ATOM 2760 C CA . TYR A 1 360 ? -4.454 -17.791 -1.447 1.00 96.75 360 TYR A CA 1
ATOM 2761 C C . TYR A 1 360 ? -5.965 -17.763 -1.636 1.00 96.75 360 TYR A C 1
ATOM 2763 O O . TYR A 1 360 ? -6.635 -16.884 -1.096 1.00 96.75 360 TYR A O 1
ATOM 2771 N N . LEU A 1 361 ? -6.522 -18.738 -2.357 1.00 96.69 361 LEU A N 1
ATOM 2772 C CA . LEU A 1 361 ? -7.971 -18.833 -2.533 1.00 96.69 361 LEU A CA 1
ATOM 2773 C C . LEU A 1 361 ? -8.673 -19.030 -1.185 1.00 96.69 361 LEU A C 1
ATOM 2775 O O . LEU A 1 361 ? -9.643 -18.337 -0.896 1.00 96.69 361 LEU A O 1
ATOM 2779 N N . ALA A 1 362 ? -8.133 -19.879 -0.309 1.00 95.81 362 ALA A N 1
ATOM 2780 C CA . ALA A 1 362 ? -8.651 -20.044 1.043 1.00 95.81 362 ALA A CA 1
ATOM 2781 C C . ALA A 1 362 ? -8.558 -18.740 1.860 1.00 95.81 362 ALA A C 1
ATOM 2783 O O . ALA A 1 362 ? -9.478 -18.417 2.609 1.00 95.81 362 ALA A O 1
ATOM 2784 N N . TYR A 1 363 ? -7.482 -17.963 1.710 1.00 96.06 363 TYR A N 1
ATOM 2785 C CA . TYR A 1 363 ? -7.359 -16.632 2.308 1.00 96.06 363 TYR A CA 1
ATOM 2786 C C . TYR A 1 363 ? -8.432 -15.660 1.796 1.00 96.06 363 TYR A C 1
ATOM 2788 O O . TYR A 1 363 ? -9.042 -14.956 2.603 1.00 96.06 363 TYR A O 1
ATOM 2796 N N . VAL A 1 364 ? -8.700 -15.635 0.487 1.00 96.19 364 VAL A N 1
ATOM 2797 C CA . VAL A 1 364 ? -9.763 -14.817 -0.122 1.00 96.19 364 VAL A CA 1
ATOM 2798 C C . VAL A 1 364 ? -11.134 -15.219 0.427 1.00 96.19 364 VAL A C 1
ATOM 2800 O O . VAL A 1 364 ? -11.892 -14.345 0.853 1.00 96.19 364 VAL A O 1
ATOM 2803 N N . GLU A 1 365 ? -11.427 -16.520 0.513 1.00 95.25 365 GLU A N 1
ATOM 2804 C CA . GLU A 1 365 ? -12.674 -17.021 1.108 1.00 95.25 365 GLU A CA 1
ATOM 2805 C C . GLU A 1 365 ? -12.810 -16.614 2.577 1.00 95.25 365 GLU A C 1
ATOM 2807 O O . GLU A 1 365 ? -13.865 -16.149 2.989 1.00 95.25 365 GLU A O 1
ATOM 2812 N N . ARG A 1 366 ? -11.742 -16.683 3.379 1.00 95.00 366 ARG A N 1
ATOM 2813 C CA . ARG A 1 366 ? -11.780 -16.180 4.763 1.00 95.00 366 ARG A CA 1
ATOM 2814 C C . ARG A 1 366 ? -11.970 -14.663 4.810 1.00 95.00 366 ARG A C 1
ATOM 2816 O O . ARG A 1 366 ? -12.699 -14.135 5.648 1.00 95.00 366 ARG A O 1
ATOM 2823 N N . ARG A 1 367 ? -11.346 -13.916 3.901 1.00 94.81 367 ARG A N 1
ATOM 2824 C CA . ARG A 1 367 ? -11.414 -12.450 3.885 1.00 94.81 367 ARG A CA 1
ATOM 2825 C C . ARG A 1 367 ? -12.788 -11.905 3.512 1.00 94.81 367 ARG A C 1
ATOM 2827 O O . ARG A 1 367 ? -13.194 -10.909 4.110 1.00 94.81 367 ARG A O 1
ATOM 2834 N N . PHE A 1 368 ? -13.478 -12.528 2.563 1.00 94.50 368 PHE A N 1
ATOM 2835 C CA . PHE A 1 368 ? -14.758 -12.028 2.047 1.00 94.50 368 PHE A CA 1
ATOM 2836 C C . PHE A 1 368 ? -15.958 -12.925 2.360 1.00 94.50 368 PHE A C 1
ATOM 2838 O O . PHE A 1 368 ? -17.094 -12.491 2.204 1.00 94.50 368 PHE A O 1
ATOM 2845 N N . GLY A 1 369 ? -15.727 -14.149 2.819 1.00 92.44 369 GLY A N 1
ATOM 2846 C CA . GLY A 1 369 ? -16.764 -15.088 3.222 1.00 92.44 369 GLY A CA 1
ATOM 2847 C C . GLY A 1 369 ? -17.223 -14.904 4.673 1.00 92.44 369 GLY A C 1
ATOM 2848 O O . GLY A 1 369 ? -17.017 -13.834 5.272 1.00 92.44 369 GLY A O 1
ATOM 2849 N N . PRO A 1 370 ? -17.872 -15.937 5.246 1.00 90.56 370 PRO A N 1
ATOM 2850 C CA . PRO A 1 370 ? -18.403 -15.878 6.599 1.00 90.56 370 PRO A CA 1
ATOM 2851 C C . PRO A 1 370 ? -17.284 -15.705 7.626 1.00 90.56 370 PRO A C 1
ATOM 2853 O O . PRO A 1 370 ? -16.146 -16.133 7.438 1.00 90.56 370 PRO A O 1
ATOM 2856 N N . GLU A 1 371 ? -17.626 -15.053 8.729 1.00 90.62 371 GLU A N 1
ATOM 2857 C CA . GLU A 1 371 ? -16.725 -14.928 9.868 1.00 90.62 371 GLU A CA 1
ATOM 2858 C C . GLU A 1 371 ? -16.544 -16.273 10.578 1.00 90.62 371 GLU A C 1
ATOM 2860 O O . GLU A 1 371 ? -17.455 -17.108 10.567 1.00 90.62 371 GLU A O 1
ATOM 2865 N N . PRO A 1 372 ? -15.396 -16.477 11.243 1.00 93.38 372 PRO A N 1
ATOM 2866 C CA . PRO A 1 372 ? -15.230 -17.606 12.137 1.00 93.38 372 PRO A CA 1
ATOM 2867 C C . PRO A 1 372 ? -16.258 -17.530 13.270 1.00 93.38 372 PRO A C 1
ATOM 2869 O O . PRO A 1 372 ? -16.468 -16.480 13.881 1.00 93.38 372 PRO A O 1
ATOM 2872 N N . ILE A 1 373 ? -16.884 -18.668 13.558 1.00 93.44 373 ILE A N 1
ATOM 2873 C CA . ILE A 1 373 ? -17.801 -18.810 14.686 1.00 93.44 373 ILE A CA 1
ATOM 2874 C C . ILE A 1 373 ? -16.959 -18.904 15.958 1.00 93.44 373 ILE A C 1
ATOM 2876 O O . ILE A 1 373 ? -16.119 -19.796 16.087 1.00 93.44 373 ILE A O 1
ATOM 2880 N N . ILE A 1 374 ? -17.190 -17.986 16.896 1.00 95.56 374 ILE A N 1
ATOM 2881 C CA . ILE A 1 374 ? -16.607 -18.071 18.234 1.00 95.56 374 ILE A CA 1
ATOM 2882 C C . ILE A 1 374 ? -17.413 -19.113 19.020 1.00 95.56 374 ILE A C 1
ATOM 2884 O O . ILE A 1 374 ? -18.627 -18.939 19.148 1.00 95.56 374 ILE A O 1
ATOM 2888 N N . PRO A 1 375 ? -16.793 -20.208 19.496 1.00 95.38 375 PRO A N 1
ATOM 2889 C CA . PRO A 1 375 ? -17.498 -21.209 20.282 1.00 95.38 375 PRO A CA 1
ATOM 2890 C C . PRO A 1 375 ? -17.961 -20.616 21.614 1.00 95.38 375 PRO A C 1
ATOM 2892 O O . PRO A 1 375 ? -17.338 -19.694 22.150 1.00 95.38 375 PRO A O 1
ATOM 2895 N N . ASP A 1 376 ? -19.039 -21.177 22.161 1.00 94.62 376 ASP A N 1
ATOM 2896 C CA . ASP A 1 376 ? -19.466 -20.841 23.515 1.00 94.62 376 ASP A CA 1
ATOM 2897 C C . ASP A 1 376 ? -18.330 -21.164 24.493 1.00 94.62 376 ASP A C 1
ATOM 2899 O O . ASP A 1 376 ? -17.787 -22.271 24.500 1.00 94.62 376 ASP A O 1
ATOM 2903 N N . THR A 1 377 ? -17.910 -20.150 25.240 1.00 94.44 377 THR A N 1
ATOM 2904 C CA . THR A 1 377 ? -16.692 -20.165 26.050 1.00 94.44 377 THR A CA 1
ATOM 2905 C C . THR A 1 377 ? -17.108 -19.930 27.501 1.00 94.44 377 THR A C 1
ATOM 2907 O O . THR A 1 377 ? -17.670 -18.871 27.796 1.00 94.44 377 THR A O 1
ATOM 2910 N N . PRO A 1 378 ? -16.871 -20.880 28.425 1.00 93.06 378 PRO A N 1
ATOM 2911 C CA . PRO A 1 378 ? -17.403 -20.804 29.782 1.00 93.06 378 PRO A CA 1
ATOM 2912 C C . PRO A 1 378 ? -17.060 -19.495 30.505 1.00 93.06 378 PRO A C 1
ATOM 2914 O O . PRO A 1 378 ? -15.896 -19.158 30.706 1.00 93.06 378 PRO A O 1
ATOM 2917 N N . GLY A 1 379 ? -18.095 -18.760 30.920 1.00 93.62 379 GLY A N 1
ATOM 2918 C CA . GLY A 1 379 ? -17.958 -17.514 31.680 1.00 93.62 379 GLY A CA 1
ATOM 2919 C C . GLY A 1 379 ? -17.473 -16.303 30.873 1.00 93.62 379 GLY A C 1
ATOM 2920 O O . GLY A 1 379 ? -17.288 -15.239 31.461 1.00 93.62 379 GLY A O 1
ATOM 2921 N N . VAL A 1 380 ? -17.300 -16.435 29.554 1.00 97.00 380 VAL A N 1
ATOM 2922 C CA . VAL A 1 380 ? -16.931 -15.327 28.666 1.00 97.00 380 VAL A CA 1
ATOM 2923 C C . VAL A 1 380 ? -18.128 -14.942 27.806 1.00 97.00 380 VAL A C 1
ATOM 2925 O O . VAL A 1 380 ? -18.660 -15.759 27.059 1.00 97.00 380 VAL A O 1
ATOM 2928 N N . THR A 1 381 ? -18.538 -13.676 27.853 1.00 97.12 381 THR A N 1
ATOM 2929 C CA . THR A 1 381 ? -19.590 -13.164 26.961 1.00 97.12 381 THR A CA 1
ATOM 2930 C C . THR A 1 381 ? -18.979 -12.366 25.820 1.00 97.12 381 THR A C 1
ATOM 2932 O O . THR A 1 381 ? -18.245 -11.406 26.068 1.00 97.12 381 THR A O 1
ATOM 2935 N N . PHE A 1 382 ? -19.324 -12.707 24.579 1.00 97.31 382 PHE A N 1
ATOM 2936 C CA . PHE A 1 382 ? -18.861 -11.996 23.388 1.00 97.31 382 PHE A CA 1
ATOM 2937 C C . PHE A 1 382 ? -19.949 -11.091 22.812 1.00 97.31 382 PHE A C 1
ATOM 2939 O O . PHE A 1 382 ? -21.070 -11.525 22.562 1.00 97.31 382 PHE A O 1
ATOM 2946 N N . THR A 1 383 ? -19.592 -9.842 22.523 1.00 96.50 383 THR A N 1
ATOM 2947 C CA . THR A 1 383 ? -20.407 -8.912 21.733 1.00 96.50 383 THR A CA 1
ATOM 2948 C C . THR A 1 383 ? -19.634 -8.517 20.484 1.00 96.50 383 THR A C 1
ATOM 2950 O O . THR A 1 383 ? -18.543 -7.952 20.574 1.00 96.50 383 THR A O 1
ATOM 2953 N N . ARG A 1 384 ? -20.180 -8.808 19.298 1.00 95.00 384 ARG A N 1
ATOM 2954 C CA . ARG A 1 384 ? -19.546 -8.406 18.035 1.00 95.00 384 ARG A CA 1
ATOM 2955 C C . ARG A 1 384 ? -19.657 -6.892 17.862 1.00 95.00 384 ARG A C 1
ATOM 2957 O O . ARG A 1 384 ? -20.763 -6.359 17.873 1.00 95.00 384 ARG A O 1
ATOM 2964 N N . THR A 1 385 ? -18.533 -6.214 17.653 1.00 93.25 385 THR A N 1
ATOM 2965 C CA . THR A 1 385 ? -18.511 -4.762 17.397 1.00 93.25 385 THR A CA 1
ATOM 2966 C C . THR A 1 385 ? -18.404 -4.461 15.904 1.00 93.25 385 THR A C 1
ATOM 2968 O O . THR A 1 385 ? -19.074 -3.565 15.397 1.00 93.25 385 THR A O 1
ATOM 2971 N N . GLN A 1 386 ? -17.604 -5.244 15.180 1.00 91.69 386 GLN A N 1
ATOM 2972 C CA . GLN A 1 386 ? -17.459 -5.199 13.725 1.00 91.69 386 GLN A CA 1
ATOM 2973 C C . GLN A 1 386 ? -16.902 -6.531 13.211 1.00 91.69 386 GLN A C 1
ATOM 2975 O O . GLN A 1 386 ? -16.601 -7.433 13.995 1.00 91.69 386 GLN A O 1
ATOM 2980 N N . ARG A 1 387 ? -16.740 -6.657 11.892 1.00 91.44 387 ARG A N 1
ATOM 2981 C CA . ARG A 1 387 ? -16.206 -7.879 11.295 1.00 91.44 387 ARG A CA 1
ATOM 2982 C C . ARG A 1 387 ? -14.819 -8.214 11.809 1.00 91.44 387 ARG A C 1
ATOM 2984 O O . ARG A 1 387 ? -13.897 -7.412 11.680 1.00 91.44 387 ARG A O 1
ATOM 2991 N N . GLY A 1 388 ? -14.685 -9.417 12.361 1.00 94.56 388 GLY A N 1
ATOM 2992 C CA . GLY A 1 388 ? -13.438 -9.881 12.960 1.00 94.56 388 GLY A CA 1
ATOM 2993 C C . GLY A 1 388 ? -13.060 -9.171 14.256 1.00 94.56 388 GLY A C 1
ATOM 2994 O O . GLY A 1 388 ? -11.891 -9.198 14.625 1.00 94.56 388 GLY A O 1
ATOM 2995 N N . TRP A 1 389 ? -14.004 -8.516 14.935 1.00 96.94 389 TRP A N 1
ATOM 2996 C CA . TRP A 1 389 ? -13.760 -7.864 16.216 1.00 96.94 389 TRP A CA 1
ATOM 2997 C C . TRP A 1 389 ? -14.902 -8.142 17.191 1.00 96.94 389 TRP A C 1
ATOM 2999 O O . TRP A 1 389 ? -16.068 -7.821 16.938 1.00 96.94 389 TRP A O 1
ATOM 3009 N N . TRP A 1 390 ? -14.542 -8.677 18.351 1.00 97.81 390 TRP A N 1
ATOM 3010 C CA . TRP A 1 390 ? -15.454 -8.942 19.451 1.00 97.81 390 TRP A CA 1
ATOM 3011 C C . TRP A 1 390 ? -14.944 -8.270 20.715 1.00 97.81 390 TRP A C 1
ATOM 3013 O O . TRP A 1 390 ? -13.758 -8.329 21.032 1.00 97.81 390 TRP A O 1
ATOM 3023 N N . GLN A 1 391 ? -15.853 -7.649 21.449 1.00 97.75 391 GLN A N 1
ATOM 3024 C CA . GLN A 1 391 ? -15.626 -7.295 22.837 1.00 97.75 391 GLN A CA 1
ATOM 3025 C C . GLN A 1 391 ? -15.973 -8.518 23.690 1.00 97.75 391 GLN A C 1
ATOM 3027 O O . GLN A 1 391 ? -17.073 -9.058 23.571 1.00 97.75 391 GLN A O 1
ATOM 3032 N N . ALA A 1 392 ? -15.028 -8.971 24.504 1.00 97.38 392 ALA A N 1
ATOM 3033 C CA . ALA A 1 392 ? -15.157 -10.137 25.364 1.00 97.38 392 ALA A CA 1
ATOM 3034 C C . ALA A 1 392 ? -15.132 -9.693 26.828 1.00 97.38 392 ALA A C 1
ATOM 3036 O O . ALA A 1 392 ? -14.156 -9.085 27.265 1.00 97.38 392 ALA A O 1
ATOM 3037 N N . THR A 1 393 ? -16.184 -9.994 27.583 1.00 97.31 393 THR A N 1
ATOM 3038 C CA . THR A 1 393 ? -16.194 -9.803 29.040 1.00 97.31 393 THR A CA 1
ATOM 3039 C C . THR A 1 393 ? -15.839 -11.129 29.689 1.00 97.31 393 THR A C 1
ATOM 3041 O O . THR A 1 393 ? -16.555 -12.110 29.491 1.00 97.31 393 THR A O 1
ATOM 3044 N N . ALA A 1 394 ? -14.719 -11.162 30.404 1.00 95.88 394 ALA A N 1
ATOM 3045 C CA . ALA A 1 394 ? -14.194 -12.352 31.061 1.00 95.88 394 ALA A CA 1
ATOM 3046 C C . ALA A 1 394 ? -14.876 -12.612 32.426 1.00 95.88 394 ALA A C 1
ATOM 3048 O O . ALA A 1 394 ? -15.551 -11.717 32.949 1.00 95.88 394 ALA A O 1
ATOM 3049 N N . PRO A 1 395 ? -14.681 -13.796 33.050 1.00 95.00 395 PRO A N 1
ATOM 3050 C CA . PRO A 1 395 ? -15.337 -14.150 34.315 1.00 95.00 395 PRO A CA 1
ATOM 3051 C C . PRO A 1 395 ? -15.000 -13.228 35.495 1.00 95.00 395 PRO A C 1
ATOM 3053 O O . PRO A 1 395 ? -15.781 -13.113 36.436 1.00 95.00 395 PRO A O 1
ATOM 3056 N N . ASP A 1 396 ? -13.840 -12.567 35.459 1.00 93.56 396 ASP A N 1
ATOM 3057 C CA . ASP A 1 396 ? -13.399 -11.602 36.473 1.00 93.56 396 ASP A CA 1
ATOM 3058 C C . ASP A 1 396 ? -13.983 -10.187 36.266 1.00 93.56 396 ASP A C 1
ATOM 3060 O O . ASP A 1 396 ? -13.652 -9.261 37.007 1.00 93.56 396 ASP A O 1
ATOM 3064 N N . GLY A 1 397 ? -14.845 -10.013 35.259 1.00 94.25 397 GLY A N 1
ATOM 3065 C CA . GLY A 1 397 ? -15.481 -8.749 34.897 1.00 94.25 397 GLY A CA 1
ATOM 3066 C C . GLY A 1 397 ? -14.625 -7.836 34.017 1.00 94.25 397 GLY A C 1
ATOM 3067 O O . GLY A 1 397 ? -15.103 -6.774 33.610 1.00 94.25 397 GLY A O 1
ATOM 3068 N N . ARG A 1 398 ? -13.381 -8.213 33.693 1.00 95.00 398 ARG A N 1
ATOM 3069 C CA . ARG A 1 398 ? -12.531 -7.425 32.793 1.00 95.00 398 ARG A CA 1
ATOM 3070 C C . ARG A 1 398 ? -13.000 -7.548 31.350 1.00 95.00 398 ARG A C 1
ATOM 3072 O O . ARG A 1 398 ? -13.520 -8.576 30.918 1.00 95.00 398 ARG A O 1
ATOM 3079 N N . VAL A 1 399 ? -12.780 -6.478 30.594 1.00 96.50 399 VAL A N 1
ATOM 3080 C CA . VAL A 1 399 ? -13.165 -6.385 29.188 1.00 96.50 399 VAL A CA 1
ATOM 3081 C C . VAL A 1 399 ? -11.919 -6.453 28.315 1.00 96.50 399 VAL A C 1
ATOM 3083 O O . VAL A 1 399 ? -10.973 -5.692 28.500 1.00 96.50 399 VAL A O 1
ATOM 3086 N N . TYR A 1 400 ? -11.957 -7.340 27.330 1.00 97.19 400 TYR A N 1
ATOM 3087 C CA . TYR A 1 400 ? -10.918 -7.548 26.331 1.00 97.19 400 TYR A CA 1
ATOM 3088 C C . TYR A 1 400 ? -11.482 -7.331 24.926 1.00 97.19 400 TYR A C 1
ATOM 3090 O O . TYR A 1 400 ? -12.690 -7.428 24.701 1.00 97.19 400 TYR A O 1
ATOM 3098 N N . ALA A 1 401 ? -10.607 -7.084 23.956 1.00 97.50 401 ALA A N 1
ATOM 3099 C CA . ALA A 1 401 ? -10.949 -7.168 22.544 1.00 97.50 401 ALA A CA 1
ATOM 3100 C C . ALA A 1 401 ? -10.303 -8.408 21.927 1.00 97.50 401 ALA A C 1
ATOM 3102 O O . ALA A 1 401 ? -9.081 -8.552 21.916 1.00 97.50 401 ALA A O 1
ATOM 3103 N N . LEU A 1 402 ? -11.128 -9.295 21.380 1.00 98.06 402 LEU A N 1
ATOM 3104 C CA . LEU A 1 402 ? -10.693 -10.390 20.528 1.00 98.06 402 LEU A CA 1
ATOM 3105 C C . LEU A 1 402 ? -10.773 -9.920 19.078 1.00 98.06 402 LEU A C 1
ATOM 3107 O O . LEU A 1 402 ? -11.823 -9.481 18.615 1.00 98.06 402 LEU A O 1
ATOM 3111 N N . THR A 1 403 ? -9.668 -10.018 18.353 1.00 97.69 403 THR A N 1
ATOM 3112 C CA . THR A 1 403 ? -9.591 -9.625 16.945 1.00 97.69 403 THR A CA 1
ATOM 3113 C C . THR A 1 403 ? -9.121 -10.787 16.092 1.00 97.69 403 THR A C 1
ATOM 3115 O O . THR A 1 403 ? -8.246 -11.554 16.496 1.00 97.69 403 THR A O 1
ATOM 3118 N N . TRP A 1 404 ? -9.702 -10.897 14.905 1.00 97.50 404 TRP A N 1
ATOM 3119 C CA . TRP A 1 404 ? -9.376 -11.877 13.885 1.00 97.50 404 TRP A CA 1
ATOM 3120 C C . TRP A 1 404 ? -8.897 -11.168 12.625 1.00 97.50 404 TRP A C 1
ATOM 3122 O O . TRP A 1 404 ? -9.463 -10.168 12.183 1.00 97.50 404 TRP A O 1
ATOM 3132 N N . THR A 1 405 ? -7.830 -11.682 12.032 1.00 96.06 405 THR A N 1
ATOM 3133 C CA . THR A 1 405 ? -7.294 -11.207 10.763 1.00 96.06 405 THR A CA 1
ATOM 3134 C C . THR A 1 405 ? -6.974 -12.419 9.897 1.00 96.06 405 THR A C 1
ATOM 3136 O O . THR A 1 405 ? -6.090 -13.191 10.267 1.00 96.06 405 THR A O 1
ATOM 3139 N N . PRO A 1 406 ? -7.640 -12.602 8.746 1.00 95.62 406 PRO A N 1
ATOM 3140 C CA . PRO A 1 406 ? -7.247 -13.644 7.811 1.00 95.62 406 PRO A CA 1
ATOM 3141 C C . PRO A 1 406 ? -5.846 -13.335 7.266 1.00 95.62 406 PRO A C 1
ATOM 3143 O O . PRO A 1 406 ? -5.535 -12.185 6.946 1.00 95.62 406 PRO A O 1
ATOM 3146 N N . ALA A 1 407 ? -5.014 -14.360 7.138 1.00 93.56 407 ALA A N 1
ATOM 3147 C CA . ALA A 1 407 ? -3.684 -14.317 6.538 1.00 93.56 407 ALA A CA 1
ATOM 3148 C C . ALA A 1 407 ? -3.503 -15.501 5.571 1.00 93.56 407 ALA A C 1
ATOM 3150 O O . ALA A 1 407 ? -4.346 -16.400 5.521 1.00 93.56 407 ALA A O 1
ATOM 3151 N N . LEU A 1 408 ? -2.438 -15.495 4.762 1.00 92.69 408 LEU A N 1
ATOM 3152 C CA . LEU A 1 408 ? -2.170 -16.575 3.798 1.00 92.69 408 LEU A CA 1
ATOM 3153 C C . LEU A 1 408 ? -1.893 -17.914 4.495 1.00 92.69 408 LEU A C 1
ATOM 3155 O O . LEU A 1 408 ? -2.366 -18.951 4.045 1.00 92.69 408 LEU A O 1
ATOM 3159 N N . ASP A 1 409 ? -1.195 -17.871 5.625 1.00 90.31 409 ASP A N 1
ATOM 3160 C CA . ASP A 1 409 ? -0.798 -19.013 6.451 1.00 90.31 409 ASP A CA 1
ATOM 3161 C C . ASP A 1 409 ? -1.870 -19.453 7.466 1.00 90.31 409 ASP A C 1
ATOM 3163 O O . ASP A 1 409 ? -1.645 -20.373 8.251 1.00 90.31 409 ASP A O 1
ATOM 3167 N N . GLY A 1 410 ? -3.049 -18.825 7.447 1.00 92.00 410 GLY A N 1
ATOM 3168 C CA . GLY A 1 410 ? -4.176 -19.174 8.308 1.00 92.00 410 GLY A CA 1
ATOM 3169 C C . GLY A 1 410 ? -4.823 -17.956 8.951 1.00 92.00 410 GLY A C 1
ATOM 3170 O O . GLY A 1 410 ? -4.766 -16.846 8.426 1.00 92.00 410 GLY A O 1
ATOM 3171 N N . ASP A 1 411 ? -5.485 -18.168 10.080 1.00 94.94 411 ASP A N 1
ATOM 3172 C CA . ASP A 1 411 ? -6.157 -17.103 10.817 1.00 94.94 411 ASP A CA 1
ATOM 3173 C C . ASP A 1 411 ? -5.266 -16.548 11.918 1.00 94.94 411 ASP A C 1
ATOM 3175 O O . ASP A 1 411 ? -4.784 -17.287 12.770 1.00 94.94 411 ASP A O 1
ATOM 3179 N N . GLY A 1 412 ? -5.077 -15.232 11.934 1.00 96.38 412 GLY A N 1
ATOM 3180 C CA . GLY A 1 412 ? -4.440 -14.522 13.033 1.00 96.38 412 GLY A CA 1
ATOM 3181 C C . GLY A 1 412 ? -5.471 -14.098 14.071 1.00 96.38 412 GLY A C 1
ATOM 3182 O O . GLY A 1 412 ? -6.426 -13.399 13.748 1.00 96.38 412 GLY A O 1
ATOM 3183 N N . TRP A 1 413 ? -5.245 -14.470 15.325 1.00 97.56 413 TRP A N 1
ATOM 3184 C CA . TRP A 1 413 ? -6.065 -14.108 16.475 1.00 97.56 413 TRP A CA 1
ATOM 3185 C C . TRP A 1 413 ? -5.252 -13.277 17.456 1.00 97.56 413 TRP A C 1
ATOM 3187 O O . TRP A 1 413 ? -4.139 -13.658 17.830 1.00 97.56 413 TRP A O 1
ATOM 3197 N N . ARG A 1 414 ? -5.803 -12.146 17.899 1.00 97.62 414 ARG A N 1
ATOM 3198 C CA . ARG A 1 414 ? -5.180 -11.313 18.932 1.00 97.62 414 ARG A CA 1
ATOM 3199 C C . ARG A 1 414 ? -6.162 -10.955 20.029 1.00 97.62 414 ARG A C 1
ATOM 3201 O O . ARG A 1 414 ? -7.300 -10.599 19.735 1.00 97.62 414 ARG A O 1
ATOM 3208 N N . VAL A 1 415 ? -5.689 -11.023 21.266 1.00 97.38 415 VAL A N 1
ATOM 3209 C CA . VAL A 1 415 ? -6.396 -10.569 22.462 1.00 97.38 415 VAL A CA 1
ATOM 3210 C C . VAL A 1 415 ? -5.734 -9.288 22.934 1.00 97.38 415 VAL A C 1
ATOM 3212 O O . VAL A 1 415 ? -4.525 -9.271 23.173 1.00 97.38 415 VAL A O 1
ATOM 3215 N N . TRP A 1 416 ? -6.534 -8.241 23.069 1.00 97.00 416 TRP A N 1
ATOM 3216 C CA . TRP A 1 416 ? -6.117 -6.934 23.548 1.00 97.00 416 TRP A CA 1
ATOM 3217 C C . TRP A 1 416 ? -6.801 -6.617 24.873 1.00 97.00 416 TRP A C 1
ATOM 3219 O O . TRP A 1 416 ? -7.977 -6.933 25.056 1.00 97.00 416 TRP A O 1
ATOM 3229 N N . GLY A 1 417 ? -6.069 -5.992 25.783 1.00 94.12 417 GLY A N 1
ATOM 3230 C CA . GLY A 1 417 ? -6.527 -5.558 27.096 1.00 94.12 417 GLY A CA 1
ATOM 3231 C C . GLY A 1 417 ? -6.102 -4.120 27.379 1.00 94.12 417 GLY A C 1
ATOM 3232 O O . GLY A 1 417 ? -5.759 -3.368 26.462 1.00 94.12 417 GLY A O 1
ATOM 3233 N N . GLY A 1 418 ? -6.137 -3.749 28.657 1.00 90.06 418 GLY A N 1
ATOM 3234 C CA . GLY A 1 418 ? -5.831 -2.396 29.113 1.00 90.06 418 GLY A CA 1
ATOM 3235 C C . GLY A 1 418 ? -6.897 -1.370 28.723 1.00 90.06 418 GLY A C 1
ATOM 3236 O O . GLY A 1 418 ? -7.908 -1.683 28.083 1.00 90.06 418 GLY A O 1
ATOM 3237 N N . ASP A 1 419 ? -6.658 -0.118 29.108 1.00 87.06 419 ASP A N 1
ATOM 3238 C CA . ASP A 1 419 ? -7.555 0.982 28.773 1.00 87.06 419 ASP A CA 1
ATOM 3239 C C . ASP A 1 419 ? -7.664 1.118 27.250 1.00 87.06 419 ASP A C 1
ATOM 3241 O O . ASP A 1 419 ? -6.663 1.192 26.532 1.00 87.06 419 ASP A O 1
ATOM 3245 N N . GLN A 1 420 ? -8.903 1.120 26.753 1.00 88.25 420 GLN A N 1
ATOM 3246 C CA . GLN A 1 420 ? -9.229 1.243 25.327 1.00 88.25 420 GLN A CA 1
ATOM 3247 C C . GLN A 1 420 ? -8.592 0.176 24.412 1.00 88.25 420 GLN A C 1
ATOM 3249 O O . GLN A 1 420 ? -8.417 0.429 23.221 1.00 88.25 420 GLN A O 1
ATOM 3254 N N . PHE A 1 421 ? -8.279 -1.020 24.929 1.00 93.19 421 PHE A N 1
ATOM 3255 C CA . PHE A 1 421 ? -7.678 -2.121 24.154 1.00 93.19 421 PHE A CA 1
ATOM 3256 C C . PHE A 1 421 ? -6.292 -1.795 23.574 1.00 93.19 421 PHE A C 1
ATOM 3258 O O . PHE A 1 421 ? -5.941 -2.238 22.479 1.00 93.19 421 PHE A O 1
ATOM 3265 N N . THR A 1 422 ? -5.506 -0.991 24.289 1.00 90.56 422 THR A N 1
ATOM 3266 C CA . THR A 1 422 ? -4.181 -0.538 23.838 1.00 90.56 422 THR A CA 1
ATOM 3267 C C . THR A 1 422 ? -3.069 -1.562 24.065 1.00 90.56 422 THR A C 1
ATOM 3269 O O . THR A 1 422 ? -2.006 -1.458 23.450 1.00 90.56 422 THR A O 1
ATOM 3272 N N . GLU A 1 423 ? -3.304 -2.574 24.897 1.00 92.00 423 GLU A N 1
ATOM 3273 C CA . GLU A 1 423 ? -2.289 -3.540 25.300 1.00 92.00 423 GLU A CA 1
ATOM 3274 C C . GLU A 1 423 ? -2.476 -4.884 24.589 1.00 92.00 423 GLU A C 1
ATOM 3276 O O . GLU A 1 423 ? -3.542 -5.494 24.666 1.00 92.00 423 GLU A O 1
ATOM 3281 N N . LEU A 1 424 ? -1.446 -5.375 23.893 1.00 94.50 424 LEU A N 1
ATOM 3282 C CA . LEU A 1 424 ? -1.489 -6.691 23.251 1.00 94.50 424 LEU A CA 1
ATOM 3283 C C . LEU A 1 424 ? -1.178 -7.792 24.272 1.00 94.50 424 LEU A C 1
ATOM 3285 O O . LEU A 1 424 ? -0.018 -8.030 24.587 1.00 94.50 424 LEU A O 1
ATOM 3289 N N . ILE A 1 425 ? -2.203 -8.528 24.699 1.00 95.06 425 ILE A N 1
ATOM 3290 C CA . ILE A 1 425 ? -2.070 -9.622 25.672 1.00 95.06 425 ILE A CA 1
ATOM 3291 C C . ILE A 1 425 ? -1.582 -10.911 25.002 1.00 95.06 425 ILE A C 1
ATOM 3293 O O . ILE A 1 425 ? -0.738 -11.640 25.524 1.00 95.06 425 ILE A O 1
ATOM 3297 N N . ARG A 1 426 ? -2.137 -11.243 23.829 1.00 94.94 426 ARG A N 1
ATOM 3298 C CA . ARG A 1 426 ? -1.750 -12.448 23.079 1.00 94.94 426 ARG A CA 1
ATOM 3299 C C . ARG A 1 426 ? -1.936 -12.257 21.583 1.00 94.94 426 ARG A C 1
ATOM 3301 O O . ARG A 1 426 ? -2.932 -11.701 21.144 1.00 94.94 426 ARG A O 1
ATOM 3308 N N . SER A 1 427 ? -1.012 -12.816 20.802 1.00 95.38 427 SER A N 1
ATOM 3309 C CA . SER A 1 427 ? -1.128 -13.006 19.353 1.00 95.38 427 SER A CA 1
ATOM 3310 C C . SER A 1 427 ? -0.852 -14.471 19.019 1.00 95.38 427 SER A C 1
ATOM 3312 O O . SER A 1 427 ? 0.139 -15.037 19.479 1.00 95.38 427 SER A O 1
ATOM 3314 N N . THR A 1 428 ? -1.729 -15.119 18.257 1.00 95.75 428 THR A N 1
ATOM 3315 C CA . THR A 1 428 ? -1.632 -16.551 17.942 1.00 95.75 428 THR A CA 1
ATOM 3316 C C . THR A 1 428 ? -2.350 -16.886 16.637 1.00 95.75 428 THR A C 1
ATOM 3318 O O . THR A 1 428 ? -3.206 -16.132 16.194 1.00 95.75 428 THR A O 1
ATOM 3321 N N . THR A 1 429 ? -2.024 -18.020 16.019 1.00 94.75 429 THR A N 1
ATOM 3322 C CA . THR A 1 429 ? -2.715 -18.525 14.821 1.00 94.75 429 THR A CA 1
ATOM 3323 C C . THR A 1 429 ? -3.860 -19.490 15.138 1.00 94.75 429 THR A C 1
ATOM 3325 O O . THR A 1 429 ? -4.494 -20.032 14.237 1.00 94.75 429 THR A O 1
ATOM 3328 N N . ARG A 1 430 ? -4.125 -19.755 16.426 1.00 95.31 430 ARG A N 1
ATOM 3329 C CA . ARG A 1 430 ? -5.166 -20.694 16.855 1.00 95.31 430 ARG A CA 1
ATOM 3330 C C . ARG A 1 430 ? -6.157 -20.038 17.809 1.00 95.31 430 ARG A C 1
ATOM 3332 O O . ARG A 1 430 ? -5.757 -19.486 18.833 1.00 95.31 430 ARG A O 1
ATOM 3339 N N . LEU A 1 431 ? -7.445 -20.152 17.489 1.00 96.06 431 LEU A N 1
ATOM 3340 C CA . LEU A 1 431 ? -8.531 -19.569 18.277 1.00 96.06 431 LEU A CA 1
ATOM 3341 C C . LEU A 1 431 ? -8.550 -20.098 19.719 1.00 96.06 431 LEU A C 1
ATOM 3343 O 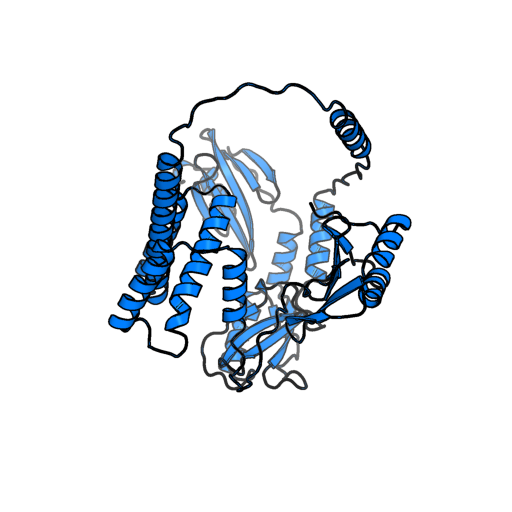O . LEU A 1 431 ? -8.644 -19.306 20.648 1.00 96.06 431 LEU A O 1
ATOM 3347 N N . ASP A 1 432 ? -8.365 -21.404 19.923 1.00 96.00 432 ASP A N 1
ATOM 3348 C CA . ASP A 1 432 ? -8.347 -22.032 21.254 1.00 96.00 432 ASP A CA 1
ATOM 3349 C C . ASP A 1 432 ? -7.323 -21.387 22.203 1.00 96.00 432 ASP A C 1
ATOM 3351 O O . ASP A 1 432 ? -7.609 -21.128 23.369 1.00 96.00 432 ASP A O 1
ATOM 3355 N N . LYS A 1 433 ? -6.143 -21.026 21.691 1.00 95.19 433 LYS A N 1
ATOM 3356 C CA . LYS A 1 433 ? -5.118 -20.321 22.472 1.00 95.19 433 LYS A CA 1
ATOM 3357 C C . LYS A 1 433 ? -5.506 -18.883 22.806 1.00 95.19 433 LYS A C 1
ATOM 3359 O O . LYS A 1 433 ? -5.047 -18.374 23.831 1.00 95.19 433 LYS A O 1
ATOM 3364 N N . ALA A 1 434 ? -6.267 -18.211 21.946 1.00 95.06 434 ALA A N 1
ATOM 3365 C CA . ALA A 1 434 ? -6.783 -16.876 22.232 1.00 95.06 434 ALA A CA 1
ATOM 3366 C C . ALA A 1 434 ? -7.891 -16.945 23.294 1.00 95.06 434 ALA A C 1
ATOM 3368 O O . ALA A 1 434 ? -7.832 -16.205 24.273 1.00 95.06 434 ALA A O 1
ATOM 3369 N N . LEU A 1 435 ? -8.826 -17.890 23.154 1.00 96.06 435 LEU A N 1
ATOM 3370 C CA . LEU A 1 435 ? -9.921 -18.111 24.103 1.00 96.06 435 LEU A CA 1
ATOM 3371 C C . LEU A 1 435 ? -9.423 -18.529 25.486 1.00 96.06 435 LEU A C 1
ATOM 3373 O O . LEU A 1 435 ? -9.903 -17.994 26.477 1.00 96.06 435 LEU A O 1
ATOM 3377 N N . PHE A 1 436 ? -8.387 -19.368 25.563 1.00 95.44 436 PHE A N 1
ATOM 3378 C CA . PHE A 1 436 ? -7.791 -19.779 26.837 1.00 95.44 436 PHE A CA 1
ATOM 3379 C C . PHE A 1 436 ? -7.394 -18.592 27.735 1.00 95.44 436 PHE A C 1
ATOM 3381 O O . PHE A 1 436 ? -7.529 -18.665 28.954 1.00 95.44 436 PHE A O 1
ATOM 3388 N N . VAL A 1 437 ? -6.906 -17.492 27.146 1.00 93.38 437 VAL A N 1
ATOM 3389 C CA . VAL A 1 437 ? -6.533 -16.278 27.899 1.00 93.38 437 VAL A CA 1
ATOM 3390 C C . VAL A 1 437 ? -7.762 -15.540 28.425 1.00 93.38 437 VAL A C 1
ATOM 3392 O O . VAL A 1 437 ? -7.699 -14.948 29.497 1.00 93.38 437 VAL A O 1
ATOM 3395 N N . LEU A 1 438 ? -8.874 -15.588 27.692 1.00 94.00 438 LEU A N 1
ATOM 3396 C CA . LEU A 1 438 ? -10.138 -14.974 28.097 1.00 94.00 438 LEU A CA 1
ATOM 3397 C C . LEU A 1 438 ? -10.844 -15.794 29.187 1.00 94.00 438 LEU A C 1
ATOM 3399 O O . LEU A 1 438 ? -11.436 -15.215 30.091 1.00 94.00 438 LEU A O 1
ATOM 3403 N N . GLU A 1 439 ? -10.742 -17.124 29.126 1.00 93.94 439 GLU A N 1
ATOM 3404 C CA . GLU A 1 439 ? -11.231 -18.042 30.166 1.00 93.94 439 GLU A CA 1
ATOM 3405 C C . GLU A 1 439 ? -10.432 -17.921 31.467 1.00 93.94 439 GLU A C 1
ATOM 3407 O O . GLU A 1 439 ? -10.992 -18.005 32.559 1.00 93.94 439 GLU A O 1
ATOM 3412 N N . HIS A 1 440 ? -9.119 -17.695 31.354 1.00 92.94 440 HIS A N 1
ATOM 3413 C CA . HIS A 1 440 ? -8.211 -17.611 32.493 1.00 92.94 440 HIS A CA 1
ATOM 3414 C C . HIS A 1 440 ? -7.434 -16.284 32.481 1.00 92.94 440 HIS A C 1
ATOM 3416 O O . HIS A 1 440 ? -6.228 -16.279 32.205 1.00 92.94 440 HIS A O 1
ATOM 3422 N N . PRO A 1 441 ? -8.078 -15.150 32.829 1.00 87.19 441 PRO A N 1
ATOM 3423 C CA . PRO A 1 441 ? -7.448 -13.826 32.818 1.00 87.19 441 PRO A CA 1
ATOM 3424 C C . PRO A 1 441 ? -6.175 -13.729 33.663 1.00 87.19 441 PRO A C 1
ATOM 3426 O O . PRO A 1 441 ? -5.304 -12.911 33.385 1.00 87.19 441 PRO A O 1
ATOM 3429 N N . SER A 1 442 ? -6.005 -14.599 34.663 1.00 86.69 442 SER A N 1
ATOM 3430 C CA . SER A 1 442 ? -4.771 -14.718 35.452 1.00 86.69 442 SER A CA 1
ATOM 3431 C C . SER A 1 442 ? -3.533 -15.090 34.620 1.00 86.69 442 SER A C 1
ATOM 3433 O O . SER A 1 442 ? -2.406 -14.854 35.055 1.00 86.69 442 SER A O 1
ATOM 3435 N N . HIS A 1 443 ? -3.721 -15.649 33.421 1.00 83.50 443 HIS A N 1
ATOM 3436 C CA . HIS A 1 443 ? -2.658 -15.970 32.467 1.00 83.50 443 HIS A CA 1
ATOM 3437 C C . HIS A 1 443 ? -2.392 -14.854 31.449 1.00 83.50 443 HIS A C 1
ATOM 3439 O O . HIS A 1 443 ? -1.448 -14.978 30.662 1.00 83.50 443 HIS A O 1
ATOM 3445 N N . ALA A 1 444 ? -3.176 -13.771 31.464 1.00 76.12 444 ALA A N 1
ATOM 3446 C CA . ALA A 1 444 ? -2.851 -12.535 30.765 1.00 76.12 444 ALA A CA 1
ATOM 3447 C C . ALA A 1 444 ? -1.674 -11.866 31.493 1.00 76.12 444 ALA A C 1
ATOM 3449 O O . ALA A 1 444 ? -1.855 -11.014 32.360 1.00 76.12 444 ALA A O 1
ATOM 3450 N N . ARG A 1 445 ? -0.452 -12.331 31.218 1.00 63.66 445 ARG A N 1
ATOM 3451 C CA . ARG A 1 445 ? 0.756 -11.654 31.691 1.00 63.66 445 ARG A CA 1
ATOM 3452 C C . ARG A 1 445 ? 0.949 -10.391 30.854 1.00 63.66 445 ARG A C 1
ATOM 3454 O O . ARG A 1 445 ? 1.143 -10.515 29.647 1.00 63.66 445 ARG A O 1
ATOM 3461 N N . VAL A 1 446 ? 0.861 -9.247 31.530 1.00 54.00 446 VAL A N 1
ATOM 3462 C CA . VAL A 1 446 ? 1.323 -7.927 31.073 1.00 54.00 446 VAL A CA 1
ATOM 3463 C C . VAL A 1 446 ? 2.843 -7.933 30.965 1.00 54.00 446 VAL A C 1
ATOM 3465 O O . VAL A 1 446 ? 3.477 -8.463 31.913 1.00 54.00 446 VAL A O 1
#

pLDDT: mean 86.9, std 15.59, range [30.09, 98.25]

Sequence (446 aa):
MAQTIRRNWHKRVAEIKEAARFCKAYDSATGHMVSVDPARAFTAWETHHRATLREEDPARKWAVHVHSNHFYYLYAEDPDAGKNTPATVAQDTAPESSGVLAEAERMTRAAGPVGQQTTETARAVFGRQLASGVIKRDHLTEAVPQLAAGIVAATVRHKRATGWSDEEIRHLFERQRAQAQAAGNLGRATAAETFLAIHAGMMADEASARAKEAAASEPPAIPAPRLAAEPAQLTQRQERATHQREEVRPVVRLTEAERLERARCGELASRPSMVEVYVSPIMHTAAVRFTDEEGRTQVDSDVRSLPGTGHASPMADDLLCAAGELIMKRGFNYAPGAFWDLVPGKSDRARVAIVPTAEYLAYVERRFGPEPIIPDTPGVTFTRTQRGWWQATAPDGRVYALTWTPALDGDGWRVWGGDQFTELIRSTTRLDKALFVLEHPSHARV

Secondary structure (DSSP, 8-state):
--EEEPTT-HHHHHHHHHH--EEEEEETTTTEEEEE-HHHHHHHHHH-TT-EEEEEETTTEEEEEEETTEEEEEESS-TTTTT---------------HHHHHHHHHHHHH-PPPHHHHHHHHHHHHHHHHTTSS---TTTTTHHHHHHHHHHHHHHHHHHTT--HHHHHHHHHHHHHHHHHTT-HHHHHHHHHHHHHHHHHHHHHHHHHHHHHHHTSPPPP---------SHHHHHHHHHHHTS----------HHHHHHHHHHHHHHH---EEEEEE-TTT--EEEEEE-TT---S-GGGEEEPS-S----TT-HHHHHHHHHHHHHTTEEEPTT---EEETTEEEEEEEEEEE-HHHHHHHHHHHSPPPPPPPBTTBEEEEEETTEEEEE-TTS-EEEEEEEEETTEEEEEEEESGGG-EEEEEES-HHHHHHHHH-GGG---

Radius of gyration: 29.84 Å; chains: 1; bounding box: 66×85×64 Å

Foldseek 3Di:
DKDWDDPVPVVVVVLLVVQFPWKWKQDLVVRDTHTDDPVVLVVLQVPQVPWIWIDPDPSAWIKIDSDPRTIMITGSDDPCPVVDPDDDDDDDDDDDDPVVVVVLVVLLVVLDDFFPLLLVLLVVLLVVCCVVVVDPDDPCSVVVSSSLLSNLSSVVVVVVVVVDDLVNVLVVLVVQLVVCVVVVNPNSNSSSVSSNRSSVSRVVRVVVVVVVVVVVPPDDDDDDDDDDDDPDPPVVVVVVVVVVPDPPPPPPPDDLLRVLVVVLVVCVVQPFFKKKWFQDPVWRWIWIAGDHPVRDGPDPVRIGTFDDGPHPFCPDPSNVVSNQVVCVQQQKHFDVPWDWDADVPHRRMIMGTIDGHPLRVVLSCQRRHDDDDDDDAPQWDWDDPDGQWTWIQANVRFIWIWGWDRDSVAIWIWIFHDDPSPHTQDIDRDSVVNSVCRHPVVSSDD